Protein AF-0000000070787408 (afdb_homodimer)

Nearest PDB structures (foldseek):
  7ccc-assembly1_C  TM=8.863E-01  e=5.462E-28  Mus musculus
  3aae-assembly1_A  TM=8.904E-01  e=1.301E-27  Gallus gallus
  8f8q-assembly1_G  TM=8.728E-01  e=9.296E-27  Homo sapiens
  8p94-assembly1_U  TM=8.714E-01  e=1.756E-26  Mus musculus
  4akr-assembly1_A  TM=8.952E-01  e=3.161E-20  Dictyostelium discoideum AX2

Foldseek 3Di:
DLPQLQPDDPVVNLVVLLVVLLQDDPPCNQVVLVVSCVSNVDPVSSVVSSQVSLLVNQQPQQHWADDPNDIHTRHPQQDPDPQKGAALQVQKIWHARSNVGYTHPIGGHDPDDPDPVSVLQNLLQVLVQVVCVVPAPDKHKGKHWDDDPRWIKIKIWIKHWDDDDFKIKIKIKIWIWTDDPQKIKIKMKIKMWMFGGPPHGDIDIDMDIDMDMDGRDDSNVRSVVVSVVVVVVVVVRVVVVVVVVVVCVVPPPCVPDNDDDDPDPPPPVPPVVVD/DLPQLQPDDPVVNLVVLLVVLLQDPPPCNQVVLVVSCVSNVDPVSSVVSSQVSLLVNQQPQQHWADDPNDIHTRHPQQDPDPQKGAALQVQKIWHARSNVGYTDPIGGHDPDDPDPVSVLQNLLQVLVQVVCVVPAPDKHKHKHWDDDPRWIKIKIWIKHWDDDPFKIKIKIKIWIWTDDPQKIKIKMKIKMWMFGHPPHGDIDIDMDIDMDMDTRDDSNVRSVVVSVVVVVVVVVRVVVVVVVVVVCVVPPPCVPDNDDDDPPPPPPVPPVVVD

InterPro domains:
  IPR002189 F-actin-capping protein subunit alpha [PF01267] (18-275)
  IPR002189 F-actin-capping protein subunit alpha [PR00191] (161-175)
  IPR002189 F-actin-capping protein subunit alpha [PR00191] (193-206)
  IPR002189 F-actin-capping protein subunit alpha [PR00191] (250-269)
  IPR002189 F-actin-capping protein subunit alpha [PTHR10653] (6-275)
  IPR037282 F-actin-capping protein subunit alpha/beta [SSF90096] (10-275)
  IPR042276 F-actin-capping protein subunit alpha/beta, domain 2 [G3DSA:3.90.1150.210] (115-256)
  IPR042489 F-actin capping protein, alpha subunit, domain 1 [G3DSA:3.30.1140.60] (2-108)

Secondary structure (DSSP, 8-state):
----GGGS-HHHHHHHHHHHHHTPPTT-HHHHHHHHHHHH--HHHHHHHHHHHHHHHHHHTTEEEEETTEEEEE-GGGEEETTEEEETTTTEEEEEETTTTEEEEEEE------SHHHHHHHHHHHHHHHHHHHH-SSEEEEEEEEEETTEEEEEEEEEEEEE-SSEEEEEEEEEEEE--TTEEEEEEEEEEEEEE-SSSEEEEEEEEEEEEEEE-S-HHHHHHHHHHHHHHHHHHHHHHHHHHHHHHHHHTHHHH------------SHHHHT-/----GGGS-HHHHHHHHHHHHHTPPTT-HHHHHHHHHHHH--HHHHHHHHHHHHHHHHHHTTEEEEETTEEEEE-GGGEEETTEEEETTTTEEEEEETTTTEEEEEEE------SHHHHHHHHHHHHHHHHHHHH-SSEEEEEEEEEETTEEEEEEEEEEEEE-SSEEEEEEEEEEEE--TTEEEEEEEEEEEEEE-SSSEEEEEEEEEEEEEEE-S-HHHHHHHHHHHHHHHHHHHHHHHHHHHHHHHHHTHHHHS-----------SHHHHT-

pLDDT: mean 86.03, std 16.7, range [23.86, 98.69]

Organism: Anolis carolinensis (NCBI:txid28377)

Structure (mmCIF, N/CA/C/O backbone):
data_AF-0000000070787408-model_v1
#
loop_
_entity.id
_entity.type
_entity.pdbx_description
1 polymer 'F-actin-capping protein subunit alpha'
#
loop_
_atom_site.group_PDB
_atom_site.id
_atom_site.type_symbol
_atom_site.label_atom_id
_atom_site.label_alt_id
_atom_site.label_comp_id
_atom_site.label_asym_id
_atom_site.label_entity_id
_atom_site.label_seq_id
_atom_site.pdbx_PDB_ins_code
_atom_site.Cartn_x
_atom_site.Cartn_y
_atom_site.Cartn_z
_atom_site.occupancy
_atom_site.B_iso_or_equiv
_atom_site.auth_seq_id
_atom_site.auth_comp_id
_atom_site.auth_asym_id
_atom_site.auth_atom_id
_atom_site.pdbx_PDB_model_num
ATOM 1 N N . MET A 1 1 ? 5.023 9.305 15.789 1 27.8 1 MET A N 1
ATOM 2 C CA . MET A 1 1 ? 3.896 9.797 16.578 1 27.8 1 MET A CA 1
ATOM 3 C C . MET A 1 1 ? 2.883 8.688 16.828 1 27.8 1 MET A C 1
ATOM 5 O O . MET A 1 1 ? 2.314 8.133 15.891 1 27.8 1 MET A O 1
ATOM 9 N N . MET A 1 2 ? 3.135 8.07 17.844 1 32.59 2 MET A N 1
ATOM 10 C CA . MET A 1 2 ? 2.457 6.926 18.453 1 32.59 2 MET A CA 1
ATOM 11 C C . MET A 1 2 ? 0.956 7.172 18.547 1 32.59 2 MET A C 1
ATOM 13 O O . MET A 1 2 ? 0.515 8.055 19.281 1 32.59 2 MET A O 1
ATOM 17 N N . LEU A 1 3 ? 0.291 7.371 17.562 1 40.16 3 LEU A N 1
ATOM 18 C CA . LEU A 1 3 ? -1.146 7.23 17.766 1 40.16 3 LEU A CA 1
ATOM 19 C C . LEU A 1 3 ? -1.439 6.238 18.891 1 40.16 3 LEU A C 1
ATOM 21 O O . LEU A 1 3 ? -0.836 5.164 18.953 1 40.16 3 LEU A O 1
ATOM 25 N N . GLU A 1 4 ? -1.483 6.766 20.047 1 46.16 4 GLU A N 1
ATOM 26 C CA . GLU A 1 4 ? -1.96 5.879 21.109 1 46.16 4 GLU A CA 1
ATOM 27 C C . GLU A 1 4 ? -3.131 5.027 20.625 1 46.16 4 GLU A C 1
ATOM 29 O O . GLU A 1 4 ? -4.281 5.465 20.672 1 46.16 4 GLU A O 1
ATOM 34 N N . ALA A 1 5 ? -2.916 4.207 19.75 1 52.78 5 ALA A N 1
ATOM 35 C CA . ALA A 1 5 ? -3.846 3.16 19.328 1 52.78 5 ALA A CA 1
ATOM 36 C C . ALA A 1 5 ? -4.742 2.729 20.484 1 52.78 5 ALA A C 1
ATOM 38 O O . ALA A 1 5 ? -5.855 2.244 20.266 1 52.78 5 ALA A O 1
ATOM 39 N N . ASP A 1 6 ? -4.215 3.053 21.594 1 53.53 6 ASP A N 1
ATOM 40 C CA . ASP A 1 6 ? -4.949 2.59 22.766 1 53.53 6 ASP A CA 1
ATOM 41 C C . ASP A 1 6 ? -6.316 3.266 22.859 1 53.53 6 ASP A C 1
ATOM 43 O O . ASP A 1 6 ? -7.258 2.699 23.422 1 53.53 6 ASP A O 1
ATOM 47 N N . GLU A 1 7 ? -6.379 4.457 22.188 1 60.22 7 GLU A N 1
ATOM 48 C CA . GLU A 1 7 ? -7.637 5.16 22.406 1 60.22 7 GLU A CA 1
ATOM 49 C C . GLU A 1 7 ? -8.625 4.914 21.281 1 60.22 7 GLU A C 1
ATOM 51 O O . GLU A 1 7 ? -9.781 5.336 21.344 1 60.22 7 GLU A O 1
ATOM 56 N N . LEU A 1 8 ? -8.203 4.102 20.391 1 62.06 8 LEU A N 1
ATOM 57 C CA . LEU A 1 8 ? -9.102 3.859 19.266 1 62.06 8 LEU A CA 1
ATOM 58 C C . LEU A 1 8 ? -10.109 2.762 19.609 1 62.06 8 LEU A C 1
ATOM 60 O O . LEU A 1 8 ? -9.773 1.812 20.328 1 62.06 8 LEU A O 1
ATOM 64 N N . PRO A 1 9 ? -11.352 3.062 19.234 1 69.5 9 PRO A N 1
ATOM 65 C CA . PRO A 1 9 ? -12.305 1.953 19.359 1 69.5 9 PRO A CA 1
ATOM 66 C C . PRO A 1 9 ? -11.781 0.661 18.734 1 69.5 9 PRO A C 1
ATOM 68 O O . PRO A 1 9 ? -10.953 0.703 17.828 1 69.5 9 PRO A O 1
ATOM 71 N N . GLU A 1 10 ? -12.148 -0.447 19.344 1 72.38 10 GLU A N 1
ATOM 72 C CA . GLU A 1 10 ? -11.68 -1.772 18.953 1 72.38 10 GLU A CA 1
ATOM 73 C C . GLU A 1 10 ? -11.82 -1.991 17.453 1 72.38 10 GLU A C 1
ATOM 75 O O . GLU A 1 10 ? -10.914 -2.514 16.812 1 72.38 10 GLU A O 1
ATOM 80 N N . GLU A 1 11 ? -12.938 -1.54 16.938 1 67.31 11 GLU A N 1
ATOM 81 C CA . GLU A 1 11 ? -13.188 -1.738 15.523 1 67.31 11 GLU A CA 1
ATOM 82 C C . GLU A 1 11 ? -12.188 -0.966 14.672 1 67.31 11 GLU A C 1
ATOM 84 O O . GLU A 1 11 ? -11.727 -1.463 13.641 1 67.31 11 GLU A O 1
ATOM 89 N N . GLU A 1 12 ? -11.828 0.131 15.195 1 69.19 12 GLU A N 1
ATOM 90 C CA . GLU A 1 12 ? -10.852 0.942 14.477 1 69.19 12 GLU A CA 1
ATOM 91 C C . GLU A 1 12 ? -9.453 0.353 14.594 1 69.19 12 GLU A C 1
ATOM 93 O O . GLU A 1 12 ? -8.68 0.381 13.641 1 69.19 12 GLU A O 1
ATOM 98 N N . LYS A 1 13 ? -9.234 -0.219 15.75 1 71.81 13 LYS A N 1
ATOM 99 C CA . LYS A 1 13 ? -7.953 -0.88 15.953 1 71.81 13 LYS A CA 1
ATOM 100 C C . LYS A 1 13 ? -7.781 -2.059 15 1 71.81 13 LYS A C 1
ATOM 102 O O . LYS A 1 13 ? -6.719 -2.229 14.398 1 71.81 13 LYS A O 1
ATOM 107 N N . ILE A 1 14 ? -8.883 -2.74 14.883 1 71.94 14 ILE A N 1
ATOM 108 C CA . ILE A 1 14 ? -8.859 -3.924 14.031 1 71.94 14 ILE A CA 1
ATOM 109 C C . ILE A 1 14 ? -8.625 -3.51 12.586 1 71.94 14 ILE A C 1
ATOM 111 O O . ILE A 1 14 ? -7.785 -4.098 11.891 1 71.94 14 ILE A O 1
ATOM 115 N N . SER A 1 15 ? -9.336 -2.523 12.219 1 67.25 15 SER A N 1
ATOM 116 C CA . SER A 1 15 ? -9.188 -2.035 10.852 1 67.25 15 SER A CA 1
ATOM 117 C C . SER A 1 15 ? -7.77 -1.536 10.594 1 67.25 15 SER A C 1
ATOM 119 O O . SER A 1 15 ? -7.199 -1.788 9.531 1 67.25 15 SER A O 1
ATOM 121 N N . PHE A 1 16 ? -7.301 -0.958 11.57 1 68.81 16 PHE A N 1
ATOM 122 C CA . PHE A 1 16 ? -5.949 -0.425 11.484 1 68.81 16 PHE A CA 1
ATOM 123 C C . PHE A 1 16 ? -4.93 -1.553 11.367 1 68.81 16 PHE A C 1
ATOM 125 O O . PHE A 1 16 ? -4.078 -1.54 10.477 1 68.81 16 PHE A O 1
ATOM 132 N N . ILE A 1 17 ? -5.062 -2.537 12.25 1 73.88 17 ILE A N 1
ATOM 133 C CA . ILE A 1 17 ? -4.141 -3.666 12.281 1 73.88 17 ILE A CA 1
ATOM 134 C C . ILE A 1 17 ? -4.211 -4.43 10.961 1 73.88 17 ILE A C 1
ATOM 136 O O . ILE A 1 17 ? -3.184 -4.695 10.328 1 73.88 17 ILE A O 1
ATOM 140 N N . CYS A 1 18 ? -5.379 -4.676 10.492 1 70.81 18 CYS A N 1
ATOM 141 C CA . CYS A 1 18 ? -5.578 -5.449 9.273 1 70.81 18 CYS A CA 1
ATOM 142 C C . CYS A 1 18 ? -5.066 -4.688 8.055 1 70.81 18 CYS A C 1
ATOM 144 O O . CYS A 1 18 ? -4.414 -5.266 7.184 1 70.81 18 CYS A O 1
ATOM 146 N N . GLY A 1 19 ? -5.332 -3.514 8.102 1 69.94 19 GLY A N 1
ATOM 147 C CA . GLY A 1 19 ? -4.875 -2.691 6.996 1 69.94 19 GLY A CA 1
ATOM 148 C C . GLY A 1 19 ? -3.367 -2.676 6.844 1 69.94 19 GLY A C 1
ATOM 149 O O . GLY A 1 19 ? -2.85 -2.771 5.73 1 69.94 19 GLY A O 1
ATOM 150 N N . LEU A 1 20 ? -2.688 -2.674 8.016 1 72.88 20 LEU A N 1
ATOM 151 C CA . LEU A 1 20 ? -1.23 -2.627 7.984 1 72.88 20 LEU A CA 1
ATOM 152 C C . LEU A 1 20 ? -0.647 -3.998 7.66 1 72.88 20 LEU A C 1
ATOM 154 O O . LEU A 1 20 ? 0.256 -4.113 6.832 1 72.88 20 LEU A O 1
ATOM 158 N N . LEU A 1 21 ? -1.247 -5 8.242 1 74.69 21 LEU A N 1
ATOM 159 C CA . LEU A 1 21 ? -0.681 -6.336 8.109 1 74.69 21 LEU A CA 1
ATOM 160 C C . LEU A 1 21 ? -0.945 -6.91 6.723 1 74.69 21 LEU A C 1
ATOM 162 O O . LEU A 1 21 ? -0.113 -7.641 6.18 1 74.69 21 LEU A O 1
ATOM 166 N N . LEU A 1 22 ? -2.053 -6.562 6.133 1 71.5 22 LEU A N 1
ATOM 167 C CA . LEU A 1 22 ? -2.438 -7.105 4.836 1 71.5 22 LEU A CA 1
ATOM 168 C C . LEU A 1 22 ? -1.503 -6.609 3.738 1 71.5 22 LEU A C 1
ATOM 170 O O . LEU A 1 22 ? -1.317 -7.281 2.721 1 71.5 22 LEU A O 1
ATOM 174 N N . GLN A 1 23 ? -0.894 -5.551 4.023 1 71.31 23 GLN A N 1
ATOM 175 C CA . GLN A 1 23 ? -0.104 -4.926 2.969 1 71.31 23 GLN A CA 1
ATOM 176 C C . GLN A 1 23 ? 1.383 -5.215 3.148 1 71.31 23 GLN A C 1
ATOM 178 O O . GLN A 1 23 ? 2.213 -4.738 2.371 1 71.31 23 GLN A O 1
ATOM 183 N N . VAL A 1 24 ? 1.624 -5.992 4.207 1 77.56 24 VAL A N 1
ATOM 184 C CA . VAL A 1 24 ? 3.027 -6.262 4.496 1 77.56 24 VAL A CA 1
ATOM 185 C C . VAL A 1 24 ? 3.615 -7.164 3.416 1 77.56 24 VAL A C 1
ATOM 187 O O . VAL A 1 24 ? 3.021 -8.188 3.059 1 77.56 24 VAL A O 1
ATOM 190 N N . PRO A 1 25 ? 4.711 -6.711 2.84 1 75.44 25 PRO A N 1
ATOM 191 C CA . PRO A 1 25 ? 5.363 -7.613 1.889 1 75.44 25 PRO A CA 1
ATOM 192 C C . PRO A 1 25 ? 5.738 -8.961 2.512 1 75.44 25 PRO A C 1
ATOM 194 O O . PRO A 1 25 ? 5.992 -9.031 3.717 1 75.44 25 PRO A O 1
ATOM 197 N N . PRO A 1 26 ? 5.688 -9.93 1.651 1 76.62 26 PRO A N 1
ATOM 198 C CA . PRO A 1 26 ? 6.121 -11.234 2.164 1 76.62 26 PRO A CA 1
ATOM 199 C C . PRO A 1 26 ? 7.531 -11.195 2.752 1 76.62 26 PRO A C 1
ATOM 201 O O . PRO A 1 26 ? 8.398 -10.492 2.234 1 76.62 26 PRO A O 1
ATOM 204 N N . GLY A 1 27 ? 7.75 -11.852 3.805 1 75.62 27 GLY A N 1
ATOM 205 C CA . GLY A 1 27 ? 9.031 -11.914 4.488 1 75.62 27 GLY A CA 1
ATOM 206 C C . GLY A 1 27 ? 9.109 -10.992 5.691 1 75.62 27 GLY A C 1
ATOM 207 O O . GLY A 1 27 ? 10.008 -11.133 6.527 1 75.62 27 GLY A O 1
ATOM 208 N N . GLU A 1 28 ? 8.18 -10.055 5.699 1 81.19 28 GLU A N 1
ATOM 209 C CA . GLU A 1 28 ? 8.281 -9.047 6.754 1 81.19 28 GLU A CA 1
ATOM 210 C C . GLU A 1 28 ? 7.125 -9.164 7.742 1 81.19 28 GLU A C 1
ATOM 212 O O . GLU A 1 28 ? 7.043 -8.398 8.703 1 81.19 28 GLU A O 1
ATOM 217 N N . PHE A 1 29 ? 6.266 -10.047 7.5 1 81.44 29 PHE A N 1
ATOM 218 C CA . PHE A 1 29 ? 5.039 -10.148 8.281 1 81.44 29 PHE A CA 1
ATOM 219 C C . PHE A 1 29 ? 5.352 -10.258 9.766 1 81.44 29 PHE A C 1
ATOM 221 O O . PHE A 1 29 ? 4.77 -9.539 10.586 1 81.44 29 PHE A O 1
ATOM 228 N N . ARG A 1 30 ? 6.324 -11.062 10.07 1 77.88 30 ARG A N 1
ATOM 229 C CA . ARG A 1 30 ? 6.645 -11.289 11.477 1 77.88 30 ARG A CA 1
ATOM 230 C C . ARG A 1 30 ? 7.152 -10.008 12.133 1 77.88 30 ARG A C 1
ATOM 232 O O . ARG A 1 30 ? 6.75 -9.68 13.25 1 77.88 30 ARG A O 1
ATOM 239 N N . ASN A 1 31 ? 8.008 -9.312 11.5 1 81.25 31 ASN A N 1
ATOM 240 C CA . ASN A 1 31 ? 8.562 -8.07 12.031 1 81.25 31 ASN A CA 1
ATOM 241 C C . ASN A 1 31 ? 7.48 -7.027 12.258 1 81.25 31 ASN A C 1
ATOM 243 O O . ASN A 1 31 ? 7.434 -6.391 13.32 1 81.25 31 ASN A O 1
ATOM 247 N N . VAL A 1 32 ? 6.645 -6.949 11.297 1 82.12 32 VAL A N 1
ATOM 248 C CA . VAL A 1 32 ? 5.582 -5.957 11.391 1 82.12 32 VAL A CA 1
ATOM 249 C C . VAL A 1 32 ? 4.613 -6.348 12.508 1 82.12 32 VAL A C 1
ATOM 251 O O . VAL A 1 32 ? 4.133 -5.492 13.25 1 82.12 32 VAL A O 1
ATOM 254 N N . PHE A 1 33 ? 4.41 -7.559 12.602 1 82.94 33 PHE A N 1
ATOM 255 C CA . PHE A 1 33 ? 3.529 -8.047 13.656 1 82.94 33 PHE A CA 1
ATOM 256 C C . PHE A 1 33 ? 4.086 -7.699 15.031 1 82.94 33 PHE A C 1
ATOM 258 O O . PHE A 1 33 ? 3.357 -7.207 15.891 1 82.94 33 PHE A O 1
ATOM 265 N N . GLU A 1 34 ? 5.32 -7.93 15.188 1 81.81 34 GLU A N 1
ATOM 266 C CA . GLU A 1 34 ? 5.949 -7.656 16.469 1 81.81 34 GLU A CA 1
ATOM 267 C C . GLU A 1 34 ? 5.895 -6.168 16.812 1 81.81 34 GLU A C 1
ATOM 269 O O . GLU A 1 34 ? 5.637 -5.793 17.953 1 81.81 34 GLU A O 1
ATOM 274 N N . ASP A 1 35 ? 6.094 -5.406 15.891 1 81.31 35 ASP A N 1
ATOM 275 C CA . ASP A 1 35 ? 6.02 -3.963 16.078 1 81.31 35 ASP A CA 1
ATOM 276 C C . ASP A 1 35 ? 4.605 -3.533 16.484 1 81.31 35 ASP A C 1
ATOM 278 O O . ASP A 1 35 ? 4.43 -2.719 17.391 1 81.31 35 ASP A O 1
ATOM 282 N N . LEU A 1 36 ? 3.645 -4.094 15.758 1 80.56 36 LEU A N 1
ATOM 283 C CA . LEU A 1 36 ? 2.256 -3.74 16.031 1 80.56 36 LEU A CA 1
ATOM 284 C C . LEU A 1 36 ? 1.825 -4.242 17.406 1 80.56 36 LEU A C 1
ATOM 286 O O . LEU A 1 36 ? 1.021 -3.596 18.078 1 80.56 36 LEU A O 1
ATOM 290 N N . ARG A 1 37 ? 2.322 -5.352 17.703 1 82.75 37 ARG A N 1
ATOM 291 C CA . ARG A 1 37 ? 2.025 -5.914 19.016 1 82.75 37 ARG A CA 1
ATOM 292 C C . ARG A 1 37 ? 2.443 -4.957 20.125 1 82.75 37 ARG A C 1
ATOM 294 O O . ARG A 1 37 ? 1.697 -4.75 21.094 1 82.75 37 ARG A O 1
ATOM 301 N N . ILE A 1 38 ? 3.566 -4.355 19.953 1 79.19 38 ILE A N 1
ATOM 302 C CA . ILE A 1 38 ? 4.078 -3.395 20.938 1 79.19 38 ILE A CA 1
ATOM 303 C C . ILE A 1 38 ? 3.205 -2.141 20.922 1 79.19 38 ILE A C 1
ATOM 305 O O . ILE A 1 38 ? 2.846 -1.62 21.984 1 79.19 38 ILE A O 1
ATOM 309 N N . LEU A 1 39 ? 2.824 -1.737 19.844 1 75.75 39 LEU A N 1
ATOM 310 C CA . LEU A 1 39 ? 2.084 -0.49 19.672 1 75.75 39 LEU A CA 1
ATOM 311 C C . LEU A 1 39 ? 0.664 -0.624 20.203 1 75.75 39 LEU A C 1
ATOM 313 O O . LEU A 1 39 ? 0.163 0.281 20.875 1 75.75 39 LEU A O 1
ATOM 317 N N . ILE A 1 40 ? -0.014 -1.647 19.906 1 78.56 40 ILE A N 1
ATOM 318 C CA . ILE A 1 40 ? -1.415 -1.834 20.266 1 78.56 40 ILE A CA 1
ATOM 319 C C . ILE A 1 40 ? -1.52 -2.281 21.719 1 78.56 40 ILE A C 1
ATOM 321 O O . ILE A 1 40 ? -2.451 -1.896 22.422 1 78.56 40 ILE A O 1
ATOM 325 N N . GLY A 1 41 ? -0.617 -3.041 22.219 1 79.62 41 GLY A N 1
ATOM 326 C CA . GLY A 1 41 ? -0.556 -3.459 23.609 1 79.62 41 GLY A CA 1
ATOM 327 C C . GLY A 1 41 ? -1.661 -4.426 23.984 1 79.62 41 GLY A C 1
ATOM 328 O O . GLY A 1 41 ? -2.031 -4.523 25.156 1 79.62 41 GLY A O 1
ATOM 329 N N . ASP A 1 42 ? -2.406 -4.98 23.141 1 82.06 42 ASP A N 1
ATOM 330 C CA . ASP A 1 42 ? -3.426 -6.004 23.344 1 82.06 42 ASP A CA 1
ATOM 331 C C . ASP A 1 42 ? -3.031 -7.316 22.656 1 82.06 42 ASP A C 1
ATOM 333 O O . ASP A 1 42 ? -3.395 -7.555 21.5 1 82.06 42 ASP A O 1
ATOM 337 N N . ASP A 1 43 ? -2.482 -8.141 23.438 1 82.5 43 ASP A N 1
ATOM 338 C CA . ASP A 1 43 ? -1.896 -9.367 22.906 1 82.5 43 ASP A CA 1
ATOM 339 C C . ASP A 1 43 ? -2.975 -10.305 22.375 1 82.5 43 ASP A C 1
ATOM 341 O O . ASP A 1 43 ? -2.773 -10.969 21.359 1 82.5 43 ASP A O 1
ATOM 345 N N . HIS A 1 44 ? -3.994 -10.305 23.078 1 82.81 44 HIS A N 1
ATOM 346 C CA . HIS A 1 44 ? -5.062 -11.203 22.641 1 82.81 44 HIS A CA 1
ATOM 347 C C . HIS A 1 44 ? -5.641 -10.766 21.297 1 82.81 44 HIS A C 1
ATOM 349 O O . HIS A 1 44 ? -5.781 -11.586 20.391 1 82.81 44 HIS A O 1
ATOM 355 N N . LEU A 1 45 ? -5.938 -9.531 21.266 1 80.69 45 LEU A N 1
ATOM 356 C CA . LEU A 1 45 ? -6.469 -8.984 20.016 1 80.69 45 LEU A CA 1
ATOM 357 C C . LEU A 1 45 ? -5.469 -9.156 18.875 1 80.69 45 LEU A C 1
ATOM 359 O O . LEU A 1 45 ? -5.848 -9.531 17.766 1 80.69 45 LEU A O 1
ATOM 363 N N . MET A 1 46 ? -4.25 -8.953 19.203 1 81.31 46 MET A N 1
ATOM 364 C CA . MET A 1 46 ? -3.199 -9.047 18.188 1 81.31 46 MET A CA 1
ATOM 365 C C . MET A 1 46 ? -3.059 -10.477 17.672 1 81.31 46 MET A C 1
ATOM 367 O O . MET A 1 46 ? -2.982 -10.703 16.469 1 81.31 46 MET A O 1
ATOM 371 N N . ARG A 1 47 ? -3.113 -11.375 18.5 1 80.19 47 ARG A N 1
ATOM 372 C CA . ARG A 1 47 ? -2.93 -12.766 18.109 1 80.19 47 ARG A CA 1
ATOM 373 C C . ARG A 1 47 ? -4.09 -13.258 17.25 1 80.19 47 ARG A C 1
ATOM 375 O O . ARG A 1 47 ? -3.883 -13.938 16.25 1 80.19 47 ARG A O 1
ATOM 382 N N . GLN A 1 48 ? -5.219 -12.922 17.672 1 79.62 48 GLN A N 1
ATOM 383 C CA . GLN A 1 48 ? -6.402 -13.328 16.922 1 79.62 48 GLN A CA 1
ATOM 384 C C . GLN A 1 48 ? -6.395 -12.734 15.516 1 79.62 48 GLN A C 1
ATOM 386 O O . GLN A 1 48 ? -6.586 -13.453 14.531 1 79.62 48 GLN A O 1
ATOM 391 N N . GLU A 1 49 ? -6.109 -11.523 15.492 1 78.44 49 GLU A N 1
ATOM 392 C CA . GLU A 1 49 ? -6.109 -10.844 14.203 1 78.44 49 GLU A CA 1
ATOM 393 C C . GLU A 1 49 ? -4.926 -11.281 13.352 1 78.44 49 GLU A C 1
ATOM 395 O O . GLU A 1 49 ? -5.062 -11.461 12.133 1 78.44 49 GLU A O 1
ATOM 400 N N . ALA A 1 50 ? -3.896 -11.492 14.07 1 80.94 50 ALA A N 1
ATOM 401 C CA . ALA A 1 50 ? -2.697 -11.906 13.344 1 80.94 50 ALA A CA 1
ATOM 402 C C . ALA A 1 50 ? -2.887 -13.273 12.703 1 80.94 50 ALA A C 1
ATOM 404 O O . ALA A 1 50 ? -2.426 -13.516 11.586 1 80.94 50 ALA A O 1
ATOM 405 N N . ALA A 1 51 ? -3.504 -14.133 13.367 1 80.69 51 ALA A N 1
ATOM 406 C CA . ALA A 1 51 ? -3.744 -15.469 12.836 1 80.69 51 ALA A CA 1
ATOM 407 C C . ALA A 1 51 ? -4.598 -15.414 11.57 1 80.69 51 ALA A C 1
ATOM 409 O O . ALA A 1 51 ? -4.285 -16.062 10.57 1 80.69 51 ALA A O 1
AT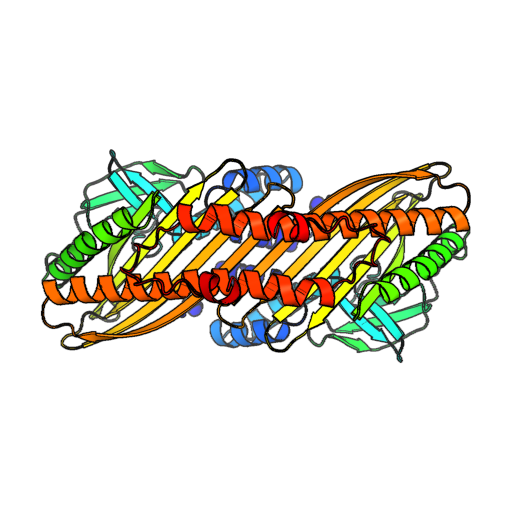OM 410 N N . GLN A 1 52 ? -5.582 -14.664 11.656 1 79.62 52 GLN A N 1
ATOM 411 C CA . GLN A 1 52 ? -6.492 -14.555 10.516 1 79.62 52 GLN A CA 1
ATOM 412 C C . GLN A 1 52 ? -5.812 -13.852 9.336 1 79.62 52 GLN A C 1
ATOM 414 O O . GLN A 1 52 ? -5.883 -14.336 8.203 1 79.62 52 GLN A O 1
ATOM 419 N N . VAL A 1 53 ? -5.129 -12.836 9.711 1 81.56 53 VAL A N 1
ATOM 420 C CA . VAL A 1 53 ? -4.52 -12.023 8.656 1 81.56 53 VAL A CA 1
ATOM 421 C C . VAL A 1 53 ? -3.344 -12.781 8.047 1 81.56 53 VAL A C 1
ATOM 423 O O . VAL A 1 53 ? -3.123 -12.719 6.832 1 81.56 53 VAL A O 1
ATOM 426 N N . SER A 1 54 ? -2.674 -13.461 8.875 1 86.69 54 SER A N 1
ATOM 427 C CA . SER A 1 54 ? -1.534 -14.219 8.367 1 86.69 54 SER A CA 1
ATOM 428 C C . SER A 1 54 ? -1.982 -15.32 7.414 1 86.69 54 SER A C 1
ATOM 430 O O . SER A 1 54 ? -1.337 -15.562 6.391 1 86.69 54 SER A O 1
ATOM 432 N N . ALA A 1 55 ? -3.018 -15.969 7.777 1 86.94 55 ALA A N 1
ATOM 433 C CA . ALA A 1 55 ? -3.553 -17.016 6.914 1 86.94 55 ALA A CA 1
ATOM 434 C C . ALA A 1 55 ? -3.959 -16.453 5.555 1 86.94 55 ALA A C 1
ATOM 436 O O . ALA A 1 55 ? -3.641 -17.047 4.516 1 86.94 55 ALA A O 1
ATOM 437 N N . TYR A 1 56 ? -4.59 -15.414 5.629 1 83.06 56 TYR A N 1
ATOM 438 C CA . TYR A 1 56 ? -4.984 -14.75 4.387 1 83.06 56 TYR A CA 1
ATOM 439 C C . TYR A 1 56 ? -3.76 -14.336 3.582 1 83.06 56 TYR A C 1
ATOM 441 O O . TYR A 1 56 ? -3.701 -14.555 2.371 1 83.06 56 TYR A O 1
ATOM 449 N N . HIS A 1 57 ? -2.84 -13.797 4.305 1 84.62 57 HIS A N 1
ATOM 450 C CA . HIS A 1 57 ? -1.618 -13.297 3.689 1 84.62 57 HIS A CA 1
ATOM 451 C C . HIS A 1 57 ? -0.836 -14.414 3.016 1 84.62 57 HIS A C 1
ATOM 453 O O . HIS A 1 57 ? -0.44 -14.297 1.854 1 84.62 57 HIS A O 1
ATOM 459 N N . THR A 1 58 ? -0.691 -15.492 3.65 1 88.75 58 THR A N 1
ATOM 460 C CA . THR A 1 58 ? 0.113 -16.594 3.127 1 88.75 58 THR A CA 1
ATOM 461 C C . THR A 1 58 ? -0.585 -17.266 1.944 1 88.75 58 THR A C 1
ATOM 463 O O . THR A 1 58 ? 0.059 -17.609 0.953 1 88.75 58 THR A O 1
ATOM 466 N N . ARG A 1 59 ? -1.856 -17.359 2.006 1 87.31 59 ARG A N 1
ATOM 467 C CA . ARG A 1 59 ? -2.607 -18.016 0.939 1 87.31 59 ARG A CA 1
ATOM 468 C C . ARG A 1 59 ? -2.621 -17.156 -0.325 1 87.31 59 ARG A C 1
ATOM 470 O O . ARG A 1 59 ? -2.531 -17.688 -1.437 1 87.31 59 ARG A O 1
ATOM 477 N N . ASN A 1 60 ? -2.6 -15.922 -0.086 1 85.38 60 ASN A N 1
ATOM 478 C CA . ASN A 1 60 ? -2.754 -15.031 -1.229 1 85.38 60 ASN A CA 1
ATOM 479 C C . ASN A 1 60 ? -1.405 -14.688 -1.861 1 85.38 60 ASN A C 1
ATOM 481 O O . ASN A 1 60 ? -1.349 -14.219 -2.998 1 85.38 60 ASN A O 1
ATOM 485 N N . ASN A 1 61 ? -0.363 -14.961 -1.145 1 89 61 ASN A N 1
ATOM 486 C CA . ASN A 1 61 ? 0.938 -14.539 -1.648 1 89 61 ASN A CA 1
ATOM 487 C C . ASN A 1 61 ? 1.801 -15.734 -2.051 1 89 61 ASN A C 1
ATOM 489 O O . ASN A 1 61 ? 3.016 -15.602 -2.211 1 89 61 ASN A O 1
ATOM 493 N N . PHE A 1 62 ? 1.209 -16.844 -2.277 1 95.62 62 PHE A N 1
ATOM 494 C CA . PHE A 1 62 ? 1.935 -18.031 -2.725 1 95.62 62 PHE A CA 1
ATOM 495 C C . PHE A 1 62 ? 3.172 -18.266 -1.866 1 95.62 62 PHE A C 1
ATOM 497 O O . PHE A 1 62 ? 4.285 -18.359 -2.385 1 95.62 62 PHE A O 1
ATOM 504 N N . THR A 1 63 ? 2.998 -18.531 -0.64 1 94.38 63 THR A N 1
ATOM 505 C CA . THR A 1 63 ? 4.102 -18.609 0.309 1 94.38 63 THR A CA 1
ATOM 506 C C . THR A 1 63 ? 4.879 -19.906 0.125 1 94.38 63 THR A C 1
ATOM 508 O O . THR A 1 63 ? 4.305 -21 0.191 1 94.38 63 THR A O 1
ATOM 511 N N . PRO A 1 64 ? 6.215 -19.797 -0.122 1 95.31 64 PRO A N 1
ATOM 512 C CA . PRO A 1 64 ? 7.039 -21.016 -0.24 1 95.31 64 PRO A CA 1
ATOM 513 C C . PRO A 1 64 ? 7.176 -21.766 1.08 1 95.31 64 PRO A C 1
ATOM 515 O O . PRO A 1 64 ? 7.23 -21.141 2.146 1 95.31 64 PRO A O 1
ATOM 518 N N . VAL A 1 65 ? 7.219 -23.031 0.977 1 95.81 65 VAL A N 1
ATOM 519 C CA . VAL A 1 65 ? 7.426 -23.875 2.143 1 95.81 65 VAL A CA 1
ATOM 520 C C . VAL A 1 65 ? 8.281 -25.078 1.759 1 95.81 65 VAL A C 1
ATOM 522 O O . VAL A 1 65 ? 8.172 -25.609 0.646 1 95.81 65 VAL A O 1
ATOM 525 N N . SER A 1 66 ? 9.109 -25.422 2.646 1 94.88 66 SER A N 1
ATOM 526 C CA . SER A 1 66 ? 9.945 -26.609 2.439 1 94.88 66 SER A CA 1
ATOM 527 C C . SER A 1 66 ? 9.344 -27.828 3.119 1 94.88 66 SER A C 1
ATOM 529 O O . SER A 1 66 ? 9.039 -27.797 4.316 1 94.88 66 SER A O 1
ATOM 531 N N . ILE A 1 67 ? 9.148 -28.828 2.279 1 95.44 67 ILE A N 1
ATOM 532 C CA . ILE A 1 67 ? 8.602 -30.094 2.764 1 95.44 67 ILE A CA 1
ATOM 533 C C . ILE A 1 67 ? 9.594 -31.219 2.5 1 95.44 67 ILE A C 1
ATOM 535 O O . ILE A 1 67 ? 9.695 -31.719 1.376 1 95.44 67 ILE A O 1
ATOM 539 N N . ARG A 1 68 ? 10.234 -31.719 3.525 1 92.31 68 ARG A N 1
ATOM 540 C CA . ARG A 1 68 ? 11.211 -32.781 3.404 1 92.31 68 ARG A CA 1
ATOM 541 C C . ARG A 1 68 ? 12.219 -32.5 2.297 1 92.31 68 ARG A C 1
ATOM 543 O O . ARG A 1 68 ? 12.484 -33.344 1.451 1 92.31 68 ARG A O 1
ATOM 550 N N . GLY A 1 69 ? 12.672 -31.234 2.221 1 91.44 69 GLY A N 1
ATOM 551 C CA . GLY A 1 69 ? 13.711 -30.844 1.28 1 91.44 69 GLY A CA 1
ATOM 552 C C . GLY A 1 69 ? 13.156 -30.406 -0.065 1 91.44 69 GLY A C 1
ATOM 553 O O . GLY A 1 69 ? 13.906 -29.891 -0.908 1 91.44 69 GLY A O 1
ATOM 554 N N . GLU A 1 70 ? 11.859 -30.641 -0.226 1 93.69 70 GLU A N 1
ATOM 555 C CA . GLU A 1 70 ? 11.227 -30.203 -1.47 1 93.69 70 GLU A CA 1
ATOM 556 C C . GLU A 1 70 ? 10.492 -28.875 -1.287 1 93.69 70 GLU A C 1
ATOM 558 O O . GLU A 1 70 ? 10.047 -28.562 -0.185 1 93.69 70 GLU A O 1
ATOM 563 N N . GLU A 1 71 ? 10.422 -28.219 -2.416 1 95.31 71 GLU A N 1
ATOM 564 C CA . GLU A 1 71 ? 9.758 -26.922 -2.359 1 95.31 71 GLU A CA 1
ATOM 565 C C . GLU A 1 71 ? 8.289 -27.031 -2.768 1 95.31 71 GLU A C 1
ATOM 567 O O . GLU A 1 71 ? 7.949 -27.781 -3.686 1 95.31 71 GLU A O 1
ATOM 572 N N . ALA A 1 72 ? 7.445 -26.328 -1.994 1 97.25 72 ALA A N 1
ATOM 573 C CA . ALA A 1 72 ? 6.02 -26.25 -2.289 1 97.25 72 ALA A CA 1
ATOM 574 C C . ALA A 1 72 ? 5.473 -24.859 -1.995 1 97.25 72 ALA A C 1
ATOM 576 O O . ALA A 1 72 ? 6.199 -24 -1.497 1 97.25 72 ALA A O 1
ATOM 577 N N . LEU A 1 73 ? 4.23 -24.656 -2.416 1 97.81 73 LEU A N 1
ATOM 578 C CA . LEU A 1 73 ? 3.588 -23.375 -2.178 1 97.81 73 LEU A CA 1
ATOM 579 C C . LEU A 1 73 ? 2.348 -23.547 -1.306 1 97.81 73 LEU A C 1
ATOM 581 O O . LEU A 1 73 ? 1.659 -24.562 -1.385 1 97.81 73 LEU A O 1
ATOM 585 N N . VAL A 1 74 ? 2.152 -22.594 -0.465 1 96.88 74 VAL A N 1
ATOM 586 C CA . VAL A 1 74 ? 0.878 -22.438 0.227 1 96.88 74 VAL A CA 1
ATOM 587 C C . VAL A 1 74 ? 0.011 -21.422 -0.519 1 96.88 74 VAL A C 1
ATOM 589 O O . VAL A 1 74 ? 0.368 -20.25 -0.624 1 96.88 74 VAL A O 1
ATOM 592 N N . THR A 1 75 ? -1.104 -21.859 -1.093 1 96.31 75 THR A N 1
ATOM 593 C CA . THR A 1 75 ? -1.999 -21 -1.867 1 96.31 75 THR A CA 1
ATOM 594 C C . THR A 1 75 ? -3.457 -21.312 -1.534 1 96.31 75 THR A C 1
ATOM 596 O O . THR A 1 75 ? -3.75 -22.281 -0.829 1 96.31 75 THR A O 1
ATOM 599 N N . ARG A 1 76 ? -4.328 -20.469 -2.02 1 93.38 76 ARG A N 1
ATOM 600 C CA . ARG A 1 76 ? -5.754 -20.734 -1.869 1 93.38 76 ARG A CA 1
ATOM 601 C C . ARG A 1 76 ? -6.191 -21.906 -2.736 1 93.38 76 ARG A C 1
ATOM 603 O O . ARG A 1 76 ? -7.27 -22.469 -2.533 1 93.38 76 ARG A O 1
ATOM 610 N N . HIS A 1 77 ? -5.363 -22.359 -3.639 1 95.88 77 HIS A N 1
ATOM 611 C CA . HIS A 1 77 ? -5.766 -23.359 -4.629 1 95.88 77 HIS A CA 1
ATOM 612 C C . HIS A 1 77 ? -5.43 -24.766 -4.16 1 95.88 77 HIS A C 1
ATOM 614 O O . HIS A 1 77 ? -5.891 -25.75 -4.75 1 95.88 77 HIS A O 1
ATOM 620 N N . ASN A 1 78 ? -4.711 -24.859 -3.168 1 96.62 78 ASN A N 1
ATOM 621 C CA . ASN A 1 78 ? -4.363 -26.188 -2.648 1 96.62 78 ASN A CA 1
ATOM 622 C C . ASN A 1 78 ? -4.754 -26.328 -1.181 1 96.62 78 ASN A C 1
ATOM 624 O O . ASN A 1 78 ? -4.203 -27.172 -0.466 1 96.62 78 ASN A O 1
ATOM 628 N N . ASP A 1 79 ? -5.625 -25.5 -0.787 1 95.44 79 ASP A N 1
ATOM 629 C CA . ASP A 1 79 ? -6.137 -25.5 0.58 1 95.44 79 ASP A CA 1
ATOM 630 C C . ASP A 1 79 ? -7.16 -26.625 0.774 1 95.44 79 ASP A C 1
ATOM 632 O O . ASP A 1 79 ? -8.18 -26.656 0.08 1 95.44 79 ASP A O 1
ATOM 636 N N . LEU A 1 80 ? -6.895 -27.531 1.709 1 94.88 80 LEU A N 1
ATOM 637 C CA . LEU A 1 80 ? -7.793 -28.641 1.997 1 94.88 80 LEU A CA 1
ATOM 638 C C . LEU A 1 80 ? -8.656 -28.344 3.221 1 94.88 80 LEU A C 1
ATOM 640 O O . LEU A 1 80 ? -9.469 -29.172 3.625 1 94.88 80 LEU A O 1
ATOM 644 N N . GLY A 1 81 ? -8.438 -27.172 3.811 1 93.31 81 GLY A N 1
ATOM 645 C CA . GLY A 1 81 ? -9.102 -26.828 5.059 1 93.31 81 GLY A CA 1
ATOM 646 C C . GLY A 1 81 ? -8.312 -27.25 6.285 1 93.31 81 GLY A C 1
ATOM 647 O O . GLY A 1 81 ? -7.461 -28.125 6.211 1 93.31 81 GLY A O 1
ATOM 648 N N . GLY A 1 82 ? -8.578 -26.484 7.414 1 92.75 82 GLY A N 1
ATOM 649 C CA . GLY A 1 82 ? -7.895 -26.797 8.656 1 92.75 82 GLY A CA 1
ATOM 650 C C . GLY A 1 82 ? -6.402 -26.547 8.594 1 92.75 82 GLY A C 1
ATOM 651 O O . GLY A 1 82 ? -5.613 -27.297 9.172 1 92.75 82 GLY A O 1
ATOM 652 N N . ASN A 1 83 ? -5.941 -25.703 7.82 1 94.81 83 ASN A N 1
ATOM 653 C CA . ASN A 1 83 ? -4.551 -25.312 7.613 1 94.81 83 ASN A CA 1
ATOM 654 C C . ASN A 1 83 ? -3.748 -26.422 6.949 1 94.81 83 ASN A C 1
ATOM 656 O O . ASN A 1 83 ? -2.539 -26.531 7.156 1 94.81 83 ASN A O 1
ATOM 660 N N . ARG A 1 84 ? -4.461 -27.266 6.285 1 97 84 ARG A N 1
ATOM 661 C CA . ARG A 1 84 ? -3.793 -28.328 5.539 1 97 84 ARG A CA 1
ATOM 662 C C . ARG A 1 84 ? -3.781 -28.016 4.043 1 97 84 ARG A C 1
ATOM 664 O O . ARG A 1 84 ? -4.777 -27.547 3.496 1 97 84 ARG A O 1
ATOM 671 N N . PHE A 1 85 ? -2.666 -28.375 3.477 1 97.81 85 PHE A N 1
ATOM 672 C CA . PHE A 1 85 ? -2.449 -28.078 2.066 1 97.81 85 PHE A CA 1
ATOM 673 C C . PHE A 1 85 ? -1.846 -29.281 1.345 1 97.81 85 PHE A C 1
ATOM 675 O O . PHE A 1 85 ? -1.303 -30.188 1.981 1 97.81 85 PHE A O 1
ATOM 682 N N . PHE A 1 86 ? -2 -29.312 0.007 1 97.06 86 PHE A N 1
ATOM 683 C CA . PHE A 1 86 ? -1.423 -30.406 -0.752 1 97.06 86 PHE A CA 1
ATOM 684 C C . PHE A 1 86 ? -0.546 -29.891 -1.885 1 97.06 86 PHE A C 1
ATOM 686 O O . PHE A 1 86 ? -0.661 -28.734 -2.279 1 97.06 86 PHE A O 1
ATOM 693 N N . ASP A 1 87 ? 0.369 -30.672 -2.318 1 97.06 87 ASP A N 1
ATOM 694 C CA . ASP A 1 87 ? 1.179 -30.406 -3.506 1 97.06 87 ASP A CA 1
ATOM 695 C C . ASP A 1 87 ? 1.008 -31.516 -4.543 1 97.06 87 ASP A C 1
ATOM 697 O O . ASP A 1 87 ? 1.398 -32.656 -4.305 1 97.06 87 ASP A O 1
ATOM 701 N N . PRO A 1 88 ? 0.488 -31.203 -5.652 1 95.62 88 PRO A N 1
ATOM 702 C CA . PRO A 1 88 ? 0.189 -32.219 -6.645 1 95.62 88 PRO A CA 1
ATOM 703 C C . PRO A 1 88 ? 1.445 -32.781 -7.305 1 95.62 88 PRO A C 1
ATOM 705 O O . PRO A 1 88 ? 1.398 -33.875 -7.914 1 95.62 88 PRO A O 1
ATOM 708 N N . GLN A 1 89 ? 2.502 -32.062 -7.227 1 94 89 GLN A N 1
ATOM 709 C CA . GLN A 1 89 ? 3.723 -32.5 -7.895 1 94 89 GLN A CA 1
ATOM 710 C C . GLN A 1 89 ? 4.5 -33.5 -7.039 1 94 89 GLN A C 1
ATOM 712 O O . GLN A 1 89 ? 4.988 -34.5 -7.543 1 94 89 GLN A O 1
ATOM 717 N N . ILE A 1 90 ? 4.574 -33.188 -5.754 1 93.88 90 ILE A N 1
ATOM 718 C CA . ILE A 1 90 ? 5.328 -34.062 -4.875 1 93.88 90 ILE A CA 1
ATOM 719 C C . ILE A 1 90 ? 4.379 -35.062 -4.215 1 93.88 90 ILE A C 1
ATOM 721 O O . ILE A 1 90 ? 4.82 -36 -3.52 1 93.88 90 ILE A O 1
ATOM 725 N N . LYS A 1 91 ? 3.129 -34.906 -4.406 1 93.88 91 LYS A N 1
ATOM 726 C CA . LYS A 1 91 ? 2.07 -35.812 -3.967 1 93.88 91 LYS A CA 1
ATOM 727 C C . LYS A 1 91 ? 2.072 -35.969 -2.447 1 93.88 91 LYS A C 1
ATOM 729 O O . LYS A 1 91 ? 1.969 -37.094 -1.928 1 93.88 91 LYS A O 1
ATOM 734 N N . LEU A 1 92 ? 2.234 -34.844 -1.787 1 96.12 92 LEU A N 1
ATOM 735 C CA . LEU A 1 92 ? 2.197 -34.781 -0.33 1 96.12 92 LEU A CA 1
ATOM 736 C C . LEU A 1 92 ? 1.2 -33.719 0.145 1 96.12 92 LEU A C 1
ATOM 738 O O . LEU A 1 92 ? 0.891 -32.781 -0.587 1 96.12 92 LEU A O 1
ATOM 742 N N . SER A 1 93 ? 0.65 -33.969 1.274 1 97.06 93 SER A N 1
ATOM 743 C CA . SER A 1 93 ? -0.1 -32.969 2.014 1 97.06 93 SER A CA 1
ATOM 744 C C . SER A 1 93 ? 0.589 -32.625 3.33 1 97.06 93 SER A C 1
ATOM 746 O O . SER A 1 93 ? 1.417 -33.375 3.824 1 97.06 93 SER A O 1
ATOM 748 N N . PHE A 1 94 ? 0.307 -31.438 3.852 1 98.06 94 PHE A N 1
ATOM 749 C CA . PHE A 1 94 ? 0.986 -30.969 5.055 1 98.06 94 PHE A CA 1
ATOM 750 C C . PHE A 1 94 ? 0.143 -29.938 5.785 1 98.06 94 PHE A C 1
ATOM 752 O O . PHE A 1 94 ? -0.676 -29.25 5.172 1 98.06 94 PHE A O 1
ATOM 759 N N . ARG A 1 95 ? 0.301 -29.891 7.035 1 97.75 95 ARG A N 1
ATOM 760 C CA . ARG A 1 95 ? -0.239 -28.797 7.824 1 97.75 95 ARG A CA 1
ATOM 761 C C . ARG A 1 95 ? 0.723 -27.609 7.844 1 97.75 95 ARG A C 1
ATOM 763 O O . ARG A 1 95 ? 1.94 -27.797 7.906 1 97.75 95 ARG A O 1
ATOM 770 N N . PHE A 1 96 ? 0.184 -26.391 7.789 1 96.44 96 PHE A N 1
ATOM 771 C CA . PHE A 1 96 ? 1.011 -25.188 7.727 1 96.44 96 PHE A CA 1
ATOM 772 C C . PHE A 1 96 ? 0.625 -24.203 8.828 1 96.44 96 PHE A C 1
ATOM 774 O O . PHE A 1 96 ? -0.555 -23.891 9 1 96.44 96 PHE A O 1
ATOM 781 N N . ASP A 1 97 ? 1.643 -23.812 9.531 1 92.94 97 ASP A N 1
ATOM 782 C CA . ASP A 1 97 ? 1.464 -22.75 10.516 1 92.94 97 ASP A CA 1
ATOM 783 C C . ASP A 1 97 ? 1.734 -21.375 9.891 1 92.94 97 ASP A C 1
ATOM 785 O O . ASP A 1 97 ? 2.887 -21.016 9.641 1 92.94 97 ASP A O 1
ATOM 789 N N . HIS A 1 98 ? 0.729 -20.594 9.797 1 89.75 98 HIS A N 1
ATOM 790 C CA . HIS A 1 98 ? 0.803 -19.344 9.055 1 89.75 98 HIS A CA 1
ATOM 791 C C . HIS A 1 98 ? 1.656 -18.312 9.789 1 89.75 98 HIS A C 1
ATOM 793 O O . HIS A 1 98 ? 2.242 -17.438 9.164 1 89.75 98 HIS A O 1
ATOM 799 N N . LEU A 1 99 ? 1.732 -18.375 11 1 82.44 99 LEU A N 1
ATOM 800 C CA . LEU A 1 99 ? 2.498 -17.391 11.766 1 82.44 99 LEU A CA 1
ATOM 801 C C . LEU A 1 99 ? 3.984 -17.734 11.75 1 82.44 99 LEU A C 1
ATOM 803 O O . LEU A 1 99 ? 4.824 -16.859 11.523 1 82.44 99 LEU A O 1
ATOM 807 N N . SER A 1 100 ? 4.266 -19 11.906 1 84.31 100 SER A N 1
ATOM 808 C CA . SER A 1 100 ? 5.672 -19.391 11.961 1 84.31 100 SER A CA 1
ATOM 809 C C . SER A 1 100 ? 6.223 -19.672 10.562 1 84.31 100 SER A C 1
ATOM 811 O O . SER A 1 100 ? 7.438 -19.656 10.359 1 84.31 100 SER A O 1
ATOM 813 N N . GLY A 1 101 ? 5.348 -20.078 9.688 1 88.94 101 GLY A N 1
ATOM 814 C CA . GLY A 1 101 ? 5.77 -20.406 8.336 1 88.94 101 GLY A CA 1
ATOM 815 C C . GLY A 1 101 ? 6.34 -21.797 8.203 1 88.94 101 GLY A C 1
ATOM 816 O O . GLY A 1 101 ? 7.098 -22.078 7.273 1 88.94 101 GLY A O 1
ATOM 817 N N . ARG A 1 102 ? 5.977 -22.656 9.141 1 91.56 102 ARG A N 1
ATOM 818 C CA . ARG A 1 102 ? 6.547 -24 9.133 1 91.56 102 ARG A CA 1
ATOM 819 C C . ARG A 1 102 ? 5.484 -25.047 8.805 1 91.56 102 ARG A C 1
ATOM 821 O O . ARG A 1 102 ? 4.312 -24.875 9.141 1 91.56 102 ARG A O 1
ATOM 828 N N . ALA A 1 103 ? 5.926 -26.062 8.148 1 96.12 103 ALA A N 1
ATOM 829 C CA . ALA A 1 103 ? 5.055 -27.188 7.82 1 96.12 103 ALA A CA 1
ATOM 830 C C . ALA A 1 103 ? 5.281 -28.359 8.781 1 96.12 103 ALA A C 1
ATOM 832 O O . ALA A 1 103 ? 6.41 -28.594 9.219 1 96.12 103 ALA A O 1
ATOM 833 N N . ASP A 1 104 ? 4.172 -28.984 9.078 1 95.94 104 ASP A N 1
ATOM 834 C CA . ASP A 1 104 ? 4.254 -30.219 9.867 1 95.94 104 ASP A CA 1
ATOM 835 C C . ASP A 1 104 ? 3.172 -31.219 9.445 1 95.94 104 ASP A C 1
ATOM 837 O O . ASP A 1 104 ? 2.494 -31.016 8.438 1 95.94 104 ASP A O 1
ATOM 841 N N . LYS A 1 105 ? 3.184 -32.469 10.008 1 96.88 105 LYS A N 1
ATOM 842 C CA . LYS A 1 105 ? 2.223 -33.531 9.734 1 96.88 105 LYS A CA 1
ATOM 843 C C . LYS A 1 105 ? 2.131 -33.812 8.242 1 96.88 105 LYS A C 1
ATOM 845 O O . LYS A 1 105 ? 1.038 -33.812 7.672 1 96.88 105 LYS A O 1
ATOM 850 N N . ILE A 1 106 ? 3.236 -34.094 7.742 1 97 106 ILE A N 1
ATOM 851 C CA . ILE A 1 106 ? 3.352 -34.375 6.316 1 97 106 ILE A CA 1
ATOM 852 C C . ILE A 1 106 ? 2.822 -35.781 6.027 1 97 106 ILE A C 1
ATOM 854 O O . ILE A 1 106 ? 3.244 -36.75 6.656 1 97 106 ILE A O 1
ATOM 858 N N . LEU A 1 107 ? 1.864 -35.906 5.094 1 96 107 LEU A N 1
ATOM 859 C CA . LEU A 1 107 ? 1.243 -37.188 4.723 1 96 107 LEU A CA 1
ATOM 860 C C . LEU A 1 107 ? 1.203 -37.344 3.205 1 96 107 LEU A C 1
ATOM 862 O O . LEU A 1 107 ? 1.283 -36.344 2.469 1 96 107 LEU A O 1
ATOM 866 N N . ILE A 1 108 ? 1.114 -38.531 2.789 1 94.56 108 ILE A N 1
ATOM 867 C CA . ILE A 1 108 ? 0.912 -38.812 1.37 1 94.56 108 ILE A CA 1
ATOM 868 C C . ILE A 1 108 ? -0.47 -38.312 0.945 1 94.56 108 ILE A C 1
ATOM 870 O O . ILE A 1 108 ? -1.456 -38.531 1.656 1 94.56 108 ILE A O 1
ATOM 874 N N . TYR A 1 109 ? -0.478 -37.562 -0.072 1 92.75 109 TYR A N 1
ATOM 875 C CA . TYR A 1 109 ? -1.749 -37.094 -0.609 1 92.75 109 TYR A CA 1
ATOM 876 C C . TYR A 1 109 ? -2.314 -38.062 -1.622 1 92.75 109 TYR A C 1
ATOM 878 O O . TYR A 1 109 ? -1.729 -38.281 -2.686 1 92.75 109 TYR A O 1
ATOM 886 N N . HIS A 1 110 ? -3.496 -38.625 -1.397 1 86.69 110 HIS A N 1
ATOM 887 C CA . HIS A 1 110 ? -4.02 -39.75 -2.188 1 86.69 110 HIS A CA 1
ATOM 888 C C . HIS A 1 110 ? -5.129 -39.281 -3.123 1 86.69 110 HIS A C 1
ATOM 890 O O . HIS A 1 110 ? -5.539 -40 -4.023 1 86.69 110 HIS A O 1
ATOM 896 N N . ASP A 1 111 ? -5.582 -38.125 -2.924 1 81.5 111 ASP A N 1
ATOM 897 C CA . ASP A 1 111 ? -6.77 -37.688 -3.652 1 81.5 111 ASP A CA 1
ATOM 898 C C . ASP A 1 111 ? -6.395 -37.062 -4.992 1 81.5 111 ASP A C 1
ATOM 900 O O . ASP A 1 111 ? -7.027 -36.094 -5.426 1 81.5 111 ASP A O 1
ATOM 904 N N . PHE A 1 112 ? -5.41 -37.625 -5.652 1 78.69 112 PHE A N 1
ATOM 905 C CA . PHE A 1 112 ? -5.078 -37.125 -6.973 1 78.69 112 PHE A CA 1
ATOM 906 C C . PHE A 1 112 ? -5.844 -37.875 -8.055 1 78.69 112 PHE A C 1
ATOM 908 O O . PHE A 1 112 ? -6.066 -39.062 -7.949 1 78.69 112 PHE A O 1
ATOM 915 N N . LYS A 1 113 ? -6.375 -37.062 -8.93 1 74.75 113 LYS A N 1
ATOM 916 C CA . LYS A 1 113 ? -7.039 -37.656 -10.086 1 74.75 113 LYS A CA 1
ATOM 917 C C . LYS A 1 113 ? -6.023 -38.188 -11.094 1 74.75 113 LYS A C 1
ATOM 919 O O . LYS A 1 113 ? -4.984 -37.562 -11.32 1 74.75 113 LYS A O 1
ATOM 924 N N . ARG A 1 114 ? -6.176 -39.375 -11.547 1 81.44 114 ARG A N 1
ATOM 925 C CA . ARG A 1 114 ? -5.316 -39.938 -12.586 1 81.44 114 ARG A CA 1
ATOM 926 C C . ARG A 1 114 ? -6.016 -39.906 -13.945 1 81.44 114 ARG A C 1
ATOM 928 O O . ARG A 1 114 ? -6.277 -40.969 -14.523 1 81.44 114 ARG A O 1
ATOM 935 N N . ASP A 1 115 ? -6.312 -38.688 -14.297 1 87.81 115 ASP A N 1
ATOM 936 C CA . ASP A 1 115 ? -6.992 -38.5 -15.57 1 87.81 115 ASP A CA 1
ATOM 937 C C . ASP A 1 115 ? -6.086 -37.812 -16.578 1 87.81 115 ASP A C 1
ATOM 939 O O . ASP A 1 115 ? -4.902 -37.594 -16.312 1 87.81 115 ASP A O 1
ATOM 943 N N . THR A 1 116 ? -6.613 -37.656 -17.75 1 88.75 116 THR A N 1
ATOM 944 C CA . THR A 1 116 ? -5.852 -37.062 -18.828 1 88.75 116 THR A CA 1
ATOM 945 C C . THR A 1 116 ? -5.414 -35.656 -18.469 1 88.75 116 THR A C 1
ATOM 947 O O . THR A 1 116 ? -4.324 -35.219 -18.844 1 88.75 116 THR A O 1
ATOM 950 N N . ALA A 1 117 ? -6.219 -34.969 -17.734 1 91.75 117 ALA A N 1
ATOM 951 C CA . ALA A 1 117 ? -5.902 -33.594 -17.328 1 91.75 117 ALA A CA 1
ATOM 952 C C . ALA A 1 117 ? -4.645 -33.562 -16.469 1 91.75 117 ALA A C 1
ATOM 954 O O . ALA A 1 117 ? -3.869 -32.594 -16.531 1 91.75 117 ALA A O 1
ATOM 955 N N . GLU A 1 118 ? -4.445 -34.594 -15.711 1 93.56 118 GLU A N 1
ATOM 956 C CA . GLU A 1 118 ? -3.271 -34.656 -14.844 1 93.56 118 GLU A CA 1
ATOM 957 C C . GLU A 1 118 ? -1.986 -34.75 -15.664 1 93.56 118 GLU A C 1
ATOM 959 O O . GLU A 1 118 ? -0.954 -34.188 -15.273 1 93.56 118 GLU A O 1
ATOM 964 N N . LEU A 1 119 ? -2.049 -35.406 -16.766 1 93.88 119 LEU A N 1
ATOM 965 C CA . LEU A 1 119 ? -0.888 -35.5 -17.641 1 93.88 119 LEU A CA 1
ATOM 966 C C . LEU A 1 119 ? -0.542 -34.125 -18.203 1 93.88 119 LEU A C 1
ATOM 968 O O . LEU A 1 119 ? 0.634 -33.75 -18.281 1 93.88 119 LEU A O 1
ATOM 972 N N . TRP A 1 120 ? -1.588 -33.375 -18.531 1 95.5 120 TRP A N 1
ATOM 973 C CA . TRP A 1 120 ? -1.39 -32.031 -19 1 95.5 120 TRP A CA 1
ATOM 974 C C . TRP A 1 120 ? -0.803 -31.141 -17.891 1 95.5 120 TRP A C 1
ATOM 976 O O . TRP A 1 120 ? 0.134 -30.375 -18.125 1 95.5 120 TRP A O 1
ATOM 986 N N . ARG A 1 121 ? -1.306 -31.266 -16.75 1 96.44 121 ARG A N 1
ATOM 987 C CA . ARG A 1 121 ? -0.853 -30.484 -15.602 1 96.44 121 ARG A CA 1
ATOM 988 C C . ARG A 1 121 ? 0.626 -30.734 -15.32 1 96.44 121 ARG A C 1
ATOM 990 O O . ARG A 1 121 ? 1.395 -29.781 -15.141 1 96.44 121 ARG A O 1
ATOM 997 N N . GLU A 1 122 ? 0.985 -32 -15.25 1 95.81 122 GLU A N 1
ATOM 998 C CA . GLU A 1 122 ? 2.361 -32.406 -14.945 1 95.81 122 GLU A CA 1
ATOM 999 C C . GLU A 1 122 ? 3.33 -31.844 -15.992 1 95.81 122 GLU A C 1
ATOM 1001 O O . GLU A 1 122 ? 4.402 -31.344 -15.648 1 95.81 122 GLU A O 1
ATOM 1006 N N . THR A 1 123 ? 2.955 -31.969 -17.25 1 97.38 123 THR A N 1
ATOM 1007 C CA . THR A 1 123 ? 3.801 -31.469 -18.328 1 97.38 123 THR A CA 1
ATOM 1008 C C . THR A 1 123 ? 3.982 -29.969 -18.203 1 97.38 123 THR A C 1
ATOM 1010 O O . THR A 1 123 ? 5.098 -29.453 -18.344 1 97.38 123 THR A O 1
ATOM 1013 N N . LEU A 1 124 ? 2.91 -29.328 -17.922 1 97.94 124 LEU A N 1
ATOM 1014 C CA . LEU A 1 124 ? 2.951 -27.891 -17.75 1 97.94 124 LEU A CA 1
ATOM 1015 C C . LEU A 1 124 ? 3.811 -27.5 -16.547 1 97.94 124 LEU A C 1
ATOM 1017 O O . LEU A 1 124 ? 4.637 -26.594 -16.641 1 97.94 124 LEU A O 1
ATOM 1021 N N . ASN A 1 125 ? 3.654 -28.219 -15.508 1 98.06 125 ASN A N 1
ATOM 1022 C CA . ASN A 1 125 ? 4.406 -27.953 -14.289 1 98.06 125 ASN A CA 1
ATOM 1023 C C . ASN A 1 125 ? 5.91 -28.078 -14.523 1 98.06 125 ASN A C 1
ATOM 1025 O O . ASN A 1 125 ? 6.676 -27.172 -14.156 1 98.06 125 ASN A O 1
ATOM 1029 N N . VAL A 1 126 ? 6.316 -29.125 -15.148 1 97.81 126 VAL A N 1
ATOM 1030 C CA . VAL A 1 126 ? 7.734 -29.391 -15.367 1 97.81 126 VAL A CA 1
ATOM 1031 C C . VAL A 1 126 ? 8.32 -28.312 -16.281 1 97.81 126 VAL A C 1
ATOM 1033 O O . VAL A 1 126 ? 9.406 -27.781 -16.016 1 97.81 126 VAL A O 1
ATOM 1036 N N . THR A 1 127 ? 7.602 -27.984 -17.266 1 98.25 127 THR A N 1
ATOM 1037 C CA . THR A 1 127 ? 8.055 -26.969 -18.219 1 98.25 127 THR A CA 1
ATOM 1038 C C . THR A 1 127 ? 8.219 -25.609 -17.516 1 98.25 127 THR A C 1
ATOM 1040 O O . THR A 1 127 ? 9.234 -24.938 -17.703 1 98.25 127 THR A O 1
ATOM 1043 N N . LEU A 1 128 ? 7.309 -25.281 -16.688 1 98.25 128 LEU A N 1
ATOM 1044 C CA . LEU A 1 128 ? 7.324 -23.969 -16.047 1 98.25 128 LEU A CA 1
ATOM 1045 C C . LEU A 1 128 ? 8.328 -23.938 -14.906 1 98.25 128 LEU A C 1
ATOM 1047 O O . LEU A 1 128 ? 8.859 -22.875 -14.57 1 98.25 128 LEU A O 1
ATOM 1051 N N . GLU A 1 129 ? 8.539 -25.047 -14.312 1 97.5 129 GLU A N 1
ATOM 1052 C CA . GLU A 1 129 ? 9.609 -25.109 -13.312 1 97.5 129 GLU A CA 1
ATOM 1053 C C . GLU A 1 129 ? 10.961 -24.75 -13.93 1 97.5 129 GLU A C 1
ATOM 1055 O O . GLU A 1 129 ? 11.766 -24.062 -13.305 1 97.5 129 GLU A O 1
ATOM 1060 N N . SER A 1 130 ? 11.156 -25.25 -15.062 1 96.75 130 SER A N 1
ATOM 1061 C CA . SER A 1 130 ? 12.391 -24.906 -15.773 1 96.75 130 SER A CA 1
ATOM 1062 C C . SER A 1 130 ? 12.461 -23.406 -16.062 1 96.75 130 SER A C 1
ATOM 1064 O O . SER A 1 130 ? 13.516 -22.797 -15.914 1 96.75 130 SER A O 1
ATOM 1066 N N . TYR A 1 131 ? 11.359 -22.875 -16.438 1 97.5 131 TYR A N 1
ATOM 1067 C CA . TYR A 1 131 ? 11.281 -21.438 -16.672 1 97.5 131 TYR A CA 1
ATOM 1068 C C . TYR A 1 131 ? 11.664 -20.656 -15.414 1 97.5 131 TYR A C 1
ATOM 1070 O O . TYR A 1 131 ? 12.461 -19.719 -15.477 1 97.5 131 TYR A O 1
ATOM 1078 N N . VAL A 1 132 ? 11.094 -21.016 -14.305 1 97.88 132 VAL A N 1
ATOM 1079 C CA . VAL A 1 132 ? 11.312 -20.312 -13.047 1 97.88 132 VAL A CA 1
ATOM 1080 C C . VAL A 1 132 ? 12.781 -20.422 -12.641 1 97.88 132 VAL A C 1
ATOM 1082 O O . VAL A 1 132 ? 13.391 -19.422 -12.234 1 97.88 132 VAL A O 1
ATOM 1085 N N . LYS A 1 133 ? 13.344 -21.562 -12.812 1 95.69 133 LYS A N 1
ATOM 1086 C CA . LYS A 1 133 ? 14.742 -21.766 -12.453 1 95.69 133 LYS A CA 1
ATOM 1087 C C . LYS A 1 133 ? 15.664 -20.906 -13.312 1 95.69 133 LYS A C 1
ATOM 1089 O O . LYS A 1 133 ? 16.703 -20.438 -12.836 1 95.69 133 LYS A O 1
ATOM 1094 N N . LYS A 1 134 ? 15.273 -20.625 -14.469 1 95.5 134 LYS A N 1
ATOM 1095 C CA . LYS A 1 134 ? 16.094 -19.875 -15.414 1 95.5 134 LYS A CA 1
ATOM 1096 C C . LYS A 1 134 ? 15.992 -18.375 -15.133 1 95.5 134 LYS A C 1
ATOM 1098 O O . LYS A 1 134 ? 16.969 -17.641 -15.32 1 95.5 134 LYS A O 1
ATOM 1103 N N . HIS A 1 135 ? 14.859 -17.922 -14.625 1 96.81 135 HIS A N 1
ATOM 1104 C CA . HIS A 1 135 ? 14.617 -16.484 -14.633 1 96.81 135 HIS A CA 1
ATOM 1105 C C . HIS A 1 135 ? 14.617 -15.914 -13.219 1 96.81 135 HIS A C 1
ATOM 1107 O O . HIS A 1 135 ? 14.82 -14.711 -13.023 1 96.81 135 HIS A O 1
ATOM 1113 N N . PHE A 1 136 ? 14.367 -16.766 -12.281 1 96.81 136 PHE A N 1
ATOM 1114 C CA . PHE A 1 136 ? 14.32 -16.297 -10.906 1 96.81 136 PHE A CA 1
ATOM 1115 C C . PHE A 1 136 ? 15.43 -16.938 -10.07 1 96.81 136 PHE A C 1
ATOM 1117 O O . PHE A 1 136 ? 15.664 -18.141 -10.164 1 96.81 136 PHE A O 1
ATOM 1124 N N . LEU A 1 137 ? 16.172 -16.109 -9.32 1 93.5 137 LEU A N 1
ATOM 1125 C CA . LEU A 1 137 ? 17.172 -16.656 -8.406 1 93.5 137 LEU A CA 1
ATOM 1126 C C . LEU A 1 137 ? 16.531 -17.516 -7.332 1 93.5 137 LEU A C 1
ATOM 1128 O O . LEU A 1 137 ? 17.062 -18.578 -6.988 1 93.5 137 LEU A O 1
ATOM 1132 N N . SER A 1 138 ? 15.461 -17.062 -6.734 1 94.38 138 SER A N 1
ATOM 1133 C CA . SER A 1 138 ? 14.617 -17.812 -5.805 1 94.38 138 SER A CA 1
ATOM 1134 C C . SER A 1 138 ? 13.156 -17.75 -6.227 1 94.38 138 SER A C 1
ATOM 1136 O O . SER A 1 138 ? 12.531 -16.688 -6.203 1 94.38 138 SER A O 1
ATOM 1138 N N . GLY A 1 139 ? 12.641 -18.891 -6.648 1 96.38 139 GLY A N 1
ATOM 1139 C CA . GLY A 1 139 ? 11.258 -18.938 -7.102 1 96.38 139 GLY A CA 1
ATOM 1140 C C . GLY A 1 139 ? 10.703 -20.344 -7.176 1 96.38 139 GLY A C 1
ATOM 1141 O O . GLY A 1 139 ? 11.453 -21.312 -7.16 1 96.38 139 GLY A O 1
ATOM 1142 N N . ILE A 1 140 ? 9.438 -20.422 -7.129 1 97.44 140 ILE A N 1
ATOM 1143 C CA . ILE A 1 140 ? 8.727 -21.688 -7.195 1 97.44 140 ILE A CA 1
ATOM 1144 C C . ILE A 1 140 ? 7.516 -21.562 -8.117 1 97.44 140 ILE A C 1
ATOM 1146 O O . ILE A 1 140 ? 6.871 -20.516 -8.156 1 97.44 140 ILE A O 1
ATOM 1150 N N . CYS A 1 141 ? 7.242 -22.562 -8.836 1 97.88 141 CYS A N 1
ATOM 1151 C CA . CYS A 1 141 ? 6.016 -22.656 -9.625 1 97.88 141 CYS A CA 1
ATOM 1152 C C . CYS A 1 141 ? 5.25 -23.938 -9.289 1 97.88 141 CYS A C 1
ATOM 1154 O O . CYS A 1 141 ? 5.855 -24.953 -8.961 1 97.88 141 CYS A O 1
ATOM 1156 N N . ARG A 1 142 ? 3.971 -23.812 -9.336 1 98.44 142 ARG A N 1
ATOM 1157 C CA . ARG A 1 142 ? 3.123 -24.984 -9.18 1 98.44 142 ARG A CA 1
ATOM 1158 C C . ARG A 1 142 ? 1.832 -24.844 -9.977 1 98.44 142 ARG A C 1
ATOM 1160 O O . ARG A 1 142 ? 1.236 -23.766 -10.016 1 98.44 142 ARG A O 1
ATOM 1167 N N . VAL A 1 143 ? 1.476 -25.953 -10.602 1 98.25 143 VAL A N 1
ATOM 1168 C CA . VAL A 1 143 ? 0.228 -25.984 -11.359 1 98.25 143 VAL A CA 1
ATOM 1169 C C . VAL A 1 143 ? -0.802 -26.828 -10.609 1 98.25 143 VAL A C 1
ATOM 1171 O O . VAL A 1 143 ? -0.519 -27.969 -10.211 1 98.25 143 VAL A O 1
ATOM 1174 N N . TYR A 1 144 ? -1.958 -26.25 -10.43 1 97.19 144 TYR A N 1
ATOM 1175 C CA . TYR A 1 144 ? -3.045 -26.953 -9.75 1 97.19 144 TYR A CA 1
ATOM 1176 C C . TYR A 1 144 ? -4.203 -27.219 -10.703 1 97.19 144 TYR A C 1
ATOM 1178 O O . TYR A 1 144 ? -4.508 -26.391 -11.562 1 97.19 144 TYR A O 1
ATOM 1186 N N . GLN A 1 145 ? -4.754 -28.359 -10.562 1 95.81 145 GLN A N 1
ATOM 1187 C CA . GLN A 1 145 ? -5.988 -28.688 -11.273 1 95.81 145 GLN A CA 1
ATOM 1188 C C . GLN A 1 145 ? -7.203 -28.484 -10.367 1 95.81 145 GLN A C 1
ATOM 1190 O O . GLN A 1 145 ? -7.25 -29 -9.25 1 95.81 145 GLN A O 1
ATOM 1195 N N . LYS A 1 146 ? -8.133 -27.688 -10.828 1 93.75 146 LYS A N 1
ATOM 1196 C CA . LYS A 1 146 ? -9.383 -27.438 -10.125 1 93.75 146 LYS A CA 1
ATOM 1197 C C . LYS A 1 146 ? -10.586 -27.703 -11.023 1 93.75 146 LYS A C 1
ATOM 1199 O O . LYS A 1 146 ? -10.438 -27.906 -12.227 1 93.75 146 LYS A O 1
ATOM 1204 N N . THR A 1 147 ? -11.742 -27.875 -10.414 1 91.12 147 THR A N 1
ATOM 1205 C CA . THR A 1 147 ? -12.953 -28.156 -11.18 1 91.12 147 THR A CA 1
ATOM 1206 C C . THR A 1 147 ? -14.039 -27.125 -10.867 1 91.12 147 THR A C 1
ATOM 1208 O O . THR A 1 147 ? -14.258 -26.781 -9.703 1 91.12 147 THR A O 1
ATOM 1211 N N . LEU A 1 148 ? -14.586 -26.5 -11.859 1 87.62 148 LEU A N 1
ATOM 1212 C CA . LEU A 1 148 ? -15.734 -25.625 -11.742 1 87.62 148 LEU A CA 1
ATOM 1213 C C . LEU A 1 148 ? -16.922 -26.156 -12.547 1 87.62 148 LEU A C 1
ATOM 1215 O O . LEU A 1 148 ? -16.828 -26.297 -13.766 1 87.62 148 LEU A O 1
ATOM 1219 N N . ARG A 1 149 ? -17.969 -26.422 -11.93 1 88.62 149 ARG A N 1
ATOM 1220 C CA . ARG A 1 149 ? -19.156 -26.969 -12.555 1 88.62 149 ARG A CA 1
ATOM 1221 C C . ARG A 1 149 ? -18.812 -28.188 -13.414 1 88.62 149 ARG A C 1
ATOM 1223 O O . ARG A 1 149 ? -19.219 -28.266 -14.578 1 88.62 149 ARG A O 1
ATOM 1230 N N . GLY A 1 150 ? -17.969 -29.031 -12.992 1 86.81 150 GLY A N 1
ATOM 1231 C CA . GLY A 1 150 ? -17.625 -30.281 -13.641 1 86.81 150 GLY A CA 1
ATOM 1232 C C . GLY A 1 150 ? -16.531 -30.141 -14.688 1 86.81 150 GLY A C 1
ATOM 1233 O O . GLY A 1 150 ? -16.047 -31.125 -15.234 1 86.81 150 GLY A O 1
ATOM 1234 N N . SER A 1 151 ? -16.188 -28.938 -14.945 1 89.94 151 SER A N 1
ATOM 1235 C CA . SER A 1 151 ? -15.148 -28.703 -15.953 1 89.94 151 SER A CA 1
ATOM 1236 C C . SER A 1 151 ? -13.805 -28.391 -15.297 1 89.94 151 SER A C 1
ATOM 1238 O O . SER A 1 151 ? -13.719 -27.531 -14.422 1 89.94 151 SER A O 1
ATOM 1240 N N . PRO A 1 152 ? -12.797 -29.094 -15.789 1 92.81 152 PRO A N 1
ATOM 1241 C CA . PRO A 1 152 ? -11.484 -28.844 -15.188 1 92.81 152 PRO A CA 1
ATOM 1242 C C . PRO A 1 152 ? -10.844 -27.547 -15.688 1 92.81 152 PRO A C 1
ATOM 1244 O O . PRO A 1 152 ? -11.062 -27.141 -16.828 1 92.81 152 PRO A O 1
ATOM 1247 N N . PHE A 1 153 ? -10.102 -26.891 -14.812 1 96.31 153 PHE A N 1
ATOM 1248 C CA . PHE A 1 153 ? -9.25 -25.781 -15.203 1 96.31 153 PHE A CA 1
ATOM 1249 C C . PHE A 1 153 ? -7.945 -25.797 -14.414 1 96.31 153 PHE A C 1
ATOM 1251 O O . PHE A 1 153 ? -7.863 -26.406 -13.352 1 96.31 153 PHE A O 1
ATOM 1258 N N . PHE A 1 154 ? -6.918 -25.219 -14.992 1 97.81 154 PHE A N 1
ATOM 1259 C CA . PHE A 1 154 ? -5.621 -25.141 -14.336 1 97.81 154 PHE A CA 1
ATOM 1260 C C . PHE A 1 154 ? -5.422 -23.75 -13.719 1 97.81 154 PHE A C 1
ATOM 1262 O O . PHE A 1 154 ? -5.918 -22.75 -14.242 1 97.81 154 PHE A O 1
ATOM 1269 N N . VAL A 1 155 ? -4.75 -23.75 -12.594 1 98.25 155 VAL A N 1
ATOM 1270 C CA . VAL A 1 155 ? -4.215 -22.531 -12 1 98.25 155 VAL A CA 1
ATOM 1271 C C . VAL A 1 155 ? -2.695 -22.641 -11.875 1 98.25 155 VAL A C 1
ATOM 1273 O O . VAL A 1 155 ? -2.186 -23.531 -11.188 1 98.25 155 VAL A O 1
ATOM 1276 N N . VAL A 1 156 ? -2.064 -21.766 -12.555 1 98.69 156 VAL A N 1
ATOM 1277 C CA . VAL A 1 156 ? -0.609 -21.719 -12.484 1 98.69 156 VAL A CA 1
ATOM 1278 C C . VAL A 1 156 ? -0.175 -20.625 -11.516 1 98.69 156 VAL A C 1
ATOM 1280 O O . VAL A 1 156 ? -0.562 -19.469 -11.672 1 98.69 156 VAL A O 1
ATOM 1283 N N . CYS A 1 157 ? 0.578 -21 -10.516 1 98.56 157 CYS A N 1
ATOM 1284 C CA . CYS A 1 157 ? 1.119 -20.062 -9.547 1 98.56 157 CYS A CA 1
ATOM 1285 C C . CYS A 1 157 ? 2.635 -19.969 -9.664 1 98.56 157 CYS A C 1
ATOM 1287 O O . CYS A 1 157 ? 3.334 -20.969 -9.547 1 98.56 157 CYS A O 1
ATOM 1289 N N . ILE A 1 158 ? 3.115 -18.797 -9.953 1 98.44 158 ILE A N 1
ATOM 1290 C CA . ILE A 1 158 ? 4.551 -18.547 -9.984 1 98.44 158 ILE A CA 1
ATOM 1291 C C . ILE A 1 158 ? 4.922 -17.516 -8.93 1 98.44 158 ILE A C 1
ATOM 1293 O O . ILE A 1 158 ? 4.312 -16.438 -8.867 1 98.44 158 ILE A O 1
ATOM 1297 N N . GLU A 1 159 ? 5.875 -17.828 -8.125 1 97 159 GLU A N 1
ATOM 1298 C CA . GLU A 1 159 ? 6.34 -16.938 -7.066 1 97 159 GLU A CA 1
ATOM 1299 C C . GLU A 1 159 ? 7.855 -16.766 -7.113 1 97 159 GLU A C 1
ATOM 1301 O O . GLU A 1 159 ? 8.586 -17.75 -7.301 1 97 159 GLU A O 1
ATOM 1306 N N . GLY A 1 160 ? 8.336 -15.578 -7.086 1 96.06 160 GLY A N 1
ATOM 1307 C CA . GLY A 1 160 ? 9.734 -15.234 -6.918 1 96.06 160 GLY A CA 1
ATOM 1308 C C . GLY A 1 160 ? 9.984 -14.234 -5.809 1 96.06 160 GLY A C 1
ATOM 1309 O O . GLY A 1 160 ? 9.148 -13.359 -5.555 1 96.06 160 GLY A O 1
ATOM 1310 N N . HIS A 1 161 ? 11.133 -14.438 -5.09 1 94.62 161 HIS A N 1
ATOM 1311 C CA . HIS A 1 161 ? 11.406 -13.492 -4.004 1 94.62 161 HIS A CA 1
ATOM 1312 C C . HIS A 1 161 ? 12.906 -13.305 -3.801 1 94.62 161 HIS A C 1
ATOM 1314 O O . HIS A 1 161 ? 13.695 -14.18 -4.152 1 94.62 161 HIS A O 1
ATOM 1320 N N . GLN A 1 162 ? 13.242 -12.172 -3.346 1 93.5 162 GLN A N 1
ATOM 1321 C CA . GLN A 1 162 ? 14.578 -11.859 -2.863 1 93.5 162 GLN A CA 1
ATOM 1322 C C . GLN A 1 162 ? 14.531 -11.062 -1.563 1 93.5 162 GLN A C 1
ATOM 1324 O O . GLN A 1 162 ? 13.852 -10.039 -1.485 1 93.5 162 GLN A O 1
ATOM 1329 N N . TYR A 1 163 ? 15.188 -11.57 -0.509 1 90.31 163 TYR A N 1
ATOM 1330 C CA . TYR A 1 163 ? 15.328 -10.875 0.763 1 90.31 163 TYR A CA 1
ATOM 1331 C C . TYR A 1 163 ? 16.766 -10.438 0.989 1 90.31 163 TYR A C 1
ATOM 1333 O O . TYR A 1 163 ? 17.656 -11.266 1.157 1 90.31 163 TYR A O 1
ATOM 1341 N N . LYS A 1 164 ? 16.984 -9.141 0.896 1 90.38 164 LYS A N 1
ATOM 1342 C CA . LYS A 1 164 ? 18.328 -8.57 1.05 1 90.38 164 LYS A CA 1
ATOM 1343 C C . LYS A 1 164 ? 18.391 -7.656 2.266 1 90.38 164 LYS A C 1
ATOM 1345 O O . LYS A 1 164 ? 17.406 -7.48 2.979 1 90.38 164 LYS A O 1
ATOM 1350 N N . LYS A 1 165 ? 19.562 -7.125 2.609 1 89.38 165 LYS A N 1
ATOM 1351 C CA . LYS A 1 165 ? 19.812 -6.34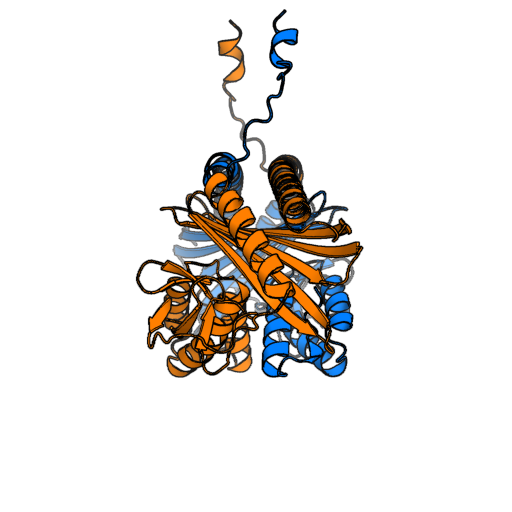8 3.816 1 89.38 165 LYS A CA 1
ATOM 1352 C C . LYS A 1 165 ? 18.953 -5.086 3.85 1 89.38 165 LYS A C 1
ATOM 1354 O O . LYS A 1 165 ? 18.469 -4.695 4.906 1 89.38 165 LYS A O 1
ATOM 1359 N N . PHE A 1 166 ? 18.734 -4.445 2.684 1 91.19 166 PHE A N 1
ATOM 1360 C CA . PHE A 1 166 ? 18.062 -3.148 2.719 1 91.19 166 PHE A CA 1
ATOM 1361 C C . PHE A 1 166 ? 16.828 -3.154 1.84 1 91.19 166 PHE A C 1
ATOM 1363 O O . PHE A 1 166 ? 16.203 -2.111 1.63 1 91.19 166 PHE A O 1
ATOM 1370 N N . TRP A 1 167 ? 16.578 -4.344 1.293 1 90.94 167 TRP A N 1
ATOM 1371 C CA . TRP A 1 167 ? 15.352 -4.363 0.504 1 90.94 167 TRP A CA 1
ATOM 1372 C C . TRP A 1 167 ? 14.82 -5.785 0.356 1 90.94 167 TRP A C 1
ATOM 1374 O O . TRP A 1 167 ? 15.586 -6.75 0.434 1 90.94 167 TRP A O 1
ATOM 1384 N N . ASN A 1 168 ? 13.5 -5.902 0.238 1 92.12 168 ASN A N 1
ATOM 1385 C CA . ASN A 1 168 ? 12.766 -7.125 -0.072 1 92.12 168 ASN A CA 1
ATOM 1386 C C . ASN A 1 168 ? 11.906 -6.961 -1.322 1 92.12 168 ASN A C 1
ATOM 1388 O O . ASN A 1 168 ? 11.297 -5.906 -1.528 1 92.12 168 ASN A O 1
ATOM 1392 N N . ALA A 1 169 ? 11.953 -7.945 -2.148 1 93.88 169 ALA A N 1
ATOM 1393 C CA . ALA A 1 169 ? 11.148 -7.91 -3.365 1 93.88 169 ALA A CA 1
ATOM 1394 C C . ALA A 1 169 ? 10.406 -9.227 -3.566 1 93.88 169 ALA A C 1
ATOM 1396 O O . ALA A 1 169 ? 10.93 -10.297 -3.266 1 93.88 169 ALA A O 1
ATOM 1397 N N . PHE A 1 170 ? 9.234 -9.078 -4.035 1 94.31 170 PHE A N 1
ATOM 1398 C CA . PHE A 1 170 ? 8.336 -10.203 -4.234 1 94.31 170 PHE A CA 1
ATOM 1399 C C . PHE A 1 170 ? 7.629 -10.109 -5.582 1 94.31 170 PHE A C 1
ATOM 1401 O O . PHE A 1 170 ? 7.16 -9.039 -5.965 1 94.31 170 PHE A O 1
ATOM 1408 N N . TRP A 1 171 ? 7.68 -11.242 -6.328 1 96 171 TRP A N 1
ATOM 1409 C CA . TRP A 1 171 ? 7.008 -11.391 -7.613 1 96 171 TRP A CA 1
ATOM 1410 C C . TRP A 1 171 ? 5.996 -12.531 -7.57 1 96 171 TRP A C 1
ATOM 1412 O O . TRP A 1 171 ? 6.312 -13.633 -7.113 1 96 171 TRP A O 1
ATOM 1422 N N . LYS A 1 172 ? 4.809 -12.227 -7.996 1 96.31 172 LYS A N 1
ATOM 1423 C CA . LYS A 1 172 ? 3.814 -13.297 -8.094 1 96.31 172 LYS A CA 1
ATOM 1424 C C . LYS A 1 172 ? 3.018 -13.18 -9.391 1 96.31 172 LYS A C 1
ATOM 1426 O O . LYS A 1 172 ? 2.693 -12.078 -9.836 1 96.31 172 LYS A O 1
ATOM 1431 N N . SER A 1 173 ? 2.809 -14.25 -10 1 97.94 173 SER A N 1
ATOM 1432 C CA . SER A 1 173 ? 1.915 -14.281 -11.156 1 97.94 173 SER A CA 1
ATOM 1433 C C . SER A 1 173 ? 0.988 -15.492 -11.102 1 97.94 173 SER A C 1
ATOM 1435 O O . SER A 1 173 ? 1.393 -16.578 -10.656 1 97.94 173 SER A O 1
ATOM 1437 N N . GLU A 1 174 ? -0.214 -15.258 -11.438 1 98.06 174 GLU A N 1
ATOM 1438 C CA . GLU A 1 174 ? -1.267 -16.266 -11.445 1 98.06 174 GLU A CA 1
ATOM 1439 C C . GLU A 1 174 ? -1.932 -16.359 -12.82 1 98.06 174 GLU A C 1
ATOM 1441 O O . GLU A 1 174 ? -2.248 -15.336 -13.43 1 98.06 174 GLU A O 1
ATOM 1446 N N . TRP A 1 175 ? -2.074 -17.609 -13.281 1 98.38 175 TRP A N 1
ATOM 1447 C CA . TRP A 1 175 ? -2.68 -17.859 -14.586 1 98.38 175 TRP A CA 1
ATOM 1448 C C . TRP A 1 175 ? -3.787 -18.891 -14.492 1 98.38 175 TRP A C 1
ATOM 1450 O O . TRP A 1 175 ? -3.592 -19.969 -13.898 1 98.38 175 TRP A O 1
ATOM 1460 N N . ILE A 1 176 ? -4.914 -18.547 -15.039 1 97.88 176 ILE A N 1
ATOM 1461 C CA . ILE A 1 176 ? -6.066 -19.438 -15.008 1 97.88 176 ILE A CA 1
ATOM 1462 C C . ILE A 1 176 ? -6.488 -19.797 -16.422 1 97.88 176 ILE A C 1
ATOM 1464 O O . ILE A 1 176 ? -6.645 -18.906 -17.281 1 97.88 176 ILE A O 1
ATOM 1468 N N . LEU A 1 177 ? -6.66 -21.078 -16.641 1 97.06 177 LEU A N 1
ATOM 1469 C CA . LEU A 1 177 ? -7.051 -21.484 -17.984 1 97.06 177 LEU A CA 1
ATOM 1470 C C . LEU A 1 177 ? -7.918 -22.734 -17.938 1 97.06 177 LEU A C 1
ATOM 1472 O O . LEU A 1 177 ? -7.535 -23.734 -17.328 1 97.06 177 LEU A O 1
ATOM 1476 N N . PRO A 1 178 ? -9.102 -22.719 -18.562 1 95.75 178 PRO A N 1
ATOM 1477 C CA . PRO A 1 178 ? -9.906 -23.938 -18.734 1 95.75 178 PRO A CA 1
ATOM 1478 C C . PRO A 1 178 ? -9.211 -25 -19.578 1 95.75 178 PRO A C 1
ATOM 1480 O O . PRO A 1 178 ? -8.438 -24.656 -20.484 1 95.75 178 PRO A O 1
ATOM 1483 N N . VAL A 1 179 ? -9.5 -26.219 -19.203 1 93.69 179 VAL A N 1
ATOM 1484 C CA . VAL A 1 179 ? -8.961 -27.328 -19.969 1 93.69 179 VAL A CA 1
ATOM 1485 C C . VAL A 1 179 ? -10.047 -27.906 -20.891 1 93.69 179 VAL A C 1
ATOM 1487 O O . VAL A 1 179 ? -10.578 -28.984 -20.625 1 93.69 179 VAL A O 1
ATOM 1490 N N . THR A 1 180 ? -10.391 -27.188 -21.906 1 90 180 THR A N 1
ATOM 1491 C CA . THR A 1 180 ? -11.414 -27.578 -22.875 1 90 180 THR A CA 1
ATOM 1492 C C . THR A 1 180 ? -10.891 -27.438 -24.312 1 90 180 THR A C 1
ATOM 1494 O O . THR A 1 180 ? -11.055 -26.391 -24.922 1 90 180 THR A O 1
ATOM 1497 N N . PRO A 1 181 ? -10.445 -28.562 -24.781 1 88.88 181 PRO A N 1
ATOM 1498 C CA . PRO A 1 181 ? -9.953 -28.516 -26.156 1 88.88 181 PRO A CA 1
ATOM 1499 C C . PRO A 1 181 ? -11.039 -28.125 -27.172 1 88.88 181 PRO A C 1
ATOM 1501 O O . PRO A 1 181 ? -12.227 -28.344 -26.906 1 88.88 181 PRO A O 1
ATOM 1504 N N . PRO A 1 182 ? -10.594 -27.438 -28.312 1 93.38 182 PRO A N 1
ATOM 1505 C CA . PRO A 1 182 ? -9.219 -27.328 -28.812 1 93.38 182 PRO A CA 1
ATOM 1506 C C . PRO A 1 182 ? -8.57 -25.984 -28.469 1 93.38 182 PRO A C 1
ATOM 1508 O O . PRO A 1 182 ? -7.418 -25.75 -28.844 1 93.38 182 PRO A O 1
ATOM 1511 N N . SER A 1 183 ? -9.359 -25.094 -27.891 1 94.75 183 SER A N 1
ATOM 1512 C CA . SER A 1 183 ? -8.812 -23.797 -27.547 1 94.75 183 SER A CA 1
ATOM 1513 C C . SER A 1 183 ? -9.133 -23.438 -26.094 1 94.75 183 SER A C 1
ATOM 1515 O O . SER A 1 183 ? -9.984 -24.062 -25.469 1 94.75 183 SER A O 1
ATOM 1517 N N . THR A 1 184 ? -8.359 -22.484 -25.562 1 96.19 184 THR A N 1
ATOM 1518 C CA . THR A 1 184 ? -8.57 -22.031 -24.188 1 96.19 184 THR A CA 1
ATOM 1519 C C . THR A 1 184 ? -8.281 -20.547 -24.062 1 96.19 184 THR A C 1
ATOM 1521 O O . THR A 1 184 ? -7.5 -19.984 -24.828 1 96.19 184 THR A O 1
ATOM 1524 N N . GLN A 1 185 ? -8.977 -19.953 -23.172 1 96.88 185 GLN A N 1
ATOM 1525 C CA . GLN A 1 185 ? -8.711 -18.562 -22.797 1 96.88 185 GLN A CA 1
ATOM 1526 C C . GLN A 1 185 ? -7.898 -18.484 -21.5 1 96.88 185 GLN A C 1
ATOM 1528 O O . GLN A 1 185 ? -8.32 -19 -20.469 1 96.88 185 GLN A O 1
ATOM 1533 N N . VAL A 1 186 ? -6.789 -17.812 -21.641 1 97.81 186 VAL A N 1
ATOM 1534 C CA . VAL A 1 186 ? -5.883 -17.719 -20.516 1 97.81 186 VAL A CA 1
ATOM 1535 C C . VAL A 1 186 ? -6.004 -16.344 -19.875 1 97.81 186 VAL A C 1
ATOM 1537 O O . VAL A 1 186 ? -5.879 -15.32 -20.547 1 97.81 186 VAL A O 1
ATOM 1540 N N . ALA A 1 187 ? -6.324 -16.297 -18.609 1 97.56 187 ALA A N 1
ATOM 1541 C CA . ALA A 1 187 ? -6.297 -15.062 -17.828 1 97.56 187 ALA A CA 1
ATOM 1542 C C . ALA A 1 187 ? -5.086 -15.031 -16.891 1 97.56 187 ALA A C 1
ATOM 1544 O O . ALA A 1 187 ? -4.855 -15.969 -16.125 1 97.56 187 ALA A O 1
ATOM 1545 N N . GLY A 1 188 ? -4.32 -13.953 -17 1 97.62 188 GLY A N 1
ATOM 1546 C CA . GLY A 1 188 ? -3.117 -13.844 -16.188 1 97.62 188 GLY A CA 1
ATOM 1547 C C . GLY A 1 188 ? -3.068 -12.562 -15.375 1 97.62 188 GLY A C 1
ATOM 1548 O O . GLY A 1 188 ? -3.59 -11.531 -15.797 1 97.62 188 GLY A O 1
ATOM 1549 N N . SER A 1 189 ? -2.49 -12.633 -14.195 1 96.69 189 SER A N 1
ATOM 1550 C CA . SER A 1 189 ? -2.236 -11.484 -13.336 1 96.69 189 SER A CA 1
ATOM 1551 C C . SER A 1 189 ? -0.812 -11.508 -12.789 1 96.69 189 SER A C 1
ATOM 1553 O O . SER A 1 189 ? -0.298 -12.562 -12.422 1 96.69 189 SER A O 1
ATOM 1555 N N . ILE A 1 190 ? -0.169 -10.344 -12.82 1 97 190 ILE A N 1
ATOM 1556 C CA . ILE A 1 190 ? 1.196 -10.211 -12.328 1 97 190 ILE A CA 1
ATOM 1557 C C . ILE A 1 190 ? 1.249 -9.133 -11.25 1 97 190 ILE A C 1
ATOM 1559 O O . ILE A 1 190 ? 0.663 -8.055 -11.406 1 97 190 ILE A O 1
ATOM 1563 N N . VAL A 1 191 ? 1.891 -9.422 -10.133 1 94.62 191 VAL A N 1
ATOM 1564 C CA . VAL A 1 191 ? 2.057 -8.484 -9.023 1 94.62 191 VAL A CA 1
ATOM 1565 C C . VAL A 1 191 ? 3.52 -8.461 -8.586 1 94.62 191 VAL A C 1
ATOM 1567 O O . VAL A 1 191 ? 4.148 -9.508 -8.445 1 94.62 191 VAL A O 1
ATOM 1570 N N . VAL A 1 192 ? 4.055 -7.293 -8.453 1 95.12 192 VAL A N 1
ATOM 1571 C CA . VAL A 1 192 ? 5.375 -7.113 -7.855 1 95.12 192 VAL A CA 1
ATOM 1572 C C . VAL A 1 192 ? 5.27 -6.199 -6.633 1 95.12 192 VAL A C 1
ATOM 1574 O O . VAL A 1 192 ? 4.531 -5.211 -6.652 1 95.12 192 VAL A O 1
ATOM 1577 N N . GLN A 1 193 ? 5.883 -6.59 -5.566 1 92.88 193 GLN A N 1
ATOM 1578 C CA . GLN A 1 193 ? 5.969 -5.777 -4.359 1 92.88 193 GLN A CA 1
ATOM 1579 C C . GLN A 1 193 ? 7.418 -5.613 -3.908 1 92.88 193 GLN A C 1
ATOM 1581 O O . GLN A 1 193 ? 8.164 -6.594 -3.832 1 92.88 193 GLN A O 1
ATOM 1586 N N . ILE A 1 194 ? 7.801 -4.375 -3.621 1 92.69 194 ILE A N 1
ATOM 1587 C CA . ILE A 1 194 ? 9.164 -4.098 -3.174 1 92.69 194 ILE A CA 1
ATOM 1588 C C . ILE A 1 194 ? 9.125 -3.213 -1.929 1 92.69 194 ILE A C 1
ATOM 1590 O O . ILE A 1 194 ? 8.352 -2.256 -1.864 1 92.69 194 ILE A O 1
ATOM 1594 N N . HIS A 1 195 ? 9.789 -3.578 -0.908 1 91.12 195 HIS A N 1
ATOM 1595 C CA . HIS A 1 195 ? 10.117 -2.748 0.245 1 91.12 195 HIS A CA 1
ATOM 1596 C C . HIS A 1 195 ? 11.602 -2.371 0.249 1 91.12 195 HIS A C 1
ATOM 1598 O O . HIS A 1 195 ? 12.461 -3.238 0.385 1 91.12 195 HIS A O 1
ATOM 1604 N N . TYR A 1 196 ? 11.938 -1.122 0.011 1 91.69 196 TYR A N 1
ATOM 1605 C CA . TYR A 1 196 ? 13.297 -0.591 -0.044 1 91.69 196 TYR A CA 1
ATOM 1606 C C . TYR A 1 196 ? 13.539 0.395 1.091 1 91.69 196 TYR A C 1
ATOM 1608 O O . TYR A 1 196 ? 12.82 1.383 1.231 1 91.69 196 TYR A O 1
ATOM 1616 N N . PHE A 1 197 ? 14.555 0.207 1.97 1 88.56 197 PHE A N 1
ATOM 1617 C CA . PHE A 1 197 ? 14.648 0.99 3.197 1 88.56 197 PHE A CA 1
ATOM 1618 C C . PHE A 1 197 ? 16.094 1.359 3.502 1 88.56 197 PHE A C 1
ATOM 1620 O O . PHE A 1 197 ? 16.5 1.386 4.664 1 88.56 197 PHE A O 1
ATOM 1627 N N . LYS A 1 198 ? 16.844 1.628 2.447 1 87 198 LYS A N 1
ATOM 1628 C CA . LYS A 1 198 ? 18.219 2.074 2.615 1 87 198 LYS A CA 1
ATOM 1629 C C . LYS A 1 198 ? 18.266 3.527 3.076 1 87 198 LYS A C 1
ATOM 1631 O O . LYS A 1 198 ? 18.969 3.854 4.035 1 87 198 LYS A O 1
ATOM 1636 N N . LYS A 1 199 ? 17.562 4.449 2.449 1 83.75 199 LYS A N 1
ATOM 1637 C CA . LYS A 1 199 ? 17.547 5.871 2.775 1 83.75 199 LYS A CA 1
ATOM 1638 C C . LYS A 1 199 ? 16.172 6.32 3.268 1 83.75 199 LYS A C 1
ATOM 1640 O O . LYS A 1 199 ? 16.078 7.172 4.152 1 83.75 199 LYS A O 1
ATOM 1645 N N . ALA A 1 200 ? 15.18 5.852 2.691 1 83.12 200 ALA A N 1
ATOM 1646 C CA . ALA A 1 200 ? 13.789 6.078 3.064 1 83.12 200 ALA A CA 1
ATOM 1647 C C . ALA A 1 200 ? 13 4.773 3.045 1 83.12 200 ALA A C 1
ATOM 1649 O O . ALA A 1 200 ? 13.414 3.795 2.428 1 83.12 200 ALA A O 1
ATOM 1650 N N . ASN A 1 201 ? 11.953 4.773 3.855 1 87.19 201 ASN A N 1
ATOM 1651 C CA . ASN A 1 201 ? 11.078 3.604 3.834 1 87.19 201 ASN A CA 1
ATOM 1652 C C . ASN A 1 201 ? 10.125 3.639 2.643 1 87.19 201 ASN A C 1
ATOM 1654 O O . ASN A 1 201 ? 9.102 4.328 2.68 1 87.19 201 ASN A O 1
ATOM 1658 N N . LEU A 1 202 ? 10.508 2.906 1.672 1 90.94 202 LEU A N 1
ATOM 1659 C CA . LEU A 1 202 ? 9.789 2.963 0.403 1 90.94 202 LEU A CA 1
ATOM 1660 C C . LEU A 1 202 ? 9.062 1.648 0.128 1 90.94 202 LEU A C 1
ATOM 1662 O O . LEU A 1 202 ? 9.672 0.578 0.179 1 90.94 202 LEU A O 1
ATOM 1666 N N . HIS A 1 203 ? 7.742 1.737 -0.107 1 88.06 203 HIS A N 1
ATOM 1667 C CA . HIS A 1 203 ? 6.938 0.598 -0.535 1 88.06 203 HIS A CA 1
ATOM 1668 C C . HIS A 1 203 ? 6.418 0.795 -1.954 1 88.06 203 HIS A C 1
ATOM 1670 O O . HIS A 1 203 ? 5.867 1.851 -2.277 1 88.06 203 HIS A O 1
ATOM 1676 N N . PHE A 1 204 ? 6.629 -0.231 -2.684 1 89.81 204 PHE A N 1
ATOM 1677 C CA . PHE A 1 204 ? 6.281 -0.204 -4.098 1 89.81 204 PHE A CA 1
ATOM 1678 C C . PHE A 1 204 ? 5.461 -1.43 -4.48 1 89.81 204 PHE A C 1
ATOM 1680 O O . PHE A 1 204 ? 5.832 -2.559 -4.148 1 89.81 204 PHE A O 1
ATOM 1687 N N . THR A 1 205 ? 4.289 -1.188 -5.102 1 90.44 205 THR A N 1
ATOM 1688 C CA . THR A 1 205 ? 3.484 -2.279 -5.637 1 90.44 205 THR A CA 1
ATOM 1689 C C . THR A 1 205 ? 3.066 -1.988 -7.074 1 90.44 205 THR A C 1
ATOM 1691 O O . THR A 1 205 ? 2.629 -0.878 -7.387 1 90.44 205 THR A O 1
ATOM 1694 N N . ALA A 1 206 ? 3.193 -2.949 -7.91 1 92.56 206 ALA A N 1
ATOM 1695 C CA . ALA A 1 206 ? 2.771 -2.832 -9.305 1 92.56 206 ALA A CA 1
ATOM 1696 C C . ALA A 1 206 ? 1.99 -4.066 -9.75 1 92.56 206 ALA A C 1
ATOM 1698 O O . ALA A 1 206 ? 2.328 -5.191 -9.375 1 92.56 206 ALA A O 1
ATOM 1699 N N . THR A 1 207 ? 0.948 -3.828 -10.523 1 93.25 207 THR A N 1
ATOM 1700 C CA . THR A 1 207 ? 0.117 -4.93 -10.992 1 93.25 207 THR A CA 1
ATOM 1701 C C . THR A 1 207 ? -0.203 -4.773 -12.477 1 93.25 207 THR A C 1
ATOM 1703 O O . THR A 1 207 ? -0.168 -3.66 -13.008 1 93.25 207 THR A O 1
ATOM 1706 N N . ASP A 1 208 ? -0.431 -5.895 -13.117 1 92.88 208 ASP A N 1
ATOM 1707 C CA . ASP A 1 208 ? -0.927 -5.949 -14.484 1 92.88 208 ASP A CA 1
ATOM 1708 C C . ASP A 1 208 ? -1.792 -7.188 -14.711 1 92.88 208 ASP A C 1
ATOM 1710 O O . ASP A 1 208 ? -1.651 -8.188 -14 1 92.88 208 ASP A O 1
ATOM 1714 N N . SER A 1 209 ? -2.775 -7.074 -15.609 1 93.5 209 SER A N 1
ATOM 1715 C CA . SER A 1 209 ? -3.641 -8.18 -16.016 1 93.5 209 SER A CA 1
ATOM 1716 C C . SER A 1 209 ? -3.645 -8.359 -17.531 1 93.5 209 SER A C 1
ATOM 1718 O O . SER A 1 209 ? -3.654 -7.379 -18.266 1 93.5 209 SER A O 1
ATOM 1720 N N . VAL A 1 210 ? -3.621 -9.672 -17.906 1 95.5 210 VAL A N 1
ATOM 1721 C CA . VAL A 1 210 ? -3.545 -9.945 -19.344 1 95.5 210 VAL A CA 1
ATOM 1722 C C . VAL A 1 210 ? -4.496 -11.086 -19.688 1 95.5 210 VAL A C 1
ATOM 1724 O O . VAL A 1 210 ? -4.918 -11.844 -18.828 1 95.5 210 VAL A O 1
ATOM 1727 N N . GLY A 1 211 ? -4.867 -11.102 -20.938 1 96.94 211 GLY A N 1
ATOM 1728 C CA . GLY A 1 211 ? -5.703 -12.156 -21.484 1 96.94 211 GLY A CA 1
ATOM 1729 C C . GLY A 1 211 ? -5.266 -12.594 -22.875 1 96.94 211 GLY A C 1
ATOM 1730 O O . GLY A 1 211 ? -4.898 -11.766 -23.703 1 96.94 211 GLY A O 1
ATOM 1731 N N . HIS A 1 212 ? -5.266 -13.945 -23.047 1 97.5 212 HIS A N 1
ATOM 1732 C CA . HIS A 1 212 ? -4.832 -14.484 -24.328 1 97.5 212 HIS A CA 1
ATOM 1733 C C . HIS A 1 212 ? -5.637 -15.734 -24.703 1 97.5 212 HIS A C 1
ATOM 1735 O O . HIS A 1 212 ? -6.133 -16.438 -23.812 1 97.5 212 HIS A O 1
ATOM 1741 N N . SER A 1 213 ? -5.703 -15.922 -25.953 1 97.31 213 SER A N 1
ATOM 1742 C CA . SER A 1 213 ? -6.242 -17.172 -26.453 1 97.31 213 SER A CA 1
ATOM 1743 C C . SER A 1 213 ? -5.129 -18.109 -26.922 1 97.31 213 SER A C 1
ATOM 1745 O O . SER A 1 213 ? -4.16 -17.672 -27.547 1 97.31 213 SER A O 1
ATOM 1747 N N . MET A 1 214 ? -5.289 -19.438 -26.609 1 97.44 214 MET A N 1
ATOM 1748 C CA . MET A 1 214 ? -4.277 -20.406 -27 1 97.44 214 MET A CA 1
ATOM 1749 C C . MET A 1 214 ? -4.93 -21.703 -27.5 1 97.44 214 MET A C 1
ATOM 1751 O O . MET A 1 214 ? -6.094 -21.969 -27.188 1 97.44 214 MET A O 1
ATOM 1755 N N . TYR A 1 215 ? -4.109 -22.484 -28.188 1 95.81 215 TYR A N 1
ATOM 1756 C CA . TYR A 1 215 ? -4.57 -23.781 -28.672 1 95.81 215 TYR A CA 1
ATOM 1757 C C . TYR A 1 215 ? -4.207 -24.891 -27.688 1 95.81 215 TYR A C 1
ATOM 1759 O O . TYR A 1 215 ? -3.082 -24.922 -27.188 1 95.81 215 TYR A O 1
ATOM 1767 N N . LEU A 1 216 ? -5.199 -25.672 -27.438 1 94.44 216 LEU A N 1
ATOM 1768 C CA . LEU A 1 216 ? -5.039 -26.828 -26.547 1 94.44 216 LEU A CA 1
ATOM 1769 C C . LEU A 1 216 ? -5.207 -28.125 -27.328 1 94.44 216 LEU A C 1
ATOM 1771 O O . LEU A 1 216 ? -6.195 -28.844 -27.141 1 94.44 216 LEU A O 1
ATOM 1775 N N . ILE A 1 217 ? -4.227 -28.516 -28.078 1 92.19 217 ILE A N 1
ATOM 1776 C CA . ILE A 1 217 ? -4.312 -29.656 -28.984 1 92.19 217 ILE A CA 1
ATOM 1777 C C . ILE A 1 217 ? -3.252 -30.688 -28.609 1 92.19 217 ILE A C 1
ATOM 1779 O O . ILE A 1 217 ? -3.572 -31.844 -28.359 1 92.19 217 ILE A O 1
ATOM 1783 N N . ASN A 1 218 ? -1.992 -30.25 -28.578 1 94.5 218 ASN A N 1
ATOM 1784 C CA . ASN A 1 218 ? -0.857 -31.078 -28.188 1 94.5 218 ASN A CA 1
ATOM 1785 C C . ASN A 1 218 ? -0.271 -30.656 -26.859 1 94.5 218 ASN A C 1
ATOM 1787 O O . ASN A 1 218 ? 0.121 -29.5 -26.688 1 94.5 218 ASN A O 1
ATOM 1791 N N . ARG A 1 219 ? -0.149 -31.625 -26.031 1 94.44 219 ARG A N 1
ATOM 1792 C CA . ARG A 1 219 ? 0.24 -31.359 -24.641 1 94.44 219 ARG A CA 1
ATOM 1793 C C . ARG A 1 219 ? 1.63 -30.719 -24.578 1 94.44 219 ARG A C 1
ATOM 1795 O O . ARG A 1 219 ? 1.82 -29.688 -23.938 1 94.44 219 ARG A O 1
ATOM 1802 N N . ALA A 1 220 ? 2.57 -31.375 -25.203 1 96.44 220 ALA A N 1
ATOM 1803 C CA . ALA A 1 220 ? 3.951 -30.906 -25.172 1 96.44 220 ALA A CA 1
ATOM 1804 C C . ALA A 1 220 ? 4.07 -29.531 -25.828 1 96.44 220 ALA A C 1
ATOM 1806 O O . ALA A 1 220 ? 4.723 -28.625 -25.281 1 96.44 220 ALA A O 1
ATOM 1807 N N . GLN A 1 221 ? 3.404 -29.344 -26.922 1 97 221 GLN A N 1
ATOM 1808 C CA . GLN A 1 221 ? 3.463 -28.078 -27.641 1 97 221 GLN A CA 1
ATOM 1809 C C . GLN A 1 221 ? 2.77 -26.969 -26.844 1 97 221 GLN A C 1
ATOM 1811 O O . GLN A 1 221 ? 3.234 -25.828 -26.828 1 97 221 GLN A O 1
ATOM 1816 N N . PHE A 1 222 ? 1.689 -27.328 -26.266 1 97.25 222 PHE A N 1
ATOM 1817 C CA . PHE A 1 222 ? 0.978 -26.344 -25.453 1 97.25 222 PHE A CA 1
ATOM 1818 C C . PHE A 1 222 ? 1.864 -25.844 -24.312 1 97.25 222 PHE A C 1
ATOM 1820 O O . PHE A 1 222 ? 1.916 -24.641 -24.062 1 97.25 222 PHE A O 1
ATOM 1827 N N . ALA A 1 223 ? 2.529 -26.734 -23.594 1 98.25 223 ALA A N 1
ATOM 1828 C CA . ALA A 1 223 ? 3.391 -26.359 -22.484 1 98.25 223 ALA A CA 1
ATOM 1829 C C . ALA A 1 223 ? 4.48 -25.391 -22.922 1 98.25 223 ALA A C 1
ATOM 1831 O O . ALA A 1 223 ? 4.758 -24.391 -22.25 1 98.25 223 ALA A O 1
ATOM 1832 N N . LEU A 1 224 ? 5.012 -25.656 -24.062 1 98.06 224 LEU A N 1
ATOM 1833 C CA . LEU A 1 224 ? 6.07 -24.812 -24.594 1 98.06 224 LEU A CA 1
ATOM 1834 C C . LEU A 1 224 ? 5.52 -23.438 -24.984 1 98.06 224 LEU A C 1
ATOM 1836 O O . LEU A 1 224 ? 6.137 -22.406 -24.688 1 98.06 224 LEU A O 1
ATOM 1840 N N . ASP A 1 225 ? 4.398 -23.422 -25.656 1 98.12 225 ASP A N 1
ATOM 1841 C CA . ASP A 1 225 ? 3.771 -22.172 -26.062 1 98.12 225 ASP A CA 1
ATOM 1842 C C . ASP A 1 225 ? 3.381 -21.344 -24.828 1 98.12 225 ASP A C 1
ATOM 1844 O O . ASP A 1 225 ? 3.496 -20.109 -24.844 1 98.12 225 ASP A O 1
ATOM 1848 N N . PHE A 1 226 ? 2.871 -21.984 -23.828 1 98.44 226 PHE A N 1
ATOM 1849 C CA . PHE A 1 226 ? 2.475 -21.312 -22.594 1 98.44 226 PHE A CA 1
ATOM 1850 C C . PHE A 1 226 ? 3.686 -20.719 -21.891 1 98.44 226 PHE A C 1
ATOM 1852 O O . PHE A 1 226 ? 3.621 -19.594 -21.375 1 98.44 226 PHE A O 1
ATOM 1859 N N . GLU A 1 227 ? 4.75 -21.438 -21.812 1 98.19 227 GLU A N 1
ATOM 1860 C CA . GLU A 1 227 ? 5.992 -20.906 -21.266 1 98.19 227 GLU A CA 1
ATOM 1861 C C . GLU A 1 227 ? 6.422 -19.625 -21.984 1 98.19 227 GLU A C 1
ATOM 1863 O O . GLU A 1 227 ? 6.809 -18.656 -21.344 1 98.19 227 GLU A O 1
ATOM 1868 N N . LYS A 1 228 ? 6.355 -19.641 -23.312 1 97.75 228 LYS A N 1
ATOM 1869 C CA . LYS A 1 228 ? 6.719 -18.469 -24.109 1 97.75 228 LYS A CA 1
ATOM 1870 C C . LYS A 1 228 ? 5.797 -17.281 -23.797 1 97.75 228 LYS A C 1
ATOM 1872 O O . LYS A 1 228 ? 6.246 -16.141 -23.75 1 97.75 228 LYS A O 1
ATOM 1877 N N . LEU A 1 229 ? 4.551 -17.609 -23.672 1 98.25 229 LEU A N 1
ATOM 1878 C CA . LEU A 1 229 ? 3.59 -16.562 -23.328 1 98.25 229 LEU A CA 1
ATOM 1879 C C . LEU A 1 229 ? 3.943 -15.914 -22 1 98.25 229 LEU A C 1
ATOM 1881 O O . LEU A 1 229 ? 3.979 -14.688 -21.891 1 98.25 229 LEU A O 1
ATOM 1885 N N . ILE A 1 230 ? 4.223 -16.703 -20.938 1 98.19 230 ILE A N 1
ATOM 1886 C CA . ILE A 1 230 ? 4.559 -16.219 -19.609 1 98.19 230 ILE A CA 1
ATOM 1887 C C . ILE A 1 230 ? 5.828 -15.367 -19.672 1 98.19 230 ILE A C 1
ATOM 1889 O O . ILE A 1 230 ? 5.879 -14.273 -19.109 1 98.19 230 ILE A O 1
ATOM 1893 N N . GLU A 1 231 ? 6.805 -15.883 -20.359 1 97.56 231 GLU A N 1
ATOM 1894 C CA . GLU A 1 231 ? 8.062 -15.156 -20.484 1 97.56 231 GLU A CA 1
ATOM 1895 C C . GLU A 1 231 ? 7.852 -13.789 -21.141 1 97.56 231 GLU A C 1
ATOM 1897 O O . GLU A 1 231 ? 8.398 -12.789 -20.672 1 97.56 231 GLU A O 1
ATOM 1902 N N . ARG A 1 232 ? 7.113 -13.781 -22.172 1 97.5 232 ARG A N 1
ATOM 1903 C CA . ARG A 1 232 ? 6.844 -12.539 -22.891 1 97.5 232 ARG A CA 1
ATOM 1904 C C . ARG A 1 232 ? 6.113 -11.539 -22 1 97.5 232 ARG A C 1
ATOM 1906 O O . ARG A 1 232 ? 6.512 -10.375 -21.922 1 97.5 232 ARG A O 1
ATOM 1913 N N . GLU A 1 233 ? 5.047 -11.984 -21.344 1 97.56 233 GLU A N 1
ATOM 1914 C CA . GLU A 1 233 ? 4.254 -11.086 -20.5 1 97.56 233 GLU A CA 1
ATOM 1915 C C . GLU A 1 233 ? 5.043 -10.625 -19.281 1 97.56 233 GLU A C 1
ATOM 1917 O O . GLU A 1 233 ? 4.926 -9.469 -18.859 1 97.56 233 GLU A O 1
ATOM 1922 N N . HIS A 1 234 ? 5.828 -11.555 -18.656 1 97.31 234 HIS A N 1
ATOM 1923 C CA . HIS A 1 234 ? 6.703 -11.164 -17.562 1 97.31 234 HIS A CA 1
ATOM 1924 C C . HIS A 1 234 ? 7.703 -10.102 -18 1 97.31 234 HIS A C 1
ATOM 1926 O O . HIS A 1 234 ? 7.926 -9.117 -17.281 1 97.31 234 HIS A O 1
ATOM 1932 N N . SER A 1 235 ? 8.266 -10.281 -19.156 1 95.94 235 SER A N 1
ATOM 1933 C CA . SER A 1 235 ? 9.266 -9.344 -19.672 1 95.94 235 SER A CA 1
ATOM 1934 C C . SER A 1 235 ? 8.641 -7.996 -20 1 95.94 235 SER A C 1
ATOM 1936 O O . SER A 1 235 ? 9.219 -6.945 -19.703 1 95.94 235 SER A O 1
ATOM 1938 N N . LYS A 1 236 ? 7.531 -8.039 -20.656 1 95.69 236 LYS A N 1
ATOM 1939 C CA . LYS A 1 236 ? 6.812 -6.805 -20.969 1 95.69 236 LYS A CA 1
ATOM 1940 C C . LYS A 1 236 ? 6.477 -6.027 -19.703 1 95.69 236 LYS A C 1
ATOM 1942 O O . LYS A 1 236 ? 6.668 -4.809 -19.656 1 95.69 236 LYS A O 1
ATOM 1947 N N . PHE A 1 237 ? 5.996 -6.699 -18.719 1 95.88 237 PHE A N 1
ATOM 1948 C CA . PHE A 1 237 ? 5.641 -6.078 -17.453 1 95.88 237 PHE A CA 1
ATOM 1949 C C . PHE A 1 237 ? 6.867 -5.469 -16.781 1 95.88 237 PHE A C 1
ATOM 1951 O O . PHE A 1 237 ? 6.828 -4.316 -16.344 1 95.88 237 PHE A O 1
ATOM 1958 N N . GLN A 1 238 ? 7.898 -6.211 -16.703 1 93.38 238 GLN A N 1
ATOM 1959 C CA . GLN A 1 238 ? 9.133 -5.754 -16.078 1 93.38 238 GLN A CA 1
ATOM 1960 C C . GLN A 1 238 ? 9.688 -4.52 -16.781 1 93.38 238 GLN A C 1
ATOM 1962 O O . GLN A 1 238 ? 10.055 -3.537 -16.141 1 93.38 238 GLN A O 1
ATOM 1967 N N . THR A 1 239 ? 9.773 -4.578 -18.094 1 91.94 239 THR A N 1
ATOM 1968 C CA . THR A 1 239 ? 10.25 -3.447 -18.875 1 91.94 239 THR A CA 1
ATOM 1969 C C . THR A 1 239 ? 9.367 -2.223 -18.656 1 91.94 239 THR A C 1
ATOM 1971 O O . THR A 1 239 ? 9.867 -1.113 -18.469 1 91.94 239 THR A O 1
ATOM 1974 N N . GLY A 1 240 ? 8.062 -2.461 -18.703 1 91.06 240 GLY A N 1
ATOM 1975 C CA . GLY A 1 240 ? 7.129 -1.375 -18.453 1 91.06 240 GLY A CA 1
ATOM 1976 C C . GLY A 1 240 ? 7.316 -0.737 -17.094 1 91.06 240 GLY A C 1
ATOM 1977 O O . GLY A 1 240 ? 7.176 0.479 -16.938 1 91.06 240 GLY A O 1
ATOM 1978 N N . LEU A 1 241 ? 7.613 -1.503 -16.125 1 90.38 241 LEU A N 1
ATOM 1979 C CA . LEU A 1 241 ? 7.824 -1.021 -14.773 1 90.38 241 LEU A CA 1
ATOM 1980 C C . LEU A 1 241 ? 9.062 -0.138 -14.695 1 90.38 241 LEU A C 1
ATOM 1982 O O . LEU A 1 241 ? 9.023 0.947 -14.109 1 90.38 241 LEU A O 1
ATOM 1986 N N . VAL A 1 242 ? 10.141 -0.622 -15.258 1 88.19 242 VAL A N 1
ATOM 1987 C CA . VAL A 1 242 ? 11.391 0.13 -15.25 1 88.19 242 VAL A CA 1
ATOM 1988 C C . VAL A 1 242 ? 11.195 1.473 -15.945 1 88.19 242 VAL A C 1
ATOM 1990 O O . VAL A 1 242 ? 11.625 2.512 -15.445 1 88.19 242 VAL A O 1
ATOM 1993 N N . GLU A 1 243 ? 10.523 1.475 -17.031 1 89.75 243 GLU A N 1
ATOM 1994 C CA . GLU A 1 243 ? 10.242 2.707 -17.766 1 89.75 243 GLU A CA 1
ATOM 1995 C C . GLU A 1 243 ? 9.352 3.641 -16.953 1 89.75 243 GLU A C 1
ATOM 1997 O O . GLU A 1 243 ? 9.555 4.855 -16.953 1 89.75 243 GLU A O 1
ATOM 2002 N N . SER A 1 244 ? 8.383 3.09 -16.297 1 89.25 244 SER A N 1
ATOM 2003 C CA . SER A 1 244 ? 7.477 3.885 -15.484 1 89.25 244 SER A CA 1
ATOM 2004 C C . SER A 1 244 ? 8.219 4.566 -14.336 1 89.25 244 SER A C 1
ATOM 2006 O O . SER A 1 244 ? 7.918 5.711 -13.992 1 89.25 244 SER A O 1
ATOM 2008 N N . LEU A 1 245 ? 9.102 3.859 -13.758 1 87.19 245 LEU A N 1
ATOM 2009 C CA . LEU A 1 245 ? 9.891 4.426 -12.664 1 87.19 245 LEU A CA 1
ATOM 2010 C C . LEU A 1 245 ? 10.719 5.605 -13.148 1 87.19 245 LEU A C 1
ATOM 2012 O O . LEU A 1 245 ? 10.844 6.613 -12.453 1 87.19 245 LEU A O 1
ATOM 2016 N N . GLN A 1 246 ? 11.273 5.441 -14.289 1 86.19 246 GLN A N 1
ATOM 2017 C CA . GLN A 1 246 ? 12.039 6.535 -14.875 1 86.19 246 GLN A CA 1
ATOM 2018 C C . GLN A 1 246 ? 11.133 7.727 -15.188 1 86.19 246 GLN A C 1
ATOM 2020 O O . GLN A 1 246 ? 11.469 8.867 -14.852 1 86.19 246 GLN A O 1
ATOM 2025 N N . ASP A 1 247 ? 10.016 7.469 -15.797 1 88.5 247 ASP A N 1
ATOM 2026 C CA . ASP A 1 247 ? 9.062 8.523 -16.141 1 88.5 247 ASP A CA 1
ATOM 2027 C C . ASP A 1 247 ? 8.578 9.25 -14.883 1 88.5 247 ASP A C 1
ATOM 2029 O O . ASP A 1 247 ? 8.461 10.477 -14.883 1 88.5 247 ASP A O 1
ATOM 2033 N N . LEU A 1 248 ? 8.258 8.5 -13.922 1 87.75 248 LEU A N 1
ATOM 2034 C CA . LEU A 1 248 ? 7.789 9.062 -12.664 1 87.75 248 LEU A CA 1
ATOM 2035 C C . LEU A 1 248 ? 8.828 10.008 -12.062 1 87.75 248 LEU A C 1
ATOM 2037 O O . LEU A 1 248 ? 8.492 11.102 -11.609 1 87.75 248 LEU A O 1
ATOM 2041 N N . SER A 1 249 ? 10.008 9.562 -12.047 1 83.44 249 SER A N 1
ATOM 2042 C CA . SER A 1 249 ? 11.078 10.391 -11.5 1 83.44 249 SER A CA 1
ATOM 2043 C C . SER A 1 249 ? 11.219 11.695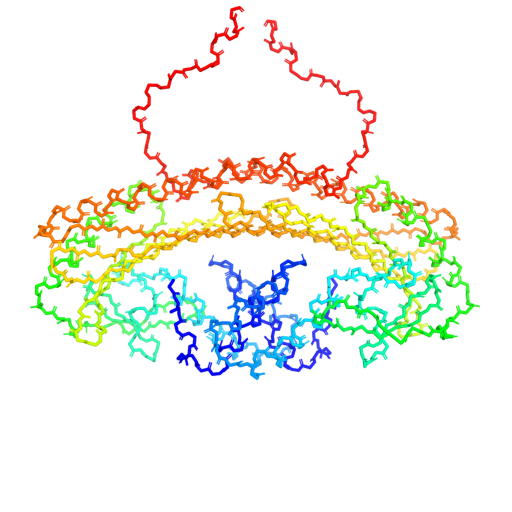 -12.266 1 83.44 249 SER A C 1
ATOM 2045 O O . SER A 1 249 ? 11.469 12.75 -11.672 1 83.44 249 SER A O 1
ATOM 2047 N N . ASP A 1 250 ? 10.969 11.727 -13.5 1 83.75 250 ASP A N 1
ATOM 2048 C CA . ASP A 1 250 ? 11.133 12.898 -14.359 1 83.75 250 ASP A CA 1
ATOM 2049 C C . ASP A 1 250 ? 9.922 13.82 -14.25 1 83.75 250 ASP A C 1
ATOM 2051 O O . ASP A 1 250 ? 10.055 15.039 -14.383 1 83.75 250 ASP A O 1
ATOM 2055 N N . GLU A 1 251 ? 8.812 13.25 -13.953 1 88.31 251 GLU A N 1
ATOM 2056 C CA . GLU A 1 251 ? 7.582 14.008 -14.141 1 88.31 251 GLU A CA 1
ATOM 2057 C C . GLU A 1 251 ? 6.992 14.445 -12.797 1 88.31 251 GLU A C 1
ATOM 2059 O O . GLU A 1 251 ? 6.363 15.5 -12.703 1 88.31 251 GLU A O 1
ATOM 2064 N N . VAL A 1 252 ? 7.168 13.703 -11.805 1 89.19 252 VAL A N 1
ATOM 2065 C CA . VAL A 1 252 ? 6.312 13.852 -10.625 1 89.19 252 VAL A CA 1
ATOM 2066 C C . VAL A 1 252 ? 6.98 14.789 -9.617 1 89.19 252 VAL A C 1
ATOM 2068 O O . VAL A 1 252 ? 6.355 15.734 -9.133 1 89.19 252 VAL A O 1
ATOM 2071 N N . TRP A 1 253 ? 8.266 14.656 -9.359 1 86.94 253 TRP A N 1
ATOM 2072 C CA . TRP A 1 253 ? 8.891 15.289 -8.203 1 86.94 253 TRP A CA 1
ATOM 2073 C C . TRP A 1 253 ? 8.945 16.797 -8.367 1 86.94 253 TRP A C 1
ATOM 2075 O O . TRP A 1 253 ? 8.609 17.547 -7.441 1 86.94 253 TRP A O 1
ATOM 2085 N N . GLN A 1 254 ? 9.312 17.25 -9.562 1 84.5 254 GLN A N 1
ATOM 2086 C CA . GLN A 1 254 ? 9.383 18.688 -9.773 1 84.5 254 GLN A CA 1
ATOM 2087 C C . GLN A 1 254 ? 7.996 19.328 -9.773 1 84.5 254 GLN A C 1
ATOM 2089 O O . GLN A 1 254 ? 7.844 20.5 -9.438 1 84.5 254 GLN A O 1
ATOM 2094 N N . THR A 1 255 ? 7.066 18.531 -10.117 1 89 255 THR A N 1
ATOM 2095 C CA . THR A 1 255 ? 5.695 19.031 -10.172 1 89 255 THR A CA 1
ATOM 2096 C C . THR A 1 255 ? 5.059 19 -8.781 1 89 255 THR A C 1
ATOM 2098 O O . THR A 1 255 ? 4.293 19.906 -8.43 1 89 255 THR A O 1
ATOM 2101 N N . LEU A 1 256 ? 5.438 18.016 -7.984 1 92.12 256 LEU A N 1
ATOM 2102 C CA . LEU A 1 256 ? 4.855 17.859 -6.656 1 92.12 256 LEU A CA 1
ATOM 2103 C C . LEU A 1 256 ? 5.449 18.875 -5.684 1 92.12 256 LEU A C 1
ATOM 2105 O O . LEU A 1 256 ? 4.715 19.594 -4.996 1 92.12 256 LEU A O 1
ATOM 2109 N N . ARG A 1 257 ? 6.727 19.016 -5.688 1 93.62 257 ARG A N 1
ATOM 2110 C CA . ARG A 1 257 ? 7.414 19.984 -4.828 1 93.62 257 ARG A CA 1
ATOM 2111 C C . ARG A 1 257 ? 8.664 20.531 -5.508 1 93.62 257 ARG A C 1
ATOM 2113 O O . ARG A 1 257 ? 9.609 19.781 -5.773 1 93.62 257 ARG A O 1
ATOM 2120 N N . ARG A 1 258 ? 8.703 21.797 -5.656 1 91.19 258 ARG A N 1
ATOM 2121 C CA . ARG A 1 258 ? 9.836 22.469 -6.277 1 91.19 258 ARG A CA 1
ATOM 2122 C C . ARG A 1 258 ? 10.938 22.766 -5.258 1 91.19 258 ARG A C 1
ATOM 2124 O O . ARG A 1 258 ? 10.656 23.281 -4.172 1 91.19 258 ARG A O 1
ATOM 2131 N N . GLN A 1 259 ? 12.148 22.234 -5.656 1 85.06 259 GLN A N 1
ATOM 2132 C CA . GLN A 1 259 ? 13.297 22.594 -4.832 1 85.06 259 GLN A CA 1
ATOM 2133 C C . GLN A 1 259 ? 13.945 23.875 -5.332 1 85.06 259 GLN A C 1
ATOM 2135 O O . GLN A 1 259 ? 14.125 24.062 -6.539 1 85.06 259 GLN A O 1
ATOM 2140 N N . LEU A 1 260 ? 13.898 24.906 -4.605 1 72.88 260 LEU A N 1
ATOM 2141 C CA . LEU A 1 260 ? 14.508 26.156 -5.027 1 72.88 260 LEU A CA 1
ATOM 2142 C C . LEU A 1 260 ? 16.016 25.984 -5.227 1 72.88 260 LEU A C 1
ATOM 2144 O O . LEU A 1 260 ? 16.656 25.234 -4.492 1 72.88 260 LEU A O 1
ATOM 2148 N N . PRO A 1 261 ? 16.547 26.359 -6.602 1 61.56 261 PRO A N 1
ATOM 2149 C CA . PRO A 1 261 ? 17.969 26.203 -6.93 1 61.56 261 PRO A CA 1
ATOM 2150 C C . PRO A 1 261 ? 18.891 26.688 -5.809 1 61.56 261 PRO A C 1
ATOM 2152 O O . PRO A 1 261 ? 18.609 27.703 -5.168 1 61.56 261 PRO A O 1
ATOM 2155 N N . VAL A 1 262 ? 19.453 25.812 -5.121 1 51.31 262 VAL A N 1
ATOM 2156 C CA . VAL A 1 262 ? 20.594 26.312 -4.348 1 51.31 262 VAL A CA 1
ATOM 2157 C C . VAL A 1 262 ? 21.594 26.969 -5.281 1 51.31 262 VAL A C 1
ATOM 2159 O O . VAL A 1 262 ? 21.781 26.547 -6.422 1 51.31 262 VAL A O 1
ATOM 2162 N N . THR A 1 263 ? 21.938 28.297 -5.145 1 39.72 263 THR A N 1
ATOM 2163 C CA . THR A 1 263 ? 23.094 28.781 -5.879 1 39.72 263 THR A CA 1
ATOM 2164 C C . THR A 1 263 ? 24.203 27.734 -5.914 1 39.72 263 THR A C 1
ATOM 2166 O O . THR A 1 263 ? 24.969 27.594 -4.965 1 39.72 263 THR A O 1
ATOM 2169 N N . ARG A 1 264 ? 23.969 26.609 -6.238 1 34.69 264 ARG A N 1
ATOM 2170 C CA . ARG A 1 264 ? 25.094 25.719 -6.473 1 34.69 264 ARG A CA 1
ATOM 2171 C C . ARG A 1 264 ? 26 26.234 -7.586 1 34.69 264 ARG A C 1
ATOM 2173 O O . ARG A 1 264 ? 25.5 26.766 -8.586 1 34.69 264 ARG A O 1
ATOM 2180 N N . THR A 1 265 ? 27.172 26.703 -7.246 1 30.7 265 THR A N 1
ATOM 2181 C CA . THR A 1 265 ? 28.25 26.547 -8.203 1 30.7 265 THR A CA 1
ATOM 2182 C C . THR A 1 265 ? 28.312 25.125 -8.734 1 30.7 265 THR A C 1
ATOM 2184 O O . THR A 1 265 ? 28.625 24.188 -7.996 1 30.7 265 THR A O 1
ATOM 2187 N N . ALA A 1 266 ? 27.469 24.672 -9.352 1 33.41 266 ALA A N 1
ATOM 2188 C CA . ALA A 1 266 ? 27.609 23.422 -10.102 1 33.41 266 ALA A CA 1
ATOM 2189 C C . ALA A 1 266 ? 28.984 23.312 -10.742 1 33.41 266 ALA A C 1
ATOM 2191 O O . ALA A 1 266 ? 29.359 24.141 -11.57 1 33.41 266 ALA A O 1
ATOM 2192 N N . ILE A 1 267 ? 30 22.719 -10.016 1 26.19 267 ILE A N 1
ATOM 2193 C CA . ILE A 1 267 ? 31.125 22.188 -10.758 1 26.19 267 ILE A CA 1
ATOM 2194 C C . ILE A 1 267 ? 30.656 21.109 -11.727 1 26.19 267 ILE A C 1
ATOM 2196 O O . ILE A 1 267 ? 29.969 20.156 -11.336 1 26.19 267 ILE A O 1
ATOM 2200 N N . ARG A 1 268 ? 30.406 21.438 -12.906 1 33.25 268 ARG A N 1
ATOM 2201 C CA . ARG A 1 268 ? 30.203 20.578 -14.062 1 33.25 268 ARG A CA 1
ATOM 2202 C C . ARG A 1 268 ? 31.188 19.406 -14.062 1 33.25 268 ARG A C 1
ATOM 2204 O O . ARG A 1 268 ? 32.406 19.625 -14.18 1 33.25 268 ARG A O 1
ATOM 2211 N N . TRP A 1 269 ? 30.922 18.297 -13.383 1 25.02 269 TRP A N 1
ATOM 2212 C CA . TRP A 1 269 ? 31.797 17.141 -13.609 1 25.02 269 TRP A CA 1
ATOM 2213 C C . TRP A 1 269 ? 31.766 16.719 -15.07 1 25.02 269 TRP A C 1
ATOM 2215 O O . TRP A 1 269 ? 32.562 15.883 -15.492 1 25.02 269 TRP A O 1
ATOM 2225 N N . ASN A 1 270 ? 30.781 17.031 -15.805 1 28.77 270 ASN A N 1
ATOM 2226 C CA . ASN A 1 270 ? 30.922 16.391 -17.109 1 28.77 270 ASN A CA 1
ATOM 2227 C C . ASN A 1 270 ? 32.219 16.828 -17.797 1 28.77 270 ASN A C 1
ATOM 2229 O O . ASN A 1 270 ? 32.688 16.172 -18.734 1 28.77 270 ASN A O 1
ATOM 2233 N N . LYS A 1 271 ? 32.625 18.078 -17.703 1 30.27 271 LYS A N 1
ATOM 2234 C CA . LYS A 1 271 ? 33.531 18.469 -18.797 1 30.27 271 LYS A CA 1
ATOM 2235 C C . LYS A 1 271 ? 34.875 17.781 -18.672 1 30.27 271 LYS A C 1
ATOM 2237 O O . LYS A 1 271 ? 35.781 18.016 -19.469 1 30.27 271 LYS A O 1
ATOM 2242 N N . LEU A 1 272 ? 35.188 17.188 -17.469 1 29.11 272 LEU A N 1
ATOM 2243 C CA . LEU A 1 272 ? 36.594 16.812 -17.578 1 29.11 272 LEU A CA 1
ATOM 2244 C C . LEU A 1 272 ? 36.781 15.656 -18.547 1 29.11 272 LEU A C 1
ATOM 2246 O O . LEU A 1 272 ? 37.875 15.398 -19.016 1 29.11 272 LEU A O 1
ATOM 2250 N N . LEU A 1 273 ? 35.75 14.789 -18.734 1 24.73 273 LEU A N 1
ATOM 2251 C CA . LEU A 1 273 ? 36.344 13.734 -19.547 1 24.73 273 LEU A CA 1
ATOM 2252 C C . LEU A 1 273 ? 36.406 14.164 -21 1 24.73 273 LEU A C 1
ATOM 2254 O O . LEU A 1 273 ? 36.938 13.422 -21.844 1 24.73 273 LEU A O 1
ATOM 2258 N N . THR A 1 274 ? 35.719 15.234 -21.422 1 24.8 274 THR A N 1
ATOM 2259 C CA . THR A 1 274 ? 35.938 15.367 -22.844 1 24.8 274 THR A CA 1
ATOM 2260 C C . THR A 1 274 ? 37.312 15.969 -23.125 1 24.8 274 THR A C 1
ATOM 2262 O O . THR A 1 274 ? 37.75 16.109 -24.281 1 24.8 274 THR A O 1
ATOM 2265 N N . TYR A 1 275 ? 38.219 16.125 -22.078 1 23.86 275 TYR A N 1
ATOM 2266 C CA . TYR A 1 275 ? 39.438 16.344 -22.859 1 23.86 275 TYR A CA 1
ATOM 2267 C C . TYR A 1 275 ? 40 15.023 -23.375 1 23.86 275 TYR A C 1
ATOM 2269 O O . TYR A 1 275 ? 39.906 13.992 -22.703 1 23.86 275 TYR A O 1
ATOM 2277 N N . MET B 1 1 ? -9.164 -11.43 -12 1 28.31 1 MET B N 1
ATOM 2278 C CA . MET B 1 1 ? -9.773 -12.617 -11.406 1 28.31 1 MET B CA 1
ATOM 2279 C C . MET B 1 1 ? -10.648 -12.242 -10.219 1 28.31 1 MET B C 1
ATOM 2281 O O . MET B 1 1 ? -10.172 -11.664 -9.242 1 28.31 1 MET B O 1
ATOM 2285 N N . MET B 1 2 ? -11.797 -12 -10.562 1 33.06 2 MET B N 1
ATOM 2286 C CA . MET B 1 2 ? -12.938 -11.586 -9.75 1 33.06 2 MET B CA 1
ATOM 2287 C C . MET B 1 2 ? -13.078 -12.477 -8.523 1 33.06 2 MET B C 1
ATOM 2289 O O . MET B 1 2 ? -13.359 -13.664 -8.641 1 33.06 2 MET B O 1
ATOM 2293 N N . LEU B 1 3 ? -12.188 -12.547 -7.719 1 40.16 3 LEU B N 1
ATOM 2294 C CA . LEU B 1 3 ? -12.586 -13.133 -6.441 1 40.16 3 LEU B CA 1
ATOM 2295 C C . LEU B 1 3 ? -14.055 -12.867 -6.152 1 40.16 3 LEU B C 1
ATOM 2297 O O . LEU B 1 3 ? -14.531 -11.734 -6.32 1 40.16 3 LEU B O 1
ATOM 2301 N N . GLU B 1 4 ? -14.859 -13.727 -6.656 1 46.25 4 GLU B N 1
ATOM 2302 C CA . GLU B 1 4 ? -16.25 -13.594 -6.215 1 46.25 4 GLU B CA 1
ATOM 2303 C C . GLU B 1 4 ? -16.312 -13.242 -4.73 1 46.25 4 GLU B C 1
ATOM 2305 O O . GLU B 1 4 ? -16.266 -14.125 -3.875 1 46.25 4 GLU B O 1
ATOM 2310 N N . ALA B 1 5 ? -15.891 -12.164 -4.391 1 53.12 5 ALA B N 1
ATOM 2311 C CA . ALA B 1 5 ? -16.078 -11.562 -3.07 1 53.12 5 ALA B CA 1
ATOM 2312 C C . ALA B 1 5 ? -17.391 -12.031 -2.439 1 53.12 5 ALA B C 1
ATOM 2314 O O . ALA B 1 5 ? -17.516 -12.062 -1.213 1 53.12 5 ALA B O 1
ATOM 2315 N N . ASP B 1 6 ? -18.188 -12.453 -3.33 1 54.25 6 ASP B N 1
ATOM 2316 C CA . ASP B 1 6 ? -19.5 -12.828 -2.834 1 54.25 6 ASP B CA 1
ATOM 2317 C C . ASP B 1 6 ? -19.422 -14.023 -1.891 1 54.25 6 ASP B C 1
ATOM 2319 O O . ASP B 1 6 ? -20.266 -14.188 -1.013 1 54.25 6 ASP B O 1
ATOM 2323 N N . GLU B 1 7 ? -18.281 -14.773 -2.076 1 60.25 7 GLU B N 1
ATOM 2324 C CA . GLU B 1 7 ? -18.297 -16 -1.281 1 60.25 7 GLU B CA 1
ATOM 2325 C C . GLU B 1 7 ? -17.5 -15.828 0.004 1 60.25 7 GLU B C 1
ATOM 2327 O O . GLU B 1 7 ? -17.484 -16.719 0.857 1 60.25 7 GLU B O 1
ATOM 2332 N N . LEU B 1 8 ? -17.016 -14.656 0.175 1 62.09 8 LEU B N 1
ATOM 2333 C CA . LEU B 1 8 ? -16.219 -14.453 1.379 1 62.09 8 LEU B CA 1
ATOM 2334 C C . LEU B 1 8 ? -17.109 -14.125 2.572 1 62.09 8 LEU B C 1
ATOM 2336 O O . LEU B 1 8 ? -18.141 -13.453 2.424 1 62.09 8 LEU B O 1
ATOM 2340 N N . PRO B 1 9 ? -16.766 -14.797 3.674 1 69.75 9 PRO B N 1
ATOM 2341 C CA . PRO B 1 9 ? -17.469 -14.352 4.883 1 69.75 9 PRO B CA 1
ATOM 2342 C C . PRO B 1 9 ? -17.422 -12.828 5.059 1 69.75 9 PRO B C 1
ATOM 2344 O O . PRO B 1 9 ? -16.5 -12.172 4.562 1 69.75 9 PRO B O 1
ATOM 2347 N N . GLU B 1 10 ? -18.484 -12.305 5.617 1 72.5 10 GLU B N 1
ATOM 2348 C CA . GLU B 1 10 ? -18.672 -10.859 5.781 1 72.5 10 GLU B CA 1
ATOM 2349 C C . GLU B 1 10 ? -17.453 -10.203 6.406 1 72.5 10 GLU B C 1
ATOM 2351 O O . GLU B 1 10 ? -17.016 -9.141 5.961 1 72.5 10 GLU B O 1
ATOM 2356 N N . GLU B 1 11 ? -16.906 -10.891 7.375 1 67.56 11 GLU B N 1
ATOM 2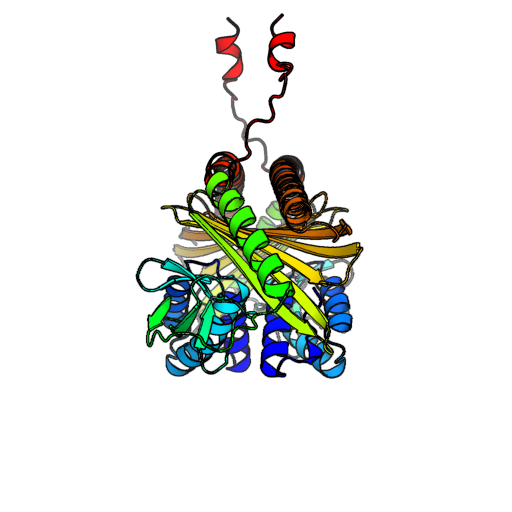357 C CA . GLU B 1 11 ? -15.75 -10.328 8.07 1 67.56 11 GLU B CA 1
ATOM 2358 C C . GLU B 1 11 ? -14.547 -10.203 7.133 1 67.56 11 GLU B C 1
ATOM 2360 O O . GLU B 1 11 ? -13.805 -9.219 7.191 1 67.56 11 GLU B O 1
ATOM 2365 N N . GLU B 1 12 ? -14.5 -11.133 6.273 1 69.25 12 GLU B N 1
ATOM 2366 C CA . GLU B 1 12 ? -13.398 -11.102 5.312 1 69.25 12 GLU B CA 1
ATOM 2367 C C . GLU B 1 12 ? -13.633 -10.039 4.246 1 69.25 12 GLU B C 1
ATOM 2369 O O . GLU B 1 12 ? -12.688 -9.367 3.811 1 69.25 12 GLU B O 1
ATOM 2374 N N . LYS B 1 13 ? -14.883 -9.891 3.934 1 71.94 13 LYS B N 1
ATOM 2375 C CA . LYS B 1 13 ? -15.234 -8.852 2.973 1 71.94 13 LYS B CA 1
ATOM 2376 C C . LYS B 1 13 ? -14.891 -7.465 3.516 1 71.94 13 LYS B C 1
ATOM 2378 O O . LYS B 1 13 ? -14.328 -6.633 2.799 1 71.94 13 LYS B O 1
ATOM 2383 N N . ILE B 1 14 ? -15.195 -7.352 4.77 1 72.25 14 ILE B N 1
ATOM 2384 C CA . ILE B 1 14 ? -14.961 -6.062 5.414 1 72.25 14 ILE B CA 1
ATOM 2385 C C . ILE B 1 14 ? -13.461 -5.777 5.465 1 72.25 14 ILE B C 1
ATOM 2387 O O . ILE B 1 14 ? -13.023 -4.676 5.121 1 72.25 14 ILE B O 1
ATOM 2391 N N . SER B 1 15 ? -12.789 -6.781 5.84 1 67.31 15 SER B N 1
ATOM 2392 C CA . SER B 1 15 ? -11.336 -6.621 5.91 1 67.31 15 SER B CA 1
ATOM 2393 C C . SER B 1 15 ? -10.742 -6.309 4.539 1 67.31 15 SER B C 1
ATOM 2395 O O . SER B 1 15 ? -9.852 -5.465 4.422 1 67.31 15 SER B O 1
ATOM 2397 N N . PHE B 1 16 ? -11.312 -6.926 3.629 1 68.75 16 PHE B N 1
ATOM 2398 C CA . PHE B 1 16 ? -10.852 -6.727 2.258 1 68.75 16 PHE B CA 1
ATOM 2399 C C . PHE B 1 16 ? -11.156 -5.305 1.791 1 68.75 16 PHE B C 1
ATOM 2401 O O . PHE B 1 16 ? -10.266 -4.617 1.279 1 68.75 16 PHE B O 1
ATOM 2408 N N . ILE B 1 17 ? -12.375 -4.871 2.031 1 74.19 17 ILE B N 1
ATOM 2409 C CA . ILE B 1 17 ? -12.82 -3.547 1.61 1 74.19 17 ILE B CA 1
ATOM 2410 C C . ILE B 1 17 ? -11.984 -2.479 2.318 1 74.19 17 ILE B C 1
ATOM 2412 O O . ILE B 1 17 ? -11.438 -1.58 1.675 1 74.19 17 ILE B O 1
ATOM 2416 N N . CYS B 1 18 ? -11.789 -2.639 3.578 1 71.06 18 CYS B N 1
ATOM 2417 C CA . CYS B 1 18 ? -11.062 -1.652 4.371 1 71.06 18 CYS B CA 1
ATOM 2418 C C . CYS B 1 18 ? -9.594 -1.616 3.984 1 71.06 18 CYS B C 1
ATOM 2420 O O . CYS B 1 18 ? -9.008 -0.54 3.855 1 71.06 18 CYS B O 1
ATOM 2422 N N . GLY B 1 19 ? -9.156 -2.719 3.783 1 69.94 19 GLY B N 1
ATOM 2423 C CA . GLY B 1 19 ? -7.758 -2.797 3.391 1 69.94 19 GLY B CA 1
ATOM 2424 C C . GLY B 1 19 ? -7.461 -2.082 2.086 1 69.94 19 GLY B C 1
ATOM 2425 O O . GLY B 1 19 ? -6.457 -1.375 1.973 1 69.94 19 GLY B O 1
ATOM 2426 N N . LEU B 1 20 ? -8.422 -2.188 1.152 1 73.06 20 LEU B N 1
ATOM 2427 C CA . LEU B 1 20 ? -8.234 -1.565 -0.154 1 73.06 20 LEU B CA 1
ATOM 2428 C C . LEU B 1 20 ? -8.492 -0.065 -0.086 1 73.06 20 LEU B C 1
ATOM 2430 O O . LEU B 1 20 ? -7.711 0.73 -0.611 1 73.06 20 LEU B O 1
ATOM 2434 N N . LEU B 1 21 ? -9.523 0.279 0.634 1 74.81 21 LEU B N 1
ATOM 2435 C CA . LEU B 1 21 ? -9.945 1.675 0.65 1 74.81 21 LEU B CA 1
ATOM 2436 C C . LEU B 1 21 ? -8.984 2.525 1.475 1 74.81 21 LEU B C 1
ATOM 2438 O O . LEU B 1 21 ? -8.734 3.688 1.146 1 74.81 21 LEU B O 1
ATOM 2442 N N . LEU B 1 22 ? -8.406 1.955 2.498 1 71.5 22 LEU B N 1
ATOM 2443 C CA . LEU B 1 22 ? -7.523 2.695 3.396 1 71.5 22 LEU B CA 1
ATOM 2444 C C . LEU B 1 22 ? -6.234 3.096 2.689 1 71.5 22 LEU B C 1
ATOM 2446 O O . LEU B 1 22 ? -5.598 4.086 3.059 1 71.5 22 LEU B O 1
ATOM 2450 N N . GLN B 1 23 ? -5.969 2.4 1.684 1 71.19 23 GLN B N 1
ATOM 2451 C CA . GLN B 1 23 ? -4.676 2.615 1.044 1 71.19 23 GLN B CA 1
ATOM 2452 C C . GLN B 1 23 ? -4.82 3.451 -0.224 1 71.19 23 GLN B C 1
ATOM 2454 O O . GLN B 1 23 ? -3.836 3.705 -0.923 1 71.19 23 GLN B O 1
ATOM 2459 N N . VAL B 1 24 ? -6.078 3.816 -0.451 1 77.62 24 VAL B N 1
ATOM 2460 C CA . VAL B 1 24 ? -6.324 4.559 -1.683 1 77.62 24 VAL B CA 1
ATOM 2461 C C . VAL B 1 24 ? -5.699 5.949 -1.582 1 77.62 24 VAL B C 1
ATOM 2463 O O . VAL B 1 24 ? -5.887 6.648 -0.585 1 77.62 24 VAL B O 1
ATOM 2466 N N . PRO B 1 25 ? -4.875 6.273 -2.568 1 75.44 25 PRO B N 1
ATOM 2467 C CA . PRO B 1 25 ? -4.363 7.645 -2.559 1 75.44 25 PRO B CA 1
ATOM 2468 C C . PRO B 1 25 ? -5.477 8.688 -2.578 1 75.44 25 PRO B C 1
ATOM 2470 O O . PRO B 1 25 ? -6.559 8.438 -3.109 1 75.44 25 PRO B O 1
ATOM 2473 N N . PRO B 1 26 ? -5.141 9.773 -1.943 1 76.38 26 PRO B N 1
ATOM 2474 C CA . PRO B 1 26 ? -6.133 10.852 -2 1 76.38 26 PRO B CA 1
ATOM 2475 C C . PRO B 1 26 ? -6.508 11.234 -3.432 1 76.38 26 PRO B C 1
ATOM 2477 O O . PRO B 1 26 ? -5.648 11.227 -4.32 1 76.38 26 PRO B O 1
ATOM 2480 N N . GLY B 1 27 ? -7.715 11.484 -3.668 1 75.44 27 GLY B N 1
ATOM 2481 C CA . GLY B 1 27 ? -8.234 11.859 -4.973 1 75.44 27 GLY B CA 1
ATOM 2482 C C . GLY B 1 27 ? -8.891 10.711 -5.711 1 75.44 27 GLY B C 1
ATOM 2483 O O . GLY B 1 27 ? -9.617 10.922 -6.688 1 75.44 27 GLY B O 1
ATOM 2484 N N . GLU B 1 28 ? -8.578 9.523 -5.227 1 81.25 28 GLU B N 1
ATOM 2485 C CA . GLU B 1 28 ? -9.055 8.367 -5.973 1 81.25 28 GLU B CA 1
ATOM 2486 C C . GLU B 1 28 ? -10.102 7.594 -5.172 1 81.25 28 GLU B C 1
ATOM 2488 O O . GLU B 1 28 ? -10.625 6.578 -5.637 1 81.25 28 GLU B O 1
ATOM 2493 N N . PHE B 1 29 ? -10.367 8.023 -4.016 1 81.44 29 PHE B N 1
ATOM 2494 C CA . PHE B 1 29 ? -11.227 7.273 -3.105 1 81.44 29 PHE B CA 1
ATOM 2495 C C . PHE B 1 29 ? -12.57 6.965 -3.76 1 81.44 29 PHE B C 1
ATOM 2497 O O . PHE B 1 29 ? -13.031 5.824 -3.729 1 81.44 29 PHE B O 1
ATOM 2504 N N . ARG B 1 30 ? -13.102 7.953 -4.422 1 77.88 30 ARG B N 1
ATOM 2505 C CA . ARG B 1 30 ? -14.422 7.777 -5.02 1 77.88 30 ARG B CA 1
ATOM 2506 C C . ARG B 1 30 ? -14.391 6.715 -6.113 1 77.88 30 ARG B C 1
ATOM 2508 O O . ARG B 1 30 ? -15.273 5.859 -6.18 1 77.88 30 ARG B O 1
ATOM 2515 N N . ASN B 1 31 ? -13.43 6.754 -6.953 1 81.38 31 ASN B N 1
ATOM 2516 C CA . ASN B 1 31 ? -13.305 5.789 -8.039 1 81.38 31 ASN B CA 1
ATOM 2517 C C . ASN B 1 31 ? -13.141 4.367 -7.516 1 81.38 31 ASN B C 1
ATOM 2519 O O . ASN B 1 31 ? -13.805 3.445 -7.996 1 81.38 31 ASN B O 1
ATOM 2523 N N . VAL B 1 32 ? -12.328 4.285 -6.535 1 82.38 32 VAL B N 1
ATOM 2524 C CA . VAL B 1 32 ? -12.086 2.961 -5.973 1 82.38 32 VAL B CA 1
ATOM 2525 C C . VAL B 1 32 ? -13.344 2.451 -5.281 1 82.38 32 VAL B C 1
ATOM 2527 O O . VAL B 1 32 ? -13.672 1.265 -5.371 1 82.38 32 VAL B O 1
ATOM 2530 N N . PHE B 1 33 ? -13.984 3.32 -4.691 1 83 33 PHE B N 1
ATOM 2531 C CA . PHE B 1 33 ? -15.227 2.951 -4.023 1 83 33 PHE B CA 1
ATOM 2532 C C . PHE B 1 33 ? -16.25 2.418 -5.023 1 83 33 PHE B C 1
ATOM 2534 O O . PHE B 1 33 ? -16.859 1.376 -4.797 1 83 33 PHE B O 1
ATOM 2541 N N . GLU B 1 34 ? -16.375 3.104 -6.074 1 81.94 34 GLU B N 1
ATOM 2542 C CA . GLU B 1 34 ? -17.344 2.693 -7.094 1 81.94 34 GLU B CA 1
ATOM 2543 C C . GLU B 1 34 ? -16.984 1.328 -7.672 1 81.94 34 GLU B C 1
ATOM 2545 O O . GLU B 1 34 ? -17.859 0.495 -7.898 1 81.94 34 GLU B O 1
ATOM 2550 N N . ASP B 1 35 ? -15.805 1.122 -7.867 1 81.62 35 ASP B N 1
ATOM 2551 C CA . ASP B 1 35 ? -15.344 -0.166 -8.375 1 81.62 35 ASP B CA 1
ATOM 2552 C C . ASP B 1 35 ? -15.641 -1.287 -7.383 1 81.62 35 ASP B C 1
ATOM 2554 O O . ASP B 1 35 ? -16.109 -2.361 -7.77 1 81.62 35 ASP B O 1
ATOM 2558 N N . LEU B 1 36 ? -15.344 -1 -6.121 1 80.75 36 LEU B N 1
ATOM 2559 C CA . LEU B 1 36 ? -15.562 -2.004 -5.086 1 80.75 36 LEU B CA 1
ATOM 2560 C C . LEU B 1 36 ? -17.047 -2.281 -4.906 1 80.75 36 LEU B C 1
ATOM 2562 O O . LEU B 1 36 ? -17.438 -3.412 -4.605 1 80.75 36 LEU B O 1
ATOM 2566 N N . ARG B 1 37 ? -17.766 -1.25 -5.035 1 82.94 37 ARG B N 1
ATOM 2567 C CA . ARG B 1 37 ? -19.203 -1.397 -4.934 1 82.94 37 ARG B CA 1
ATOM 2568 C C . ARG B 1 37 ? -19.734 -2.4 -5.953 1 82.94 37 ARG B C 1
ATOM 2570 O O . ARG B 1 37 ? -20.562 -3.248 -5.629 1 82.94 37 ARG B O 1
ATOM 2577 N N . ILE B 1 38 ? -19.203 -2.346 -7.121 1 79.69 38 ILE B N 1
ATOM 2578 C CA . ILE B 1 38 ? -19.594 -3.26 -8.188 1 79.69 38 ILE B CA 1
ATOM 2579 C C . ILE B 1 38 ? -19.109 -4.672 -7.859 1 79.69 38 ILE B C 1
ATOM 2581 O O . ILE B 1 38 ? -19.859 -5.641 -8.016 1 79.69 38 ILE B O 1
ATOM 2585 N N . LEU B 1 39 ? -18 -4.781 -7.363 1 75.94 39 LEU B N 1
ATOM 2586 C CA . LEU B 1 39 ? -17.375 -6.07 -7.105 1 75.94 39 LEU B CA 1
ATOM 2587 C C . LEU B 1 39 ? -18.047 -6.781 -5.941 1 75.94 39 LEU B C 1
ATOM 2589 O O . LEU B 1 39 ? -18.297 -7.988 -6.004 1 75.94 39 LEU B O 1
ATOM 2593 N N . ILE B 1 40 ? -18.297 -6.137 -4.891 1 78.81 40 ILE B N 1
ATOM 2594 C CA . ILE B 1 40 ? -18.844 -6.73 -3.674 1 78.81 40 ILE B CA 1
ATOM 2595 C C . ILE B 1 40 ? -20.344 -6.934 -3.818 1 78.81 40 ILE B C 1
ATOM 2597 O O . ILE B 1 40 ? -20.906 -7.918 -3.324 1 78.81 40 ILE B O 1
ATOM 2601 N N . GLY B 1 41 ? -21.047 -6.082 -4.488 1 79.75 41 GLY B N 1
ATOM 2602 C CA . GLY B 1 41 ? -22.469 -6.211 -4.773 1 79.75 41 GLY B CA 1
ATOM 2603 C C . GLY B 1 41 ? -23.328 -6.047 -3.545 1 79.75 41 GLY B C 1
ATOM 2604 O O . GLY B 1 41 ? -24.453 -6.562 -3.5 1 79.75 41 GLY B O 1
ATOM 2605 N N . ASP B 1 42 ? -22.891 -5.609 -2.465 1 82.25 42 ASP B N 1
ATOM 2606 C CA . ASP B 1 42 ? -23.625 -5.293 -1.243 1 82.25 42 ASP B CA 1
ATOM 2607 C C . ASP B 1 42 ? -23.562 -3.799 -0.936 1 82.25 42 ASP B C 1
ATOM 2609 O O . ASP B 1 42 ? -22.688 -3.346 -0.202 1 82.25 42 ASP B O 1
ATOM 2613 N N . ASP B 1 43 ? -24.578 -3.16 -1.346 1 82.75 43 ASP B N 1
ATOM 2614 C CA . ASP B 1 43 ? -24.594 -1.703 -1.279 1 82.75 43 ASP B CA 1
ATOM 2615 C C . ASP B 1 43 ? -24.641 -1.22 0.169 1 82.75 43 ASP B C 1
ATOM 2617 O O . ASP B 1 43 ? -24.016 -0.215 0.512 1 82.75 43 ASP B O 1
ATOM 2621 N N . HIS B 1 44 ? -25.359 -1.925 0.887 1 82.88 44 HIS B N 1
ATOM 2622 C CA . HIS B 1 44 ? -25.484 -1.514 2.281 1 82.88 44 HIS B CA 1
ATOM 2623 C C . HIS B 1 44 ? -24.141 -1.638 3.01 1 82.88 44 HIS B C 1
ATOM 2625 O O . HIS B 1 44 ? -23.719 -0.701 3.686 1 82.88 44 HIS B O 1
ATOM 2631 N N . LEU B 1 45 ? -23.594 -2.771 2.846 1 80.88 45 LEU B N 1
ATOM 2632 C CA . LEU B 1 45 ? -22.281 -3.006 3.461 1 80.88 45 LEU B CA 1
ATOM 2633 C C . LEU B 1 45 ? -21.25 -2.008 2.947 1 80.88 45 LEU B C 1
ATOM 2635 O O . LEU B 1 45 ? -20.469 -1.461 3.727 1 80.88 45 LEU B O 1
ATOM 2639 N N . MET B 1 46 ? -21.328 -1.746 1.698 1 81.5 46 MET B N 1
ATOM 2640 C CA . MET B 1 46 ? -20.375 -0.838 1.074 1 81.5 46 MET B CA 1
ATOM 2641 C C . MET B 1 46 ? -20.547 0.58 1.607 1 81.5 46 MET B C 1
ATOM 2643 O O . MET B 1 46 ? -19.562 1.237 1.956 1 81.5 46 MET B O 1
ATOM 2647 N N . ARG B 1 47 ? -21.688 0.997 1.758 1 80.25 47 ARG B N 1
ATOM 2648 C CA . ARG B 1 47 ? -21.938 2.363 2.207 1 80.25 47 ARG B CA 1
ATOM 2649 C C . ARG B 1 47 ? -21.5 2.555 3.652 1 80.25 47 ARG B C 1
ATOM 2651 O O . ARG B 1 47 ? -20.891 3.572 3.992 1 80.25 47 ARG B O 1
ATOM 2658 N N . GLN B 1 48 ? -21.828 1.632 4.422 1 79.62 48 GLN B N 1
ATOM 2659 C CA . GLN B 1 48 ? -21.453 1.708 5.832 1 79.62 48 GLN B CA 1
ATOM 2660 C C . GLN B 1 48 ? -19.938 1.734 5.996 1 79.62 48 GLN B C 1
ATOM 2662 O O . GLN B 1 48 ? -19.391 2.594 6.699 1 79.62 48 GLN B O 1
ATOM 2667 N N . GLU B 1 49 ? -19.359 0.866 5.305 1 78.62 49 GLU B N 1
ATOM 2668 C CA . GLU B 1 49 ? -17.906 0.773 5.414 1 78.62 49 GLU B CA 1
ATOM 2669 C C . GLU B 1 49 ? -17.219 1.971 4.758 1 78.62 49 GLU B C 1
ATOM 2671 O O . GLU B 1 49 ? -16.234 2.49 5.273 1 78.62 49 GLU B O 1
ATOM 2676 N N . ALA B 1 50 ? -17.859 2.34 3.715 1 81 50 ALA B N 1
ATOM 2677 C CA . ALA B 1 50 ? -17.281 3.473 2.998 1 81 50 ALA B CA 1
ATOM 2678 C C . ALA B 1 50 ? -17.328 4.742 3.842 1 81 50 ALA B C 1
ATOM 2680 O O . ALA B 1 50 ? -16.391 5.543 3.83 1 81 50 ALA B O 1
ATOM 2681 N N . ALA B 1 51 ? -18.359 4.934 4.516 1 80.62 51 ALA B N 1
ATOM 2682 C CA . ALA B 1 51 ? -18.5 6.113 5.363 1 80.62 51 ALA B CA 1
ATOM 2683 C C . ALA B 1 51 ? -17.438 6.141 6.453 1 80.62 51 ALA B C 1
ATOM 2685 O O . ALA B 1 51 ? -16.797 7.176 6.691 1 80.62 51 ALA B O 1
ATOM 2686 N N . GLN B 1 52 ? -17.266 5.062 7.035 1 79.75 52 GLN B N 1
ATOM 2687 C CA . GLN B 1 52 ? -16.297 4.973 8.117 1 79.75 52 GLN B CA 1
ATOM 2688 C C . GLN B 1 52 ? -14.875 5.129 7.594 1 79.75 52 GLN B C 1
ATOM 2690 O O . GLN B 1 52 ? -14.086 5.898 8.141 1 79.75 52 GLN B O 1
ATOM 2695 N N . VAL B 1 53 ? -14.688 4.457 6.508 1 81.62 53 VAL B N 1
ATOM 2696 C CA . VAL B 1 53 ? -13.336 4.445 5.969 1 81.62 53 VAL B CA 1
ATOM 2697 C C . VAL B 1 53 ? -13.008 5.809 5.363 1 81.62 53 VAL B C 1
ATOM 2699 O O . VAL B 1 53 ? -11.883 6.293 5.48 1 81.62 53 VAL B O 1
ATOM 2702 N N . SER B 1 54 ? -13.984 6.375 4.781 1 86.62 54 SER B N 1
ATOM 2703 C CA . SER B 1 54 ? -13.758 7.684 4.18 1 86.62 54 SER B CA 1
ATOM 2704 C C . SER B 1 54 ? -13.438 8.734 5.242 1 86.62 54 SER B C 1
ATOM 2706 O O . SER B 1 54 ? -12.57 9.586 5.039 1 86.62 54 SER B O 1
ATOM 2708 N N . ALA B 1 55 ? -14.156 8.672 6.297 1 87 55 ALA B N 1
ATOM 2709 C CA . ALA B 1 55 ? -13.906 9.602 7.395 1 87 55 ALA B CA 1
ATOM 2710 C C . ALA B 1 55 ? -12.484 9.453 7.93 1 87 55 ALA B C 1
ATOM 2712 O O . ALA B 1 55 ? -11.789 10.445 8.148 1 87 55 ALA B O 1
ATOM 2713 N N . TYR B 1 56 ? -12.148 8.289 8.094 1 83.12 56 TYR B N 1
ATOM 2714 C CA . TYR B 1 56 ? -10.789 8.016 8.547 1 83.12 56 TYR B CA 1
ATOM 2715 C C . TYR B 1 56 ? -9.766 8.508 7.531 1 83.12 56 TYR B C 1
ATOM 2717 O O . TYR B 1 56 ? -8.781 9.156 7.898 1 83.12 56 TYR B O 1
ATOM 2725 N N . HIS B 1 57 ? -10.07 8.219 6.32 1 84.62 57 HIS B N 1
ATOM 2726 C CA . HIS B 1 57 ? -9.18 8.57 5.219 1 84.62 57 HIS B CA 1
ATOM 2727 C C . HIS B 1 57 ? -9 10.086 5.117 1 84.62 57 HIS B C 1
ATOM 2729 O O . HIS B 1 57 ? -7.867 10.57 5.039 1 84.62 57 HIS B O 1
ATOM 2735 N N . THR B 1 58 ? -10.023 10.805 5.203 1 88.75 58 THR B N 1
ATOM 2736 C CA . THR B 1 58 ? -9.961 12.25 5.031 1 88.75 58 THR B CA 1
ATOM 2737 C C . THR B 1 58 ? -9.273 12.906 6.223 1 88.75 58 THR B C 1
ATOM 2739 O O . THR B 1 58 ? -8.484 13.844 6.055 1 88.75 58 THR B O 1
ATOM 2742 N N . ARG B 1 59 ? -9.5 12.398 7.375 1 87.38 59 ARG B N 1
ATOM 2743 C CA . ARG B 1 59 ? -8.914 12.984 8.578 1 87.38 59 ARG B CA 1
ATOM 2744 C C . ARG B 1 59 ? -7.414 12.727 8.633 1 87.38 59 ARG B C 1
ATOM 2746 O O . ARG B 1 59 ? -6.645 13.594 9.047 1 87.38 59 ARG B O 1
ATOM 2753 N N . ASN B 1 60 ? -7.074 11.633 8.109 1 85.38 60 ASN B N 1
ATOM 2754 C CA . ASN B 1 60 ? -5.676 11.242 8.242 1 85.38 60 ASN B CA 1
ATOM 2755 C C . ASN B 1 60 ? -4.828 11.789 7.098 1 85.38 60 ASN B C 1
ATOM 2757 O O . ASN B 1 60 ? -3.6 11.844 7.203 1 85.38 60 ASN B O 1
ATOM 2761 N N . ASN B 1 61 ? -5.477 12.219 6.051 1 89 61 ASN B N 1
ATOM 2762 C CA . ASN B 1 61 ? -4.707 12.633 4.883 1 89 61 ASN B CA 1
ATOM 2763 C C . ASN B 1 61 ? -4.793 14.141 4.66 1 89 61 ASN B C 1
ATOM 2765 O O . ASN B 1 61 ? -4.465 14.633 3.58 1 89 61 ASN B O 1
ATOM 2769 N N . PHE B 1 62 ? -5.152 14.875 5.648 1 95.56 62 PHE B N 1
ATOM 2770 C CA . PHE B 1 62 ? -5.207 16.328 5.555 1 95.56 62 PHE B CA 1
ATOM 2771 C C . PHE B 1 62 ? -5.949 16.766 4.297 1 95.56 62 PHE B C 1
ATOM 2773 O O . PHE B 1 62 ? -5.414 17.531 3.486 1 95.56 62 PHE B O 1
ATOM 2780 N N . THR B 1 63 ? -7.176 16.453 4.207 1 94.31 63 THR B N 1
ATOM 2781 C CA . THR B 1 63 ? -7.941 16.672 2.986 1 94.31 63 THR B CA 1
ATOM 2782 C C . THR B 1 63 ? -8.273 18.156 2.812 1 94.31 63 THR B C 1
ATOM 2784 O O . THR B 1 63 ? -8.875 18.766 3.697 1 94.31 63 THR B O 1
ATOM 2787 N N . PRO B 1 64 ? -7.875 18.75 1.657 1 95.25 64 PRO B N 1
ATOM 2788 C CA . PRO B 1 64 ? -8.219 20.156 1.389 1 95.25 64 PRO B CA 1
ATOM 2789 C C . PRO B 1 64 ? -9.719 20.359 1.17 1 95.25 64 PRO B C 1
ATOM 2791 O O . PRO B 1 64 ? -10.383 19.5 0.594 1 95.25 64 PRO B O 1
ATOM 2794 N N . VAL B 1 65 ? -10.172 21.453 1.621 1 95.88 65 VAL B N 1
ATOM 2795 C CA . VAL B 1 65 ? -11.57 21.828 1.416 1 95.88 65 VAL B CA 1
ATOM 2796 C C . VAL B 1 65 ? -11.672 23.328 1.196 1 95.88 65 VAL B C 1
ATOM 2798 O O . VAL B 1 65 ? -10.93 24.109 1.797 1 95.88 65 VAL B O 1
ATOM 2801 N N . SER B 1 66 ? -12.531 23.672 0.332 1 94.88 66 SER B N 1
ATOM 2802 C CA . SER B 1 66 ? -12.789 25.078 0.073 1 94.88 66 SER B CA 1
ATOM 2803 C C . SER B 1 66 ? -14 25.578 0.858 1 94.88 66 SER B C 1
ATOM 2805 O O . SER B 1 66 ? -15.078 25 0.778 1 94.88 66 SER B O 1
ATOM 2807 N N . ILE B 1 67 ? -13.719 26.609 1.627 1 95.5 67 ILE B N 1
ATOM 2808 C CA . ILE B 1 67 ? -14.766 27.234 2.438 1 95.5 67 ILE B CA 1
ATOM 2809 C C . ILE B 1 67 ? -14.93 28.703 2.035 1 95.5 67 ILE B C 1
ATOM 2811 O O . ILE B 1 67 ? -14.148 29.547 2.451 1 95.5 67 ILE B O 1
ATOM 2815 N N . ARG B 1 68 ? -16 29.031 1.354 1 92.44 68 ARG B N 1
ATOM 2816 C CA . ARG B 1 68 ? -16.281 30.391 0.904 1 92.44 68 ARG B CA 1
ATOM 2817 C C . ARG B 1 68 ? -15.055 30.984 0.211 1 92.44 68 ARG B C 1
ATOM 2819 O O . ARG B 1 68 ? -14.648 32.125 0.516 1 92.44 68 ARG B O 1
ATOM 2826 N N . GLY B 1 69 ? -14.375 30.188 -0.63 1 91.56 69 GLY B N 1
ATOM 2827 C CA . GLY B 1 69 ? -13.266 30.656 -1.434 1 91.56 69 GLY B CA 1
ATOM 2828 C C . GLY B 1 69 ? -11.922 30.531 -0.729 1 91.56 69 GLY B C 1
ATOM 2829 O O . GLY B 1 69 ? -10.875 30.75 -1.338 1 91.56 69 GLY B O 1
ATOM 2830 N N . GLU B 1 70 ? -12.016 30.203 0.562 1 93.75 70 GLU B N 1
ATOM 2831 C CA . GLU B 1 70 ? -10.781 30.016 1.316 1 93.75 70 GLU B CA 1
ATOM 2832 C C . GLU B 1 70 ? -10.422 28.531 1.437 1 93.75 70 GLU B C 1
ATOM 2834 O O . GLU B 1 70 ? -11.312 27.672 1.41 1 93.75 70 GLU B O 1
ATOM 2839 N N . GLU B 1 71 ? -9.141 28.359 1.589 1 95.31 71 GLU B N 1
ATOM 2840 C CA . GLU B 1 71 ? -8.68 26.984 1.691 1 95.31 71 GLU B CA 1
ATOM 2841 C C . GLU B 1 71 ? -8.508 26.562 3.15 1 95.31 71 GLU B C 1
ATOM 2843 O O . GLU B 1 71 ? -8.055 27.359 3.98 1 95.31 71 GLU B O 1
ATOM 2848 N N . ALA B 1 72 ? -8.977 25.344 3.436 1 97.25 72 ALA B N 1
ATOM 2849 C CA . ALA B 1 72 ? -8.82 24.75 4.762 1 97.25 72 ALA B CA 1
ATOM 2850 C C . ALA B 1 72 ? -8.516 23.25 4.66 1 97.25 72 ALA B C 1
ATOM 2852 O O . ALA B 1 72 ? -8.5 22.688 3.564 1 97.25 72 ALA B O 1
ATOM 2853 N N . LEU B 1 73 ? -8.18 22.688 5.812 1 97.88 73 LEU B N 1
ATOM 2854 C CA . LEU B 1 73 ? -7.887 21.266 5.859 1 97.88 73 LEU B CA 1
ATOM 2855 C C . LEU B 1 73 ? -8.859 20.531 6.777 1 97.88 73 LEU B C 1
ATOM 2857 O O . LEU B 1 73 ? -9.312 21.094 7.781 1 97.88 73 LEU B O 1
ATOM 2861 N N . VAL B 1 74 ? -9.219 19.375 6.379 1 96.88 74 VAL B N 1
ATOM 2862 C CA . VAL B 1 74 ? -9.891 18.422 7.262 1 96.88 74 VAL B CA 1
ATOM 2863 C C . VAL B 1 74 ? -8.859 17.469 7.879 1 96.88 74 VAL B C 1
ATOM 2865 O O . VAL B 1 74 ? -8.211 16.703 7.168 1 96.88 74 VAL B O 1
ATOM 2868 N N . THR B 1 75 ? -8.656 17.547 9.195 1 96.31 75 THR B N 1
ATOM 2869 C CA . THR B 1 75 ? -7.676 16.734 9.898 1 96.31 75 THR B CA 1
ATOM 2870 C C . THR B 1 75 ? -8.258 16.219 11.211 1 96.31 75 THR B C 1
ATOM 2872 O O . THR B 1 75 ? -9.336 16.625 11.633 1 96.31 75 THR B O 1
ATOM 2875 N N . ARG B 1 76 ? -7.543 15.312 11.812 1 93.38 76 ARG B N 1
ATOM 2876 C CA . ARG B 1 76 ? -7.934 14.836 13.141 1 93.38 76 ARG B CA 1
ATOM 2877 C C . ARG B 1 76 ? -7.723 15.922 14.195 1 93.38 76 ARG B C 1
ATOM 2879 O O . ARG B 1 76 ? -8.258 15.828 15.297 1 93.38 76 ARG B O 1
ATOM 2886 N N . HIS B 1 77 ? -7.035 16.984 13.875 1 95.88 77 HIS B N 1
ATOM 2887 C CA . HIS B 1 77 ? -6.629 17.969 14.867 1 95.88 77 HIS B CA 1
ATOM 2888 C C . HIS B 1 77 ? -7.637 19.109 14.938 1 95.88 77 HIS B C 1
ATOM 2890 O O . HIS B 1 77 ? -7.594 19.922 15.867 1 95.88 77 HIS B O 1
ATOM 2896 N N . ASN B 1 78 ? -8.492 19.156 14.062 1 96.69 78 ASN B N 1
ATOM 2897 C CA . ASN B 1 78 ? -9.5 20.203 14.078 1 96.69 78 ASN B CA 1
ATOM 2898 C C . ASN B 1 78 ? -10.914 19.625 14.078 1 96.69 78 ASN B C 1
ATOM 2900 O O . ASN B 1 78 ? -11.867 20.312 13.688 1 96.69 78 ASN B O 1
ATOM 2904 N N . ASP B 1 79 ? -10.984 18.406 14.438 1 95.5 79 ASP B N 1
ATOM 2905 C CA . ASP B 1 79 ? -12.25 17.703 14.516 1 95.5 79 ASP B CA 1
ATOM 2906 C C . ASP B 1 79 ? -13.023 18.094 15.773 1 95.5 79 ASP B C 1
ATOM 2908 O O . ASP B 1 79 ? -12.523 17.938 16.891 1 95.5 79 ASP B O 1
ATOM 2912 N N . LEU B 1 80 ? -14.234 18.625 15.609 1 94.88 80 LEU B N 1
ATOM 2913 C CA . LEU B 1 80 ? -15.078 19.031 16.719 1 94.88 80 LEU B CA 1
ATOM 2914 C C . LEU B 1 80 ? -16.109 17.969 17.047 1 94.88 80 LEU B C 1
ATOM 2916 O O . LEU B 1 80 ? -16.922 18.141 17.953 1 94.88 80 LEU B O 1
ATOM 2920 N N . GLY B 1 81 ? -16.109 16.891 16.266 1 93.38 81 GLY B N 1
ATOM 2921 C CA . GLY B 1 81 ? -17.125 15.875 16.375 1 93.38 81 GLY B CA 1
ATOM 2922 C C . GLY B 1 81 ? -18.328 16.125 15.484 1 93.38 81 GLY B C 1
ATOM 2923 O O . GLY B 1 81 ? -18.562 17.266 15.062 1 93.38 81 GLY B O 1
ATOM 2924 N N . GLY B 1 82 ? -19.031 14.977 15.125 1 92.75 82 GLY B N 1
ATOM 2925 C CA . GLY B 1 82 ? -20.219 15.102 14.289 1 92.75 82 GLY B CA 1
ATOM 2926 C C . GLY B 1 82 ? -19.906 15.57 12.875 1 92.75 82 GLY B C 1
ATOM 2927 O O . GLY B 1 82 ? -20.672 16.344 12.289 1 92.75 82 GLY B O 1
ATOM 2928 N N . ASN B 1 83 ? -18.781 15.359 12.383 1 94.88 83 ASN B N 1
ATOM 2929 C CA . ASN B 1 83 ? -18.297 15.727 11.055 1 94.88 83 ASN B CA 1
ATOM 2930 C C . ASN B 1 83 ? -18.109 17.234 10.93 1 94.88 83 ASN B C 1
ATOM 2932 O O . ASN B 1 83 ? -18.219 17.797 9.836 1 94.88 83 ASN B O 1
ATOM 2936 N N . ARG B 1 84 ? -17.953 17.859 12.055 1 97.06 84 ARG B N 1
ATOM 2937 C CA . ARG B 1 84 ? -17.688 19.281 12.055 1 97.06 84 ARG B CA 1
ATOM 2938 C C . ARG B 1 84 ? -16.234 19.578 12.344 1 97.06 84 ARG B C 1
ATOM 2940 O O . ARG B 1 84 ? -15.625 18.938 13.211 1 97.06 84 ARG B O 1
ATOM 2947 N N . PHE B 1 85 ? -15.758 20.562 11.641 1 97.81 85 PHE B N 1
ATOM 2948 C CA . PHE B 1 85 ? -14.352 20.922 11.734 1 97.81 85 PHE B CA 1
ATOM 2949 C C . PHE B 1 85 ? -14.18 22.438 11.836 1 97.81 85 PHE B C 1
ATOM 2951 O O . PHE B 1 85 ? -15.086 23.188 11.492 1 97.81 85 PHE B O 1
ATOM 2958 N N . PHE B 1 86 ? -13.023 22.875 12.367 1 97.06 86 PHE B N 1
ATOM 2959 C CA . PHE B 1 86 ? -12.781 24.312 12.461 1 97.06 86 PHE B CA 1
ATOM 2960 C C . PHE B 1 86 ? -11.453 24.672 11.805 1 97.06 86 PHE B C 1
ATOM 2962 O O . PHE B 1 86 ? -10.602 23.812 11.594 1 97.06 86 PHE B O 1
ATOM 2969 N N . ASP B 1 87 ? -11.305 25.875 11.391 1 97.12 87 ASP B N 1
ATOM 2970 C CA . ASP B 1 87 ? -10.055 26.438 10.914 1 97.12 87 ASP B CA 1
ATOM 2971 C C . ASP B 1 87 ? -9.641 27.656 11.75 1 97.12 87 ASP B C 1
ATOM 2973 O O . ASP B 1 87 ? -10.32 28.672 11.75 1 97.12 87 ASP B O 1
ATOM 2977 N N . PRO B 1 88 ? -8.562 27.562 12.391 1 95.69 88 PRO B N 1
ATOM 2978 C CA . PRO B 1 88 ? -8.164 28.625 13.305 1 95.69 88 PRO B CA 1
ATOM 2979 C C . PRO B 1 88 ? -7.699 29.891 12.578 1 95.69 88 PRO B C 1
ATOM 2981 O O . PRO B 1 88 ? -7.625 30.969 13.172 1 95.69 88 PRO B O 1
ATOM 2984 N N . GLN B 1 89 ? -7.332 29.734 11.344 1 94.06 89 GLN B N 1
ATOM 2985 C CA . GLN B 1 89 ? -6.801 30.859 10.602 1 94.06 89 GLN B CA 1
ATOM 2986 C C . GLN B 1 89 ? -7.93 31.719 10.023 1 94.06 89 GLN B C 1
ATOM 2988 O O . GLN B 1 89 ? -7.871 32.969 10.086 1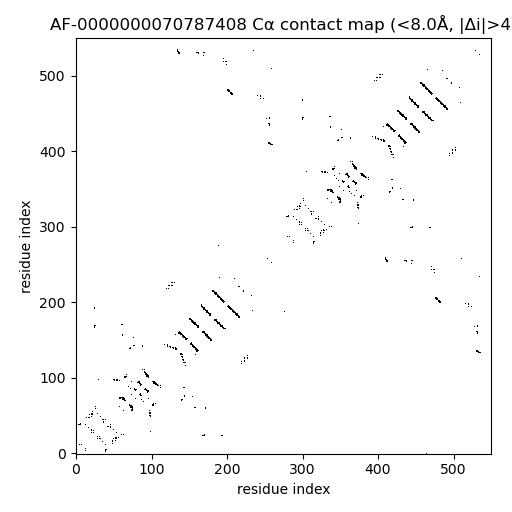 94.06 89 GLN B O 1
ATOM 2993 N N . ILE B 1 90 ? -8.922 31.031 9.5 1 94 90 ILE B N 1
ATOM 2994 C CA . ILE B 1 90 ? -10.016 31.797 8.906 1 94 90 ILE B CA 1
ATOM 2995 C C . ILE B 1 90 ? -11.148 31.953 9.922 1 94 90 ILE B C 1
ATOM 2997 O O . ILE B 1 90 ? -12.125 32.656 9.664 1 94 90 ILE B O 1
ATOM 3001 N N . LYS B 1 91 ? -11.031 31.328 11.039 1 93.94 91 LYS B N 1
ATOM 3002 C CA . LYS B 1 91 ? -11.93 31.453 12.18 1 93.94 91 LYS B CA 1
ATOM 3003 C C . LYS B 1 91 ? -13.352 31.031 11.812 1 93.94 91 LYS B C 1
ATOM 3005 O O . LYS B 1 91 ? -14.312 31.719 12.156 1 93.94 91 LYS B O 1
ATOM 3010 N N . LEU B 1 92 ? -13.43 29.938 11.07 1 96.25 92 LEU B N 1
ATOM 3011 C CA . LEU B 1 92 ? -14.711 29.359 10.68 1 96.25 92 LEU B CA 1
ATOM 3012 C C . LEU B 1 92 ? -14.766 27.875 11.055 1 96.25 92 LEU B C 1
ATOM 3014 O O . LEU B 1 92 ? -13.734 27.219 11.195 1 96.25 92 LEU B O 1
ATOM 3018 N N . SER B 1 93 ? -15.938 27.422 11.312 1 97.12 93 SER B N 1
ATOM 3019 C CA . SER B 1 93 ? -16.219 26 11.414 1 97.12 93 SER B CA 1
ATOM 3020 C C . SER B 1 93 ? -17.172 25.547 10.305 1 97.12 93 SER B C 1
ATOM 3022 O O . SER B 1 93 ? -17.875 26.375 9.711 1 97.12 93 SER B O 1
ATOM 3024 N N . PHE B 1 94 ? -17.141 24.266 9.992 1 98.12 94 PHE B N 1
ATOM 3025 C CA . PHE B 1 94 ? -17.938 23.75 8.883 1 98.12 94 PHE B CA 1
ATOM 3026 C C . PHE B 1 94 ? -18.219 22.266 9.062 1 98.12 94 PHE B C 1
ATOM 3028 O O . PHE B 1 94 ? -17.453 21.562 9.719 1 98.12 94 PHE B O 1
ATOM 3035 N N . ARG B 1 95 ? -19.297 21.859 8.562 1 97.75 95 ARG B N 1
ATOM 3036 C CA . ARG B 1 95 ? -19.578 20.438 8.422 1 97.75 95 ARG B CA 1
ATOM 3037 C C . ARG B 1 95 ? -18.969 19.891 7.137 1 97.75 95 ARG B C 1
ATOM 3039 O O . ARG B 1 95 ? -18.984 20.547 6.102 1 97.75 95 ARG B O 1
ATOM 3046 N N . PHE B 1 96 ? -18.438 18.656 7.195 1 96.44 96 PHE B N 1
ATOM 3047 C CA . PHE B 1 96 ? -17.766 18.047 6.043 1 96.44 96 PHE B CA 1
ATOM 3048 C C . PHE B 1 96 ? -18.359 16.688 5.727 1 96.44 96 PHE B C 1
ATOM 3050 O O . PHE B 1 96 ? -18.484 15.844 6.617 1 96.44 96 PHE B O 1
ATOM 3057 N N . ASP B 1 97 ? -18.719 16.562 4.477 1 92.88 97 ASP B N 1
ATOM 3058 C CA . ASP B 1 97 ? -19.125 15.25 3.98 1 92.88 97 ASP B CA 1
ATOM 3059 C C . ASP B 1 97 ? -17.938 14.469 3.42 1 92.88 97 ASP B C 1
ATOM 3061 O O . ASP B 1 97 ? -17.453 14.773 2.332 1 92.88 97 ASP B O 1
ATOM 3065 N N . HIS B 1 98 ? -17.625 13.422 4.059 1 89.69 98 HIS B N 1
ATOM 3066 C CA . HIS B 1 98 ? -16.391 12.688 3.748 1 89.69 98 HIS B CA 1
ATOM 3067 C C . HIS B 1 98 ? -16.516 11.961 2.414 1 89.69 98 HIS B C 1
ATOM 3069 O O . HIS B 1 98 ? -15.5 11.719 1.745 1 89.69 98 HIS B O 1
ATOM 3075 N N . LEU B 1 99 ? -17.609 11.602 2.035 1 82.31 99 LEU B N 1
ATOM 3076 C CA . LEU B 1 99 ? -17.781 10.867 0.788 1 82.31 99 LEU B CA 1
ATOM 3077 C C . LEU B 1 99 ? -17.766 11.812 -0.409 1 82.31 99 LEU B C 1
ATOM 3079 O O . LEU B 1 99 ? -17.094 11.547 -1.406 1 82.31 99 LEU B O 1
ATOM 3083 N N . SER B 1 100 ? -18.438 12.93 -0.239 1 84.38 100 SER B N 1
ATOM 3084 C CA . SER B 1 100 ? -18.516 13.852 -1.367 1 84.38 100 SER B CA 1
ATOM 3085 C C . SER B 1 100 ? -17.344 14.82 -1.372 1 84.38 100 SER B C 1
ATOM 3087 O O . SER B 1 100 ? -17.031 15.414 -2.402 1 84.38 100 SER B O 1
ATOM 3089 N N . GLY B 1 101 ? -16.828 15.078 -0.211 1 88.88 101 GLY B N 1
ATOM 3090 C CA . GLY B 1 101 ? -15.719 16.016 -0.1 1 88.88 101 GLY B CA 1
ATOM 3091 C C . GLY B 1 101 ? -16.156 17.469 -0.073 1 88.88 101 GLY B C 1
ATOM 3092 O O . GLY B 1 101 ? -15.383 18.359 -0.404 1 88.88 101 GLY B O 1
ATOM 3093 N N . ARG B 1 102 ? -17.406 17.672 0.314 1 91.62 102 ARG B N 1
ATOM 3094 C CA . ARG B 1 102 ? -17.938 19.031 0.29 1 91.62 102 ARG B CA 1
ATOM 3095 C C . ARG B 1 102 ? -18.219 19.547 1.702 1 91.62 102 ARG B C 1
ATOM 3097 O O . ARG B 1 102 ? -18.562 18.766 2.592 1 91.62 102 ARG B O 1
ATOM 3104 N N . ALA B 1 103 ? -18.031 20.812 1.86 1 96.12 103 ALA B N 1
ATOM 3105 C CA . ALA B 1 103 ? -18.328 21.469 3.131 1 96.12 103 ALA B CA 1
ATOM 3106 C C . ALA B 1 103 ? -19.672 22.188 3.078 1 96.12 103 ALA B C 1
ATOM 3108 O O . ALA B 1 103 ? -20.062 22.719 2.037 1 96.12 103 ALA B O 1
ATOM 3109 N N . ASP B 1 104 ? -20.344 22.109 4.215 1 95.94 104 ASP B N 1
ATOM 3110 C CA . ASP B 1 104 ? -21.578 22.875 4.363 1 95.94 104 ASP B CA 1
ATOM 3111 C C . ASP B 1 104 ? -21.75 23.359 5.805 1 95.94 104 ASP B C 1
ATOM 3113 O O . ASP B 1 104 ? -20.828 23.25 6.613 1 95.94 104 ASP B O 1
ATOM 3117 N N . LYS B 1 105 ? -22.812 24.188 6.086 1 96.88 105 LYS B N 1
ATOM 3118 C CA . LYS B 1 105 ? -23.125 24.719 7.402 1 96.88 105 LYS B CA 1
ATOM 3119 C C . LYS B 1 105 ? -21.922 25.453 8.008 1 96.88 105 LYS B C 1
ATOM 3121 O O . LYS B 1 105 ? -21.531 25.172 9.133 1 96.88 105 LYS B O 1
ATOM 3126 N N . ILE B 1 106 ? -21.5 26.359 7.258 1 97.06 106 ILE B N 1
ATOM 3127 C CA . ILE B 1 106 ? -20.344 27.141 7.652 1 97.06 106 ILE B CA 1
ATOM 3128 C C . ILE B 1 106 ? -20.75 28.172 8.711 1 97.06 106 ILE B C 1
ATOM 3130 O O . ILE B 1 106 ? -21.703 28.922 8.508 1 97.06 106 ILE B O 1
ATOM 3134 N N . LEU B 1 107 ? -20.078 28.188 9.875 1 96.06 107 LEU B N 1
ATOM 3135 C CA . LEU B 1 107 ? -20.359 29.078 10.984 1 96.06 107 LEU B CA 1
ATOM 3136 C C . LEU B 1 107 ? -19.094 29.734 11.5 1 96.06 107 LEU B C 1
ATOM 3138 O O . LEU B 1 107 ? -17.984 29.219 11.281 1 96.06 107 LEU B O 1
ATOM 3142 N N . ILE B 1 108 ? -19.25 30.844 12.133 1 94.62 108 ILE B N 1
ATOM 3143 C CA . ILE B 1 108 ? -18.125 31.484 12.805 1 94.62 108 ILE B CA 1
ATOM 3144 C C . ILE B 1 108 ? -17.672 30.609 13.977 1 94.62 108 ILE B C 1
ATOM 3146 O O . ILE B 1 108 ? -18.5 30.094 14.727 1 94.62 108 ILE B O 1
ATOM 3150 N N . TYR B 1 109 ? -16.438 30.344 13.992 1 92.88 109 TYR B N 1
ATOM 3151 C CA . TYR B 1 109 ? -15.867 29.578 15.102 1 92.88 109 TYR B CA 1
ATOM 3152 C C . TYR B 1 109 ? -15.461 30.5 16.234 1 92.88 109 TYR B C 1
ATOM 3154 O O . TYR B 1 109 ? -14.539 31.312 16.094 1 92.88 109 TYR B O 1
ATOM 3162 N N . HIS B 1 110 ? -16.031 30.359 17.438 1 86.88 110 HIS B N 1
ATOM 3163 C CA . HIS B 1 110 ? -15.867 31.328 18.516 1 86.88 110 HIS B CA 1
ATOM 3164 C C . HIS B 1 110 ? -14.945 30.781 19.594 1 86.88 110 HIS B C 1
ATOM 3166 O O . HIS B 1 110 ? -14.516 31.531 20.484 1 86.88 110 HIS B O 1
ATOM 3172 N N . ASP B 1 111 ? -14.664 29.562 19.531 1 81.69 111 ASP B N 1
ATOM 3173 C CA . ASP B 1 111 ? -13.938 28.938 20.641 1 81.69 111 ASP B CA 1
ATOM 3174 C C . ASP B 1 111 ? -12.43 29.062 20.453 1 81.69 111 ASP B C 1
ATOM 3176 O O . ASP B 1 111 ? -11.68 28.156 20.781 1 81.69 111 ASP B O 1
ATOM 3180 N N . PHE B 1 112 ? -12 30.234 19.953 1 78.81 112 PHE B N 1
ATOM 3181 C CA . PHE B 1 112 ? -10.562 30.422 19.844 1 78.81 112 PHE B CA 1
ATOM 3182 C C . PHE B 1 112 ? -10 31.078 21.094 1 78.81 112 PHE B C 1
ATOM 3184 O O . PHE B 1 112 ? -10.656 31.938 21.703 1 78.81 112 PHE B O 1
ATOM 3191 N N . LYS B 1 113 ? -8.922 30.5 21.531 1 75 113 LYS B N 1
ATOM 3192 C CA . LYS B 1 113 ? -8.219 31.109 22.656 1 75 113 LYS B CA 1
ATOM 3193 C C . LYS B 1 113 ? -7.453 32.344 22.219 1 75 113 LYS B C 1
ATOM 3195 O O . LYS B 1 113 ? -6.879 32.375 21.141 1 75 113 LYS B O 1
ATOM 3200 N N . ARG B 1 114 ? -7.582 33.438 22.922 1 81.44 114 ARG B N 1
ATOM 3201 C CA . ARG B 1 114 ? -6.82 34.625 22.641 1 81.44 114 ARG B CA 1
ATOM 3202 C C . ARG B 1 114 ? -5.672 34.812 23.641 1 81.44 114 ARG B C 1
ATOM 3204 O O . ARG B 1 114 ? -5.648 35.75 24.406 1 81.44 114 ARG B O 1
ATOM 3211 N N . ASP B 1 115 ? -4.84 33.812 23.547 1 87.88 115 ASP B N 1
ATOM 3212 C CA . ASP B 1 115 ? -3.686 33.812 24.438 1 87.88 115 ASP B CA 1
ATOM 3213 C C . ASP B 1 115 ? -2.385 34 23.656 1 87.88 115 ASP B C 1
ATOM 3215 O O . ASP B 1 115 ? -2.41 34.25 22.453 1 87.88 115 ASP B O 1
ATOM 3219 N N . THR B 1 116 ? -1.346 34.062 24.406 1 88.81 116 THR B N 1
ATOM 3220 C CA . THR B 1 116 ? -0.035 34.281 23.812 1 88.81 116 THR B CA 1
ATOM 3221 C C . THR B 1 116 ? 0.304 33.188 22.812 1 88.81 116 THR B C 1
ATOM 3223 O O . THR B 1 116 ? 0.948 33.438 21.797 1 88.81 116 THR B O 1
ATOM 3226 N N . ALA B 1 117 ? -0.12 32 23.078 1 91.81 117 ALA B N 1
ATOM 3227 C CA . ALA B 1 117 ? 0.151 30.875 22.188 1 91.81 117 ALA B CA 1
ATOM 3228 C C . ALA B 1 117 ? -0.472 31.078 20.812 1 91.81 117 ALA B C 1
ATOM 3230 O O . ALA B 1 117 ? 0.089 30.672 19.797 1 91.81 117 ALA B O 1
ATOM 3231 N N . GLU B 1 118 ? -1.576 31.75 20.797 1 93.62 118 GLU B N 1
ATOM 3232 C CA . GLU B 1 118 ? -2.26 32 19.531 1 93.62 118 GLU B CA 1
ATOM 3233 C C . GLU B 1 118 ? -1.444 32.938 18.656 1 93.62 118 GLU B C 1
ATOM 3235 O O . GLU B 1 118 ? -1.451 32.812 17.422 1 93.62 118 GLU B O 1
ATOM 3240 N N . LEU B 1 119 ? -0.782 33.875 19.25 1 93.94 119 LEU B N 1
ATOM 3241 C CA . LEU B 1 119 ? 0.085 34.781 18.484 1 93.94 119 LEU B CA 1
ATOM 3242 C C . LEU B 1 119 ? 1.227 34 17.844 1 93.94 119 LEU B C 1
ATOM 3244 O O . LEU B 1 119 ? 1.582 34.25 16.688 1 93.94 119 LEU B O 1
ATOM 3248 N N . TRP B 1 120 ? 1.736 33.062 18.609 1 95.5 120 TRP B N 1
ATOM 3249 C CA . TRP B 1 120 ? 2.779 32.188 18.062 1 95.5 120 TRP B CA 1
ATOM 3250 C C . TRP B 1 120 ? 2.24 31.344 16.922 1 95.5 120 TRP B C 1
ATOM 3252 O O . TRP B 1 120 ? 2.885 31.219 15.883 1 95.5 120 TRP B O 1
ATOM 3262 N N . ARG B 1 121 ? 1.121 30.797 17.094 1 96.5 121 ARG B N 1
ATOM 3263 C CA . ARG B 1 121 ? 0.49 29.938 16.094 1 96.5 121 ARG B CA 1
ATOM 3264 C C . ARG B 1 121 ? 0.278 30.703 14.789 1 96.5 121 ARG B C 1
ATOM 3266 O O . ARG B 1 121 ? 0.612 30.203 13.711 1 96.5 121 ARG B O 1
ATOM 3273 N N . GLU B 1 122 ? -0.323 31.875 14.906 1 95.88 122 GLU B N 1
ATOM 3274 C CA . GLU B 1 122 ? -0.626 32.688 13.734 1 95.88 122 GLU B CA 1
ATOM 3275 C C . GLU B 1 122 ? 0.644 33.062 12.969 1 95.88 122 GLU B C 1
ATOM 3277 O O . GLU B 1 122 ? 0.669 33 11.734 1 95.88 122 GLU B O 1
ATOM 3282 N N . THR B 1 123 ? 1.67 33.438 13.695 1 97.44 123 THR B N 1
ATOM 3283 C CA . THR B 1 123 ? 2.936 33.812 13.062 1 97.44 123 THR B CA 1
ATOM 3284 C C . THR B 1 123 ? 3.523 32.594 12.328 1 97.44 123 THR B C 1
ATOM 3286 O O . THR B 1 123 ? 3.98 32.719 11.188 1 97.44 123 THR B O 1
ATOM 3289 N N . LEU B 1 124 ? 3.439 31.5 12.977 1 97.94 124 LEU B N 1
ATOM 3290 C CA . LEU B 1 124 ? 3.934 30.281 12.375 1 97.94 124 LEU B CA 1
ATOM 3291 C C . LEU B 1 124 ? 3.119 29.906 11.141 1 97.94 124 LEU B C 1
ATOM 3293 O O . LEU B 1 124 ? 3.684 29.562 10.102 1 97.94 124 LEU B O 1
ATOM 3297 N N . ASN B 1 125 ? 1.864 30.047 11.242 1 98.12 125 ASN B N 1
ATOM 3298 C CA . ASN B 1 125 ? 0.974 29.719 10.141 1 98.12 125 ASN B CA 1
ATOM 3299 C C . ASN B 1 125 ? 1.272 30.578 8.906 1 98.12 125 ASN B C 1
ATOM 3301 O O . ASN B 1 125 ? 1.418 30.047 7.801 1 98.12 125 ASN B O 1
ATOM 3305 N N . VAL B 1 126 ? 1.396 31.844 9.109 1 97.81 126 VAL B N 1
ATOM 3306 C CA . VAL B 1 126 ? 1.621 32.781 8 1 97.81 126 VAL B CA 1
ATOM 3307 C C . VAL B 1 126 ? 2.967 32.469 7.344 1 97.81 126 VAL B C 1
ATOM 3309 O O . VAL B 1 126 ? 3.07 32.438 6.117 1 97.81 126 VAL B O 1
ATOM 3312 N N . THR B 1 127 ? 3.926 32.219 8.141 1 98.31 127 THR B N 1
ATOM 3313 C CA . THR B 1 127 ? 5.262 31.938 7.633 1 98.31 127 THR B CA 1
ATOM 3314 C C . THR B 1 127 ? 5.258 30.656 6.805 1 98.31 127 THR B C 1
ATOM 3316 O O . THR B 1 127 ? 5.816 30.625 5.703 1 98.31 127 THR B O 1
ATOM 3319 N N . LEU B 1 128 ? 4.582 29.688 7.266 1 98.25 128 LEU B N 1
ATOM 3320 C CA . LEU B 1 128 ? 4.598 28.391 6.602 1 98.25 128 LEU B CA 1
ATOM 3321 C C . LEU B 1 128 ? 3.691 28.391 5.375 1 98.25 128 LEU B C 1
ATOM 3323 O O . LEU B 1 128 ? 3.92 27.641 4.426 1 98.25 128 LEU B O 1
ATOM 3327 N N . GLU B 1 129 ? 2.678 29.188 5.422 1 97.5 129 GLU B N 1
ATOM 3328 C CA . GLU B 1 129 ? 1.87 29.344 4.215 1 97.5 129 GLU B CA 1
ATOM 3329 C C . GLU B 1 129 ? 2.711 29.875 3.055 1 97.5 129 GLU B C 1
ATOM 3331 O O . GLU B 1 129 ? 2.537 29.438 1.913 1 97.5 129 GLU B O 1
ATOM 3336 N N . SER B 1 130 ? 3.521 30.781 3.371 1 96.81 130 SER B N 1
ATOM 3337 C CA . SER B 1 130 ? 4.426 31.297 2.348 1 96.81 130 SER B CA 1
ATOM 3338 C C . SER B 1 130 ? 5.352 30.203 1.828 1 96.81 130 SER B C 1
ATOM 3340 O O . SER B 1 130 ? 5.605 30.109 0.625 1 96.81 130 SER B O 1
ATOM 3342 N N . TYR B 1 131 ? 5.82 29.406 2.707 1 97.5 131 TYR B N 1
ATOM 3343 C CA . TYR B 1 131 ? 6.656 28.281 2.328 1 97.5 131 TYR B CA 1
ATOM 3344 C C . TYR B 1 131 ? 5.922 27.359 1.358 1 97.5 131 TYR B C 1
ATOM 3346 O O . TYR B 1 131 ? 6.469 26.969 0.326 1 97.5 131 TYR B O 1
ATOM 3354 N N . VAL B 1 132 ? 4.711 27 1.692 1 97.88 132 VAL B N 1
ATOM 3355 C CA . VAL B 1 132 ? 3.928 26.062 0.895 1 97.88 132 VAL B CA 1
ATOM 3356 C C . VAL B 1 132 ? 3.66 26.656 -0.486 1 97.88 132 VAL B C 1
ATOM 3358 O O . VAL B 1 132 ? 3.791 25.969 -1.501 1 97.88 132 VAL B O 1
ATOM 3361 N N . LYS B 1 133 ? 3.361 27.906 -0.528 1 95.69 133 LYS B N 1
ATOM 3362 C CA . LYS B 1 133 ? 3.09 28.578 -1.797 1 95.69 133 LYS B CA 1
ATOM 3363 C C . LYS B 1 133 ? 4.324 28.578 -2.693 1 95.69 133 LYS B C 1
ATOM 3365 O O . LYS B 1 133 ? 4.207 28.484 -3.918 1 95.69 133 LYS B O 1
ATOM 3370 N N . LYS B 1 134 ? 5.445 28.609 -2.123 1 95.56 134 LYS B N 1
ATOM 3371 C CA . LYS B 1 134 ? 6.699 28.672 -2.863 1 95.56 134 LYS B CA 1
ATOM 3372 C C . LYS B 1 134 ? 7.105 27.297 -3.393 1 95.56 134 LYS B C 1
ATOM 3374 O O . LYS B 1 134 ? 7.695 27.203 -4.469 1 95.56 134 LYS B O 1
ATOM 3379 N N . HIS B 1 135 ? 6.746 26.25 -2.691 1 96.81 135 HIS B N 1
ATOM 3380 C CA . HIS B 1 135 ? 7.367 24.969 -2.986 1 96.81 135 HIS B CA 1
ATOM 3381 C C . HIS B 1 135 ? 6.355 23.984 -3.582 1 96.81 135 HIS B C 1
ATOM 3383 O O . HIS B 1 135 ? 6.738 23.031 -4.254 1 96.81 135 HIS B O 1
ATOM 3389 N N . PHE B 1 136 ? 5.121 24.234 -3.311 1 96.81 136 PHE B N 1
ATOM 3390 C CA . PHE B 1 136 ? 4.098 23.328 -3.82 1 96.81 136 PHE B CA 1
ATOM 3391 C C . PHE B 1 136 ? 3.186 24.047 -4.809 1 96.81 136 PHE B C 1
ATOM 3393 O O . PHE B 1 136 ? 2.752 25.172 -4.555 1 96.81 136 PHE B O 1
ATOM 3400 N N . LEU B 1 137 ? 2.947 23.438 -5.977 1 93.38 137 LEU B N 1
ATOM 3401 C CA . LEU B 1 137 ? 1.999 24 -6.934 1 93.38 137 LEU B CA 1
ATOM 3402 C C . LEU B 1 137 ? 0.594 24.047 -6.344 1 93.38 137 LEU B C 1
ATOM 3404 O O . LEU B 1 137 ? -0.13 25.031 -6.527 1 93.38 137 LEU B O 1
ATOM 3408 N N . SER B 1 138 ? 0.161 22.969 -5.723 1 94.25 138 SER B N 1
ATOM 3409 C CA . SER B 1 138 ? -1.082 22.875 -4.965 1 94.25 138 SER B CA 1
ATOM 3410 C C . SER B 1 138 ? -0.832 22.328 -3.561 1 94.25 138 SER B C 1
ATOM 3412 O O . SER B 1 138 ? -0.453 21.172 -3.396 1 94.25 138 SER B O 1
ATOM 3414 N N . GLY B 1 139 ? -0.993 23.203 -2.586 1 96.31 139 GLY B N 1
ATOM 3415 C CA . GLY B 1 139 ? -0.749 22.781 -1.215 1 96.31 139 GLY B CA 1
ATOM 3416 C C . GLY B 1 139 ? -1.364 23.719 -0.189 1 96.31 139 GLY B C 1
ATOM 3417 O O . GLY B 1 139 ? -1.737 24.844 -0.515 1 96.31 139 GLY B O 1
ATOM 3418 N N . ILE B 1 140 ? -1.585 23.203 0.963 1 97.44 140 ILE B N 1
ATOM 3419 C CA . ILE B 1 140 ? -2.16 23.953 2.07 1 97.44 140 ILE B CA 1
ATOM 3420 C C . ILE B 1 140 ? -1.403 23.641 3.359 1 97.44 140 ILE B C 1
ATOM 3422 O O . ILE B 1 140 ? -0.971 22.5 3.57 1 97.44 140 ILE B O 1
ATOM 3426 N N . CYS B 1 141 ? -1.216 24.609 4.16 1 97.88 141 CYS B N 1
ATOM 3427 C CA . CYS B 1 141 ? -0.68 24.422 5.504 1 97.88 141 CYS B CA 1
ATOM 3428 C C . CYS B 1 141 ? -1.62 25 6.551 1 97.88 141 CYS B C 1
ATOM 3430 O O . CYS B 1 141 ? -2.303 26 6.293 1 97.88 141 CYS B O 1
ATOM 3432 N N . ARG B 1 142 ? -1.659 24.359 7.66 1 98.5 142 ARG B N 1
ATOM 3433 C CA . ARG B 1 142 ? -2.4 24.906 8.797 1 98.5 142 ARG B CA 1
ATOM 3434 C C . ARG B 1 142 ? -1.755 24.484 10.117 1 98.5 142 ARG B C 1
ATOM 3436 O O . ARG B 1 142 ? -1.307 23.359 10.266 1 98.5 142 ARG B O 1
ATOM 3443 N N . VAL B 1 143 ? -1.72 25.453 11.008 1 98.31 143 VAL B N 1
ATOM 3444 C CA . VAL B 1 143 ? -1.189 25.203 12.344 1 98.31 143 VAL B CA 1
ATOM 3445 C C . VAL B 1 143 ? -2.334 25.172 13.352 1 98.31 143 VAL B C 1
ATOM 3447 O O . VAL B 1 143 ? -3.158 26.094 13.398 1 98.31 143 VAL B O 1
ATOM 3450 N N . TYR B 1 144 ? -2.367 24.125 14.117 1 97.19 144 TYR B N 1
ATOM 3451 C CA . TYR B 1 144 ? -3.389 23.969 15.148 1 97.19 144 TYR B CA 1
ATOM 3452 C C . TYR B 1 144 ? -2.768 24.016 16.547 1 97.19 144 TYR B C 1
ATOM 3454 O O . TYR B 1 144 ? -1.667 23.5 16.75 1 97.19 144 TYR B O 1
ATOM 3462 N N . GLN B 1 145 ? -3.455 24.672 17.406 1 95.81 145 GLN B N 1
ATOM 3463 C CA . GLN B 1 145 ? -3.092 24.641 18.828 1 95.81 145 GLN B CA 1
ATOM 3464 C C . GLN B 1 145 ? -3.926 23.609 19.578 1 95.81 145 GLN B C 1
ATOM 3466 O O . GLN B 1 145 ? -5.156 23.609 19.5 1 95.81 145 GLN B O 1
ATOM 3471 N N . LYS B 1 146 ? -3.252 22.703 20.234 1 93.81 146 LYS B N 1
ATOM 3472 C CA . LYS B 1 146 ? -3.895 21.688 21.062 1 93.81 146 LYS B CA 1
ATOM 3473 C C . LYS B 1 146 ? -3.338 21.703 22.484 1 93.81 146 LYS B C 1
ATOM 3475 O O . LYS B 1 146 ? -2.346 22.375 22.766 1 93.81 146 LYS B O 1
ATOM 3480 N N . THR B 1 147 ? -4.07 21.109 23.422 1 91.12 147 THR B N 1
ATOM 3481 C CA . THR B 1 147 ? -3.641 21.078 24.812 1 91.12 147 THR B CA 1
ATOM 3482 C C . THR B 1 147 ? -3.572 19.641 25.328 1 91.12 147 THR B C 1
ATOM 3484 O O . THR B 1 147 ? -4.477 18.844 25.062 1 91.12 147 THR B O 1
ATOM 3487 N N . LEU B 1 148 ? -2.473 19.234 25.859 1 87.62 148 LEU B N 1
ATOM 3488 C CA . LEU B 1 148 ? -2.301 17.969 26.531 1 87.62 148 LEU B CA 1
ATOM 3489 C C . LEU B 1 148 ? -1.938 18.172 28 1 87.62 148 LEU B C 1
ATOM 3491 O O . LEU B 1 148 ? -0.896 18.75 28.312 1 87.62 148 LEU B O 1
ATOM 3495 N N . ARG B 1 149 ? -2.719 17.703 28.859 1 88.62 149 ARG B N 1
ATOM 3496 C CA . ARG B 1 149 ? -2.516 17.859 30.297 1 88.62 149 ARG B CA 1
ATOM 3497 C C . ARG B 1 149 ? -2.248 19.312 30.672 1 88.62 149 ARG B C 1
ATOM 3499 O O . ARG B 1 149 ? -1.29 19.609 31.391 1 88.62 149 ARG B O 1
ATOM 3506 N N . GLY B 1 150 ? -2.916 20.219 30.094 1 86.75 150 GLY B N 1
ATOM 3507 C CA . GLY B 1 150 ? -2.854 21.641 30.422 1 86.75 150 GLY B CA 1
ATOM 3508 C C . GLY B 1 150 ? -1.743 22.375 29.688 1 86.75 150 GLY B C 1
ATOM 3509 O O . GLY B 1 150 ? -1.646 23.594 29.766 1 86.75 150 GLY B O 1
ATOM 3510 N N . SER B 1 151 ? -0.948 21.641 29.016 1 89.81 151 SER B N 1
ATOM 3511 C CA . SER B 1 151 ? 0.151 22.266 28.297 1 89.81 151 SER B CA 1
ATOM 3512 C C . SER B 1 151 ? -0.154 22.375 26.812 1 89.81 151 SER B C 1
ATOM 3514 O O . SER B 1 151 ? -0.545 21.375 26.188 1 89.81 151 SER B O 1
ATOM 3516 N N . PRO B 1 152 ? 0.08 23.562 26.297 1 92.75 152 PRO B N 1
ATOM 3517 C CA . PRO B 1 152 ? -0.211 23.734 24.875 1 92.75 152 PRO B CA 1
ATOM 3518 C C . PRO B 1 152 ? 0.866 23.125 23.969 1 92.75 152 PRO B C 1
ATOM 3520 O O . PRO B 1 152 ? 2.045 23.109 24.344 1 92.75 152 PRO B O 1
ATOM 3523 N N . PHE B 1 153 ? 0.448 22.609 22.828 1 96.31 153 PHE B N 1
ATOM 3524 C CA . PHE B 1 153 ? 1.375 22.203 21.781 1 96.31 153 PHE B CA 1
ATOM 3525 C C . PHE B 1 153 ? 0.798 22.516 20.406 1 96.31 153 PHE B C 1
ATOM 3527 O O . PHE B 1 153 ? -0.415 22.672 20.25 1 96.31 153 PHE B O 1
ATOM 3534 N N . PHE B 1 154 ? 1.665 22.719 19.438 1 97.81 154 PHE B N 1
ATOM 3535 C CA . PHE B 1 154 ? 1.245 22.984 18.078 1 97.81 154 PHE B CA 1
ATOM 3536 C C . PHE B 1 154 ? 1.323 21.719 17.219 1 97.81 154 PHE B C 1
ATOM 3538 O O . PHE B 1 154 ? 2.182 20.859 17.453 1 97.81 154 PHE B O 1
ATOM 3545 N N . VAL B 1 155 ? 0.386 21.594 16.312 1 98.25 155 VAL B N 1
ATOM 3546 C CA . VAL B 1 155 ? 0.452 20.625 15.227 1 98.25 155 VAL B CA 1
ATOM 3547 C C . VAL B 1 155 ? 0.445 21.344 13.883 1 98.25 155 VAL B C 1
ATOM 3549 O O . VAL B 1 155 ? -0.505 22.062 13.562 1 98.25 155 VAL B O 1
ATOM 3552 N N . VAL B 1 156 ? 1.514 21.172 13.203 1 98.69 156 VAL B N 1
ATOM 3553 C CA . VAL B 1 156 ? 1.617 21.75 11.867 1 98.69 156 VAL B CA 1
ATOM 3554 C C . VAL B 1 156 ? 1.28 20.688 10.82 1 98.69 156 VAL B C 1
ATOM 3556 O O . VAL B 1 156 ? 1.892 19.625 10.781 1 98.69 156 VAL B O 1
ATOM 3559 N N . CYS B 1 157 ? 0.293 20.969 10 1 98.56 157 CYS B N 1
ATOM 3560 C CA . CYS B 1 157 ? -0.097 20.094 8.914 1 98.56 157 CYS B CA 1
ATOM 3561 C C . CYS B 1 157 ? 0.196 20.734 7.559 1 98.56 157 CYS B C 1
ATOM 3563 O O . CYS B 1 157 ? -0.291 21.828 7.266 1 98.56 157 CYS B O 1
ATOM 3565 N N . ILE B 1 158 ? 1.014 20.094 6.793 1 98.44 158 ILE B N 1
ATOM 3566 C CA . ILE B 1 158 ? 1.29 20.531 5.434 1 98.44 158 ILE B CA 1
ATOM 3567 C C . ILE B 1 158 ? 0.85 19.469 4.438 1 98.44 158 ILE B C 1
ATOM 3569 O O . ILE B 1 158 ? 1.207 18.297 4.582 1 98.44 158 ILE B O 1
ATOM 3573 N N . GLU B 1 159 ? 0.085 19.844 3.479 1 97 159 GLU B N 1
ATOM 3574 C CA . GLU B 1 159 ? -0.417 18.938 2.449 1 97 159 GLU B CA 1
ATOM 3575 C C . GLU B 1 159 ? -0.151 19.5 1.052 1 97 159 GLU B C 1
ATOM 3577 O O . GLU B 1 159 ? -0.347 20.688 0.802 1 97 159 GLU B O 1
ATOM 3582 N N . GLY B 1 160 ? 0.403 18.719 0.194 1 96.06 160 GLY B N 1
ATOM 3583 C CA . GLY B 1 160 ? 0.548 19 -1.225 1 96.06 160 GLY B CA 1
ATOM 3584 C C . GLY B 1 160 ? 0.027 17.891 -2.113 1 96.06 160 GLY B C 1
ATOM 3585 O O . GLY B 1 160 ? 0.098 16.703 -1.748 1 96.06 160 GLY B O 1
ATOM 3586 N N . HIS B 1 161 ? -0.588 18.297 -3.273 1 94.56 161 HIS B N 1
ATOM 3587 C CA . HIS B 1 161 ? -1.11 17.266 -4.152 1 94.56 161 HIS B CA 1
ATOM 3588 C C . HIS B 1 161 ? -1.059 17.703 -5.613 1 94.56 161 HIS B C 1
ATOM 3590 O O . HIS B 1 161 ? -1.057 18.891 -5.906 1 94.56 161 HIS B O 1
ATOM 3596 N N . GLN B 1 162 ? -0.924 16.766 -6.445 1 93.38 162 GLN B N 1
ATOM 3597 C CA . GLN B 1 162 ? -1.08 16.922 -7.887 1 93.38 162 GLN B CA 1
ATOM 3598 C C . GLN B 1 162 ? -1.886 15.781 -8.492 1 93.38 162 GLN B C 1
ATOM 3600 O O . GLN B 1 162 ? -1.567 14.609 -8.273 1 93.38 162 GLN B O 1
ATOM 3605 N N . TYR B 1 163 ? -2.982 16.109 -9.195 1 90.19 163 TYR B N 1
ATOM 3606 C CA . TYR B 1 163 ? -3.789 15.133 -9.93 1 90.19 163 TYR B CA 1
ATOM 3607 C C . TYR B 1 163 ? -3.654 15.328 -11.43 1 90.19 163 TYR B C 1
ATOM 3609 O O . TYR B 1 163 ? -4.086 16.344 -11.969 1 90.19 163 TYR B O 1
ATOM 3617 N N . LYS B 1 164 ? -2.977 14.398 -12.062 1 90.31 164 LYS B N 1
ATOM 3618 C CA . LYS B 1 164 ? -2.73 14.477 -13.5 1 90.31 164 LYS B CA 1
ATOM 3619 C C . LYS B 1 164 ? -3.398 13.32 -14.234 1 90.31 164 LYS B C 1
ATOM 3621 O O . LYS B 1 164 ? -4.055 12.477 -13.617 1 90.31 164 LYS B O 1
ATOM 3626 N N . LYS B 1 165 ? -3.365 13.273 -15.562 1 89.31 165 LYS B N 1
ATOM 3627 C CA . LYS B 1 165 ? -4.07 12.312 -16.406 1 89.31 165 LYS B CA 1
ATOM 3628 C C . LYS B 1 165 ? -3.623 10.883 -16.109 1 89.31 165 LYS B C 1
ATOM 3630 O O . LYS B 1 165 ? -4.438 9.961 -16.109 1 89.31 165 LYS B O 1
ATOM 3635 N N . PHE B 1 166 ? -2.322 10.688 -15.805 1 91.06 166 PHE B N 1
ATOM 3636 C CA . PHE B 1 166 ? -1.844 9.312 -15.688 1 91.06 166 PHE B CA 1
ATOM 3637 C C . PHE B 1 166 ? -1.19 9.086 -14.328 1 91.06 166 PHE B C 1
ATOM 3639 O O . PHE B 1 166 ? -0.604 8.023 -14.094 1 91.06 166 PHE B O 1
ATOM 3646 N N . TRP B 1 167 ? -1.254 10.148 -13.531 1 90.81 167 TRP B N 1
ATOM 3647 C CA . TRP B 1 167 ? -0.683 9.898 -12.211 1 90.81 167 TRP B CA 1
ATOM 3648 C C . TRP B 1 167 ? -1.237 10.883 -11.188 1 90.81 167 TRP B C 1
ATOM 3650 O O . TRP B 1 167 ? -1.655 11.992 -11.539 1 90.81 167 TRP B O 1
ATOM 3660 N N . ASN B 1 168 ? -1.319 10.438 -9.938 1 92.06 168 ASN B N 1
ATOM 3661 C CA . ASN B 1 168 ? -1.659 11.227 -8.758 1 92.06 168 ASN B CA 1
ATOM 3662 C C . ASN B 1 168 ? -0.559 11.156 -7.707 1 92.06 168 ASN B C 1
ATOM 3664 O O . ASN B 1 168 ? 0.036 10.102 -7.488 1 92.06 168 ASN B O 1
ATOM 3668 N N . ALA B 1 169 ? -0.254 12.297 -7.156 1 93.75 169 ALA B N 1
ATOM 3669 C CA . ALA B 1 169 ? 0.765 12.344 -6.113 1 93.75 169 ALA B CA 1
ATOM 3670 C C . ALA B 1 169 ? 0.286 13.164 -4.918 1 93.75 169 ALA B C 1
ATOM 3672 O O . ALA B 1 169 ? -0.411 14.172 -5.086 1 93.75 169 ALA B O 1
ATOM 3673 N N . PHE B 1 170 ? 0.659 12.695 -3.805 1 94.19 170 PHE B N 1
ATOM 3674 C CA . PHE B 1 170 ? 0.244 13.289 -2.537 1 94.19 170 PHE B CA 1
ATOM 3675 C C . PHE B 1 170 ? 1.42 13.383 -1.572 1 94.19 170 PHE B C 1
ATOM 3677 O O . PHE B 1 170 ? 2.197 12.43 -1.438 1 94.19 170 PHE B O 1
ATOM 3684 N N . TRP B 1 171 ? 1.586 14.602 -1 1 96 171 TRP B N 1
ATOM 3685 C CA . TRP B 1 171 ? 2.6 14.891 0.01 1 96 171 TRP B CA 1
ATOM 3686 C C . TRP B 1 171 ? 1.954 15.359 1.31 1 96 171 TRP B C 1
ATOM 3688 O O . TRP B 1 171 ? 1.085 16.234 1.299 1 96 171 TRP B O 1
ATOM 3698 N N . LYS B 1 172 ? 2.354 14.742 2.385 1 96.19 172 LYS B N 1
ATOM 3699 C CA . LYS B 1 172 ? 1.869 15.203 3.684 1 96.19 172 LYS B CA 1
ATOM 3700 C C . LYS B 1 172 ? 2.996 15.227 4.711 1 96.19 172 LYS B C 1
ATOM 3702 O O . LYS B 1 172 ? 3.85 14.336 4.73 1 96.19 172 LYS B O 1
ATOM 3707 N N . SER B 1 173 ? 3.045 16.234 5.445 1 97.94 173 SER B N 1
ATOM 3708 C CA . SER B 1 173 ? 3.969 16.281 6.574 1 97.94 173 SER B CA 1
ATOM 3709 C C . SER B 1 173 ? 3.289 16.844 7.82 1 97.94 173 SER B C 1
ATOM 3711 O O . SER B 1 173 ? 2.457 17.75 7.727 1 97.94 173 SER B O 1
ATOM 3713 N N . GLU B 1 174 ? 3.576 16.234 8.906 1 98.06 174 GLU B N 1
ATOM 3714 C CA . GLU B 1 174 ? 3.033 16.594 10.211 1 98.06 174 GLU B CA 1
ATOM 3715 C C . GLU B 1 174 ? 4.148 16.859 11.211 1 98.06 174 GLU B C 1
ATOM 3717 O O . GLU B 1 174 ? 5.117 16.109 11.297 1 98.06 174 GLU B O 1
ATOM 3722 N N . TRP B 1 175 ? 3.988 18 11.906 1 98.38 175 TRP B N 1
ATOM 3723 C CA . TRP B 1 175 ? 4.98 18.406 12.898 1 98.38 175 TRP B CA 1
ATOM 3724 C C . TRP B 1 175 ? 4.32 18.734 14.234 1 98.38 175 TRP B C 1
ATOM 3726 O O . TRP B 1 175 ? 3.342 19.484 14.281 1 98.38 175 TRP B O 1
ATOM 3736 N N . ILE B 1 176 ? 4.863 18.141 15.266 1 97.88 176 ILE B N 1
ATOM 3737 C CA . ILE B 1 176 ? 4.32 18.344 16.609 1 97.88 176 ILE B CA 1
ATOM 3738 C C . ILE B 1 176 ? 5.387 18.953 17.516 1 97.88 176 ILE B C 1
ATOM 3740 O O . ILE B 1 176 ? 6.516 18.469 17.562 1 97.88 176 ILE B O 1
ATOM 3744 N N . LEU B 1 177 ? 5 20.016 18.188 1 97.06 177 LEU B N 1
ATOM 3745 C CA . LEU B 1 177 ? 5.973 20.656 19.062 1 97.06 177 LEU B CA 1
ATOM 3746 C C . LEU B 1 177 ? 5.289 21.281 20.266 1 97.06 177 LEU B C 1
ATOM 3748 O O . LEU B 1 177 ? 4.332 22.047 20.125 1 97.06 177 LEU B O 1
ATOM 3752 N N . PRO B 1 178 ? 5.738 20.969 21.484 1 95.75 178 PRO B N 1
ATOM 3753 C CA . PRO B 1 178 ? 5.277 21.672 22.688 1 95.75 178 PRO B CA 1
ATOM 3754 C C . PRO B 1 178 ? 5.629 23.156 22.688 1 95.75 178 PRO B C 1
ATOM 3756 O O . PRO B 1 178 ? 6.66 23.547 22.125 1 95.75 178 PRO B O 1
ATOM 3759 N N . VAL B 1 179 ? 4.723 23.891 23.266 1 93.56 179 VAL B N 1
ATOM 3760 C CA . VAL B 1 179 ? 4.961 25.328 23.391 1 93.56 179 VAL B CA 1
ATOM 3761 C C . VAL B 1 179 ? 5.41 25.641 24.828 1 93.56 179 VAL B C 1
ATOM 3763 O O . VAL B 1 179 ? 4.648 26.203 25.609 1 93.56 179 VAL B O 1
ATOM 3766 N N . THR B 1 180 ? 6.605 25.266 25.172 1 90 180 THR B N 1
ATOM 3767 C CA . THR B 1 180 ? 7.188 25.5 26.5 1 90 180 THR B CA 1
ATOM 3768 C C . THR B 1 180 ? 8.57 26.125 26.375 1 90 180 THR B C 1
ATOM 3770 O O . THR B 1 180 ? 9.578 25.406 26.297 1 90 180 THR B O 1
ATOM 3773 N N . PRO B 1 181 ? 8.555 27.406 26.531 1 88.81 181 PRO B N 1
ATOM 3774 C CA . PRO B 1 181 ? 9.852 28.078 26.453 1 88.81 181 PRO B CA 1
ATOM 3775 C C . PRO B 1 181 ? 10.812 27.641 27.562 1 88.81 181 PRO B C 1
ATOM 3777 O O . PRO B 1 181 ? 10.375 27.188 28.609 1 88.81 181 PRO B O 1
ATOM 3780 N N . PRO B 1 182 ? 12.164 27.688 27.219 1 93.25 182 PRO B N 1
ATOM 3781 C CA . PRO B 1 182 ? 12.805 28.391 26.094 1 93.25 182 PRO B CA 1
ATOM 3782 C C . PRO B 1 182 ? 13.156 27.453 24.938 1 93.25 182 PRO B C 1
ATOM 3784 O O . PRO B 1 182 ? 13.695 27.891 23.922 1 93.25 182 PRO B O 1
ATOM 3787 N N 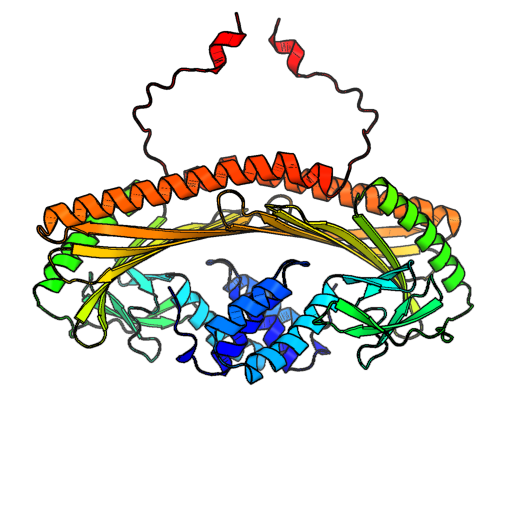. SER B 1 183 ? 12.961 26.172 25.156 1 94.62 183 SER B N 1
ATOM 3788 C CA . SER B 1 183 ? 13.281 25.203 24.109 1 94.62 183 SER B CA 1
ATOM 3789 C C . SER B 1 183 ? 12.117 24.25 23.859 1 94.62 183 SER B C 1
ATOM 3791 O O . SER B 1 183 ? 11.203 24.156 24.672 1 94.62 183 SER B O 1
ATOM 3793 N N . THR B 1 184 ? 12.148 23.625 22.688 1 96.19 184 THR B N 1
ATOM 3794 C CA . THR B 1 184 ? 11.102 22.656 22.328 1 96.19 184 THR B CA 1
ATOM 3795 C C . THR B 1 184 ? 11.672 21.516 21.5 1 96.19 184 THR B C 1
ATOM 3797 O O . THR B 1 184 ? 12.695 21.672 20.828 1 96.19 184 THR B O 1
ATOM 3800 N N . GLN B 1 185 ? 11.078 20.391 21.672 1 96.81 185 GLN B N 1
ATOM 3801 C CA . GLN B 1 185 ? 11.383 19.25 20.828 1 96.81 185 GLN B CA 1
ATOM 3802 C C . GLN B 1 185 ? 10.352 19.078 19.719 1 96.81 185 GLN B C 1
ATOM 3804 O O . GLN B 1 185 ? 9.156 18.953 19.984 1 96.81 185 GLN B O 1
ATOM 3809 N N . VAL B 1 186 ? 10.891 19.078 18.531 1 97.81 186 VAL B N 1
ATOM 3810 C CA . VAL B 1 186 ? 10.008 18.984 17.359 1 97.81 186 VAL B CA 1
ATOM 3811 C C . VAL B 1 186 ? 10.039 17.562 16.797 1 97.81 186 VAL B C 1
ATOM 3813 O O . VAL B 1 186 ? 11.109 17.031 16.516 1 97.81 186 VAL B O 1
ATOM 3816 N N . ALA B 1 187 ? 8.891 16.938 16.719 1 97.56 187 ALA B N 1
ATOM 3817 C CA . ALA B 1 187 ? 8.742 15.656 16.031 1 97.56 187 ALA B CA 1
ATOM 3818 C C . ALA B 1 187 ? 8.055 15.836 14.68 1 97.56 187 ALA B C 1
ATOM 3820 O O . ALA B 1 187 ? 6.977 16.422 14.602 1 97.56 187 ALA B O 1
ATOM 3821 N N . GLY B 1 188 ? 8.703 15.328 13.641 1 97.69 188 GLY B N 1
ATOM 3822 C CA . GLY B 1 188 ? 8.156 15.477 12.305 1 97.69 188 GLY B CA 1
ATOM 3823 C C . GLY B 1 188 ? 7.996 14.156 11.57 1 97.69 188 GLY B C 1
ATOM 3824 O O . GLY B 1 188 ? 8.781 13.227 11.781 1 97.69 188 GLY B O 1
ATOM 3825 N N . SER B 1 189 ? 6.977 14.055 10.75 1 96.75 189 SER B N 1
ATOM 3826 C CA . SER B 1 189 ? 6.746 12.914 9.867 1 96.75 189 SER B CA 1
ATOM 3827 C C . SER B 1 189 ? 6.391 13.367 8.461 1 96.75 189 SER B C 1
ATOM 3829 O O . SER B 1 189 ? 5.648 14.336 8.281 1 96.75 189 SER B O 1
ATOM 3831 N N . ILE B 1 190 ? 6.992 12.719 7.477 1 97 190 ILE B N 1
ATOM 3832 C CA . ILE B 1 190 ? 6.746 13.039 6.074 1 97 190 ILE B CA 1
ATOM 3833 C C . ILE B 1 190 ? 6.27 11.789 5.34 1 97 190 ILE B C 1
ATOM 3835 O O . ILE B 1 190 ? 6.828 10.703 5.516 1 97 190 ILE B O 1
ATOM 3839 N N . VAL B 1 191 ? 5.211 11.898 4.559 1 94.62 191 VAL B N 1
ATOM 3840 C CA . VAL B 1 191 ? 4.664 10.805 3.764 1 94.62 191 VAL B CA 1
ATOM 3841 C C . VAL B 1 191 ? 4.426 11.273 2.33 1 94.62 191 VAL B C 1
ATOM 3843 O O . VAL B 1 191 ? 3.895 12.367 2.109 1 94.62 191 VAL B O 1
ATOM 3846 N N . VAL B 1 192 ? 4.871 10.523 1.396 1 95.06 192 VAL B N 1
ATOM 3847 C CA . VAL B 1 192 ? 4.547 10.742 -0.01 1 95.06 192 VAL B CA 1
ATOM 3848 C C . VAL B 1 192 ? 3.857 9.508 -0.583 1 95.06 192 VAL B C 1
ATOM 3850 O O . VAL B 1 192 ? 4.242 8.375 -0.277 1 95.06 192 VAL B O 1
ATOM 3853 N N . GLN B 1 193 ? 2.795 9.703 -1.279 1 92.81 193 GLN B N 1
ATOM 3854 C CA . GLN B 1 193 ? 2.09 8.641 -1.985 1 92.81 193 GLN B CA 1
ATOM 3855 C C . GLN B 1 193 ? 1.904 8.992 -3.459 1 92.81 193 GLN B C 1
ATOM 3857 O O . GLN B 1 193 ? 1.478 10.094 -3.793 1 92.81 193 GLN B O 1
ATOM 3862 N N . ILE B 1 194 ? 2.23 8.047 -4.328 1 92.62 194 ILE B N 1
ATOM 3863 C CA . ILE B 1 194 ? 2.09 8.258 -5.762 1 92.62 194 ILE B CA 1
ATOM 3864 C C . ILE B 1 194 ? 1.367 7.07 -6.391 1 92.62 194 ILE B C 1
ATOM 3866 O O . ILE B 1 194 ? 1.657 5.918 -6.066 1 92.62 194 ILE B O 1
ATOM 3870 N N . HIS B 1 195 ? 0.363 7.293 -7.145 1 91.12 195 HIS B N 1
ATOM 3871 C CA . HIS B 1 195 ? -0.267 6.344 -8.055 1 91.12 195 HIS B CA 1
ATOM 3872 C C . HIS B 1 195 ? 0.04 6.688 -9.508 1 91.12 195 HIS B C 1
ATOM 3874 O O . HIS B 1 195 ? -0.385 7.73 -10.008 1 91.12 195 HIS B O 1
ATOM 3880 N N . TYR B 1 196 ? 0.84 5.902 -10.188 1 91.56 196 TYR B N 1
ATOM 3881 C CA . TYR B 1 196 ? 1.253 6.086 -11.578 1 91.56 196 TYR B CA 1
ATOM 3882 C C . TYR B 1 196 ? 0.694 4.977 -12.461 1 91.56 196 TYR B C 1
ATOM 3884 O O . TYR B 1 196 ? 0.925 3.793 -12.211 1 91.56 196 TYR B O 1
ATOM 3892 N N . PHE B 1 197 ? -0.065 5.262 -13.547 1 88.5 197 PHE B N 1
ATOM 3893 C CA . PHE B 1 197 ? -0.808 4.223 -14.25 1 88.5 197 PHE B CA 1
ATOM 3894 C C . PHE B 1 197 ? -0.771 4.449 -15.758 1 88.5 197 PHE B C 1
ATOM 3896 O O . PHE B 1 197 ? -1.752 4.18 -16.453 1 88.5 197 PHE B O 1
ATOM 3903 N N . LYS B 1 198 ? 0.364 4.941 -16.219 1 86.94 198 LYS B N 1
ATOM 3904 C CA . LYS B 1 198 ? 0.55 5.125 -17.656 1 86.94 198 LYS B CA 1
ATOM 3905 C C . LYS B 1 198 ? 0.793 3.791 -18.359 1 86.94 198 LYS B C 1
ATOM 3907 O O . LYS B 1 198 ? 0.155 3.486 -19.359 1 86.94 198 LYS B O 1
ATOM 3912 N N . LYS B 1 199 ? 1.683 2.943 -17.875 1 83.88 199 LYS B N 1
ATOM 3913 C CA . LYS B 1 199 ? 2.023 1.656 -18.469 1 83.88 199 LYS B CA 1
ATOM 3914 C C . LYS B 1 199 ? 1.645 0.503 -17.547 1 83.88 199 LYS B C 1
ATOM 3916 O O . LYS B 1 199 ? 1.199 -0.55 -18 1 83.88 199 LYS B O 1
ATOM 3921 N N . ALA B 1 200 ? 1.87 0.65 -16.328 1 83.06 200 ALA B N 1
ATOM 3922 C CA . ALA B 1 200 ? 1.5 -0.29 -15.266 1 83.06 200 ALA B CA 1
ATOM 3923 C C . ALA B 1 200 ? 0.856 0.435 -14.094 1 83.06 200 ALA B C 1
ATOM 3925 O O . ALA B 1 200 ? 1.009 1.649 -13.945 1 83.06 200 ALA B O 1
ATOM 3926 N N . ASN B 1 201 ? 0.032 -0.329 -13.391 1 87.19 201 ASN B N 1
ATOM 3927 C CA . ASN B 1 201 ? -0.556 0.251 -12.195 1 87.19 201 ASN B CA 1
ATOM 3928 C C . ASN B 1 201 ? 0.423 0.227 -11.023 1 87.19 201 ASN B C 1
ATOM 3930 O O . ASN B 1 201 ? 0.593 -0.805 -10.367 1 87.19 201 ASN B O 1
ATOM 3934 N N . LEU B 1 202 ? 1.004 1.35 -10.828 1 90.88 202 LEU B N 1
ATOM 3935 C CA . LEU B 1 202 ? 2.09 1.441 -9.859 1 90.88 202 LEU B CA 1
ATOM 3936 C C . LEU B 1 202 ? 1.684 2.303 -8.664 1 90.88 202 LEU B C 1
ATOM 3938 O O . LEU B 1 202 ? 1.223 3.432 -8.836 1 90.88 202 LEU B O 1
ATOM 3942 N N . HIS B 1 203 ? 1.802 1.727 -7.461 1 88.06 203 HIS B N 1
ATOM 3943 C CA . HIS B 1 203 ? 1.6 2.457 -6.215 1 88.06 203 HIS B CA 1
ATOM 3944 C C . HIS B 1 203 ? 2.898 2.57 -5.426 1 88.06 203 HIS B C 1
ATOM 3946 O O . HIS B 1 203 ? 3.6 1.576 -5.23 1 88.06 203 HIS B O 1
ATOM 3952 N N . PHE B 1 204 ? 3.117 3.781 -5.035 1 89.69 204 PHE B N 1
ATOM 3953 C CA . PHE B 1 204 ? 4.359 4.109 -4.344 1 89.69 204 PHE B CA 1
ATOM 3954 C C . PHE B 1 204 ? 4.074 4.895 -3.066 1 89.69 204 PHE B C 1
ATOM 3956 O O . PHE B 1 204 ? 3.322 5.871 -3.086 1 89.69 204 PHE B O 1
ATOM 3963 N N . THR B 1 205 ? 4.617 4.391 -1.932 1 90.44 205 THR B N 1
ATOM 3964 C CA . THR B 1 205 ? 4.531 5.125 -0.674 1 90.44 205 THR B CA 1
ATOM 3965 C C . THR B 1 205 ? 5.902 5.219 -0.008 1 90.44 205 THR B C 1
ATOM 3967 O O . THR B 1 205 ? 6.629 4.227 0.069 1 90.44 205 THR B O 1
ATOM 3970 N N . ALA B 1 206 ? 6.23 6.371 0.454 1 92.56 206 ALA B N 1
ATOM 3971 C CA . ALA B 1 206 ? 7.484 6.59 1.176 1 92.56 206 ALA B CA 1
ATOM 3972 C C . ALA B 1 206 ? 7.25 7.41 2.441 1 92.56 206 ALA B C 1
ATOM 3974 O O . ALA B 1 206 ? 6.449 8.352 2.439 1 92.56 206 ALA B O 1
ATOM 3975 N N . THR B 1 207 ? 7.93 7.035 3.502 1 93.19 207 THR B N 1
ATOM 3976 C CA . THR B 1 207 ? 7.777 7.734 4.77 1 93.19 207 THR B CA 1
ATOM 3977 C C . THR B 1 207 ? 9.141 7.996 5.414 1 93.19 207 THR B C 1
ATOM 3979 O O . THR B 1 207 ? 10.109 7.289 5.133 1 93.19 207 THR B O 1
ATOM 3982 N N . ASP B 1 208 ? 9.195 9.055 6.195 1 92.94 208 ASP B N 1
ATOM 3983 C CA . ASP B 1 208 ? 10.344 9.367 7.035 1 92.94 208 ASP B CA 1
ATOM 3984 C C . ASP B 1 208 ? 9.914 10.078 8.312 1 92.94 208 ASP B C 1
ATOM 3986 O O . ASP B 1 208 ? 8.859 10.719 8.352 1 92.94 208 ASP B O 1
ATOM 3990 N N . SER B 1 209 ? 10.672 9.883 9.398 1 93.56 209 SER B N 1
ATOM 3991 C CA . SER B 1 209 ? 10.453 10.547 10.68 1 93.56 209 SER B CA 1
ATOM 3992 C C . SER B 1 209 ? 11.719 11.234 11.172 1 93.56 209 SER B C 1
ATOM 3994 O O . SER B 1 209 ? 12.82 10.688 11.031 1 93.56 209 SER B O 1
ATOM 3996 N N . VAL B 1 210 ? 11.477 12.453 11.727 1 95.5 210 VAL B N 1
ATOM 3997 C CA . VAL B 1 210 ? 12.641 13.227 12.156 1 95.5 210 VAL B CA 1
ATOM 3998 C C . VAL B 1 210 ? 12.359 13.867 13.516 1 95.5 210 VAL B C 1
ATOM 4000 O O . VAL B 1 210 ? 11.203 13.984 13.922 1 95.5 210 VAL B O 1
ATOM 4003 N N . GLY B 1 211 ? 13.43 14.164 14.195 1 97 211 GLY B N 1
ATOM 4004 C CA . GLY B 1 211 ? 13.367 14.852 15.477 1 97 211 GLY B CA 1
ATOM 4005 C C . GLY B 1 211 ? 14.445 15.906 15.633 1 97 211 GLY B C 1
ATOM 4006 O O . GLY B 1 211 ? 15.594 15.695 15.242 1 97 211 GLY B O 1
ATOM 4007 N N . HIS B 1 212 ? 14 17.078 16.156 1 97.5 212 HIS B N 1
ATOM 4008 C CA . HIS B 1 212 ? 14.945 18.172 16.328 1 97.5 212 HIS B CA 1
ATOM 4009 C C . HIS B 1 212 ? 14.641 18.969 17.594 1 97.5 212 HIS B C 1
ATOM 4011 O O . HIS B 1 212 ? 13.492 19.016 18.047 1 97.5 212 HIS B O 1
ATOM 4017 N N . SER B 1 213 ? 15.664 19.531 18.062 1 97.31 213 SER B N 1
ATOM 4018 C CA . SER B 1 213 ? 15.516 20.516 19.141 1 97.31 213 SER B CA 1
ATOM 4019 C C . SER B 1 213 ? 15.625 21.938 18.609 1 97.31 213 SER B C 1
ATOM 4021 O O . SER B 1 213 ? 16.469 22.234 17.766 1 97.31 213 SER B O 1
ATOM 4023 N N . MET B 1 214 ? 14.734 22.844 19.156 1 97.44 214 MET B N 1
ATOM 4024 C CA . MET B 1 214 ? 14.75 24.234 18.703 1 97.44 214 MET B CA 1
ATOM 4025 C C . MET B 1 214 ? 14.555 25.172 19.891 1 97.44 214 MET B C 1
ATOM 4027 O O . MET B 1 214 ? 14.055 24.781 20.938 1 97.44 214 MET B O 1
ATOM 4031 N N . TYR B 1 215 ? 14.898 26.438 19.625 1 95.81 215 TYR B N 1
ATOM 4032 C CA . TYR B 1 215 ? 14.711 27.469 20.641 1 95.81 215 TYR B CA 1
ATOM 4033 C C . TYR B 1 215 ? 13.383 28.203 20.438 1 95.81 215 TYR B C 1
ATOM 4035 O O . TYR B 1 215 ? 13.023 28.547 19.312 1 95.81 215 TYR B O 1
ATOM 4043 N N . LEU B 1 216 ? 12.711 28.312 21.531 1 94.44 216 LEU B N 1
ATOM 4044 C CA . LEU B 1 216 ? 11.43 29.016 21.562 1 94.44 216 LEU B CA 1
ATOM 4045 C C . LEU B 1 216 ? 11.531 30.297 22.391 1 94.44 216 LEU B C 1
ATOM 4047 O O . LEU B 1 216 ? 10.953 30.375 2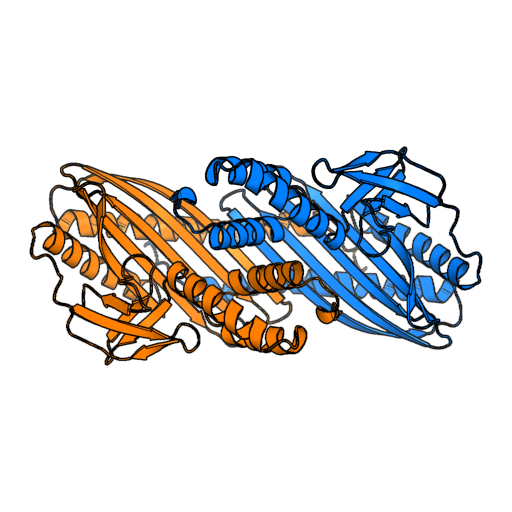3.484 1 94.44 216 LEU B O 1
ATOM 4051 N N . ILE B 1 217 ? 12.133 31.297 21.859 1 92.19 217 ILE B N 1
ATOM 4052 C CA . ILE B 1 217 ? 12.43 32.531 22.594 1 92.19 217 ILE B CA 1
ATOM 4053 C C . ILE B 1 217 ? 11.758 33.719 21.922 1 92.19 217 ILE B C 1
ATOM 4055 O O . ILE B 1 217 ? 11 34.469 22.562 1 92.19 217 ILE B O 1
ATOM 4059 N N . ASN B 1 218 ? 12.031 33.906 20.625 1 94.5 218 ASN B N 1
ATOM 4060 C CA . ASN B 1 218 ? 11.43 34.969 19.812 1 94.5 218 ASN B CA 1
ATOM 4061 C C . ASN B 1 218 ? 10.484 34.375 18.75 1 94.5 218 ASN B C 1
ATOM 4063 O O . ASN B 1 218 ? 10.891 33.531 17.938 1 94.5 218 ASN B O 1
ATOM 4067 N N . ARG B 1 219 ? 9.328 34.938 18.766 1 94.5 219 ARG B N 1
ATOM 4068 C CA . ARG B 1 219 ? 8.258 34.375 17.938 1 94.5 219 ARG B CA 1
ATOM 4069 C C . ARG B 1 219 ? 8.617 34.469 16.453 1 94.5 219 ARG B C 1
ATOM 4071 O O . ARG B 1 219 ? 8.523 33.469 15.742 1 94.5 219 ARG B O 1
ATOM 4078 N N . ALA B 1 220 ? 8.977 35.656 16.031 1 96.44 220 ALA B N 1
ATOM 4079 C CA . ALA B 1 220 ? 9.305 35.844 14.617 1 96.44 220 ALA B CA 1
ATOM 4080 C C . ALA B 1 220 ? 10.508 35 14.195 1 96.44 220 ALA B C 1
ATOM 4082 O O . ALA B 1 220 ? 10.484 34.375 13.148 1 96.44 220 ALA B O 1
ATOM 4083 N N . GLN B 1 221 ? 11.5 34.969 15.031 1 97.06 221 GLN B N 1
ATOM 4084 C CA . GLN B 1 221 ? 12.711 34.188 14.727 1 97.06 221 GLN B CA 1
ATOM 4085 C C . GLN B 1 221 ? 12.422 32.688 14.727 1 97.06 221 GLN B C 1
ATOM 4087 O O . GLN B 1 221 ? 12.961 31.953 13.906 1 97.06 221 GLN B O 1
ATOM 4092 N N . PHE B 1 222 ? 11.633 32.312 15.656 1 97.25 222 PHE B N 1
ATOM 4093 C CA . PHE B 1 222 ? 11.266 30.891 15.719 1 97.25 222 PHE B CA 1
ATOM 4094 C C . PHE B 1 222 ? 10.578 30.453 14.43 1 97.25 222 PHE B C 1
ATOM 4096 O O . PHE B 1 222 ? 10.883 29.391 13.883 1 97.25 222 PHE B O 1
ATOM 4103 N N . ALA B 1 223 ? 9.602 31.234 13.969 1 98.25 223 ALA B N 1
ATOM 4104 C CA . ALA B 1 223 ? 8.859 30.906 12.758 1 98.25 223 ALA B CA 1
ATOM 4105 C C . ALA B 1 223 ? 9.797 30.75 11.562 1 98.25 223 ALA B C 1
ATOM 4107 O O . ALA B 1 223 ? 9.656 29.812 10.766 1 98.25 223 ALA B O 1
ATOM 4108 N N . LEU B 1 224 ? 10.734 31.625 11.492 1 98.06 224 LEU B N 1
ATOM 4109 C CA . LEU B 1 224 ? 11.688 31.578 10.391 1 98.06 224 LEU B CA 1
ATOM 4110 C C . LEU B 1 224 ? 12.594 30.359 10.5 1 98.06 224 LEU B C 1
ATOM 4112 O O . LEU B 1 224 ? 12.844 29.672 9.5 1 98.06 224 LEU B O 1
ATOM 4116 N N . ASP B 1 225 ? 13.086 30.094 11.688 1 98.12 225 ASP B N 1
ATOM 4117 C CA . ASP B 1 225 ? 13.938 28.922 11.898 1 98.12 225 ASP B CA 1
ATOM 4118 C C . ASP B 1 225 ? 13.172 27.625 11.609 1 98.12 225 ASP B C 1
ATOM 4120 O O . ASP B 1 225 ? 13.742 26.672 11.07 1 98.12 225 ASP B O 1
ATOM 4124 N N . PHE B 1 226 ? 11.938 27.578 12.016 1 98.44 226 PHE B N 1
ATOM 4125 C CA . PHE B 1 226 ? 11.102 26.406 11.781 1 98.44 226 PHE B CA 1
ATOM 4126 C C . PHE B 1 226 ? 10.867 26.188 10.289 1 98.44 226 PHE B C 1
ATOM 4128 O O . PHE B 1 226 ? 10.891 25.062 9.805 1 98.44 226 PHE B O 1
ATOM 4135 N N . GLU B 1 227 ? 10.578 27.234 9.586 1 98.19 227 GLU B N 1
ATOM 4136 C CA . GLU B 1 227 ? 10.445 27.141 8.141 1 98.19 227 GLU B CA 1
ATOM 4137 C C . GLU B 1 227 ? 11.688 26.547 7.5 1 98.19 227 GLU B C 1
ATOM 4139 O O . GLU B 1 227 ? 11.594 25.688 6.621 1 98.19 227 GLU B O 1
ATOM 4144 N N . LYS B 1 228 ? 12.867 27 7.918 1 97.81 228 LYS B N 1
ATOM 4145 C CA . LYS B 1 228 ? 14.133 26.484 7.402 1 97.81 228 LYS B CA 1
ATOM 4146 C C . LYS B 1 228 ? 14.289 25 7.711 1 97.81 228 LYS B C 1
ATOM 4148 O O . LYS B 1 228 ? 14.797 24.234 6.887 1 97.81 228 LYS B O 1
ATOM 4153 N N . LEU B 1 229 ? 13.922 24.656 8.906 1 98.25 229 LEU B N 1
ATOM 4154 C CA . LEU B 1 229 ? 13.977 23.25 9.289 1 98.25 229 LEU B CA 1
ATOM 4155 C C . LEU B 1 229 ? 13.117 22.391 8.367 1 98.25 229 LEU B C 1
ATOM 4157 O O . LEU B 1 229 ? 13.57 21.375 7.867 1 98.25 229 LEU B O 1
ATOM 4161 N N . ILE B 1 230 ? 11.844 22.797 8.109 1 98.19 230 ILE B N 1
ATOM 4162 C CA . ILE B 1 230 ? 10.906 22.062 7.266 1 98.19 230 ILE B CA 1
ATOM 4163 C C . ILE B 1 230 ? 11.469 21.953 5.848 1 98.19 230 ILE B C 1
ATOM 4165 O O . ILE B 1 230 ? 11.461 20.875 5.25 1 98.19 230 ILE B O 1
ATOM 4169 N N . GLU B 1 231 ? 11.945 23.062 5.355 1 97.56 231 GLU B N 1
ATOM 4170 C CA . GLU B 1 231 ? 12.508 23.062 4.004 1 97.56 231 GLU B CA 1
ATOM 4171 C C . GLU B 1 231 ? 13.672 22.094 3.885 1 97.56 231 GLU B C 1
ATOM 4173 O O . GLU B 1 231 ? 13.758 21.344 2.91 1 97.56 231 GLU B O 1
ATOM 4178 N N . ARG B 1 232 ? 14.531 22.125 4.836 1 97.56 232 ARG B N 1
ATOM 4179 C CA . ARG B 1 232 ? 15.695 21.25 4.828 1 97.56 232 ARG B CA 1
ATOM 4180 C C . ARG B 1 232 ? 15.266 19.781 4.867 1 97.56 232 ARG B C 1
ATOM 4182 O O . ARG B 1 232 ? 15.742 18.969 4.066 1 97.56 232 ARG B O 1
ATOM 4189 N N . GLU B 1 233 ? 14.383 19.422 5.793 1 97.56 233 GLU B N 1
ATOM 4190 C CA . GLU B 1 233 ? 13.961 18.047 5.945 1 97.56 233 GLU B CA 1
ATOM 4191 C C . GLU B 1 233 ? 13.156 17.578 4.738 1 97.56 233 GLU B C 1
ATOM 4193 O O . GLU B 1 233 ? 13.281 16.422 4.309 1 97.56 233 GLU B O 1
ATOM 4198 N N . HIS B 1 234 ? 12.242 18.453 4.195 1 97.31 234 HIS B N 1
ATOM 4199 C CA . HIS B 1 234 ? 11.523 18.125 2.971 1 97.31 234 HIS B CA 1
ATOM 4200 C C . HIS B 1 234 ? 12.484 17.859 1.818 1 97.31 234 HIS B C 1
ATOM 4202 O O . HIS B 1 234 ? 12.305 16.891 1.07 1 97.31 234 HIS B O 1
ATOM 4208 N N . SER B 1 235 ? 13.5 18.688 1.704 1 95.94 235 SER B N 1
ATOM 4209 C CA . SER B 1 235 ? 14.461 18.547 0.618 1 95.94 235 SER B CA 1
ATOM 4210 C C . SER B 1 235 ? 15.297 17.281 0.781 1 95.94 235 SER B C 1
ATOM 4212 O O . SER B 1 235 ? 15.555 16.562 -0.194 1 95.94 235 SER B O 1
ATOM 4214 N N . LYS B 1 236 ? 15.75 17.047 1.963 1 95.81 236 LYS B N 1
ATOM 4215 C CA . LYS B 1 236 ? 16.516 15.828 2.244 1 95.81 236 LYS B CA 1
ATOM 4216 C C . LYS B 1 236 ? 15.695 14.586 1.911 1 95.81 236 LYS B C 1
ATOM 4218 O O . LYS B 1 236 ? 16.203 13.648 1.286 1 95.81 236 LYS B O 1
ATOM 4223 N N . PHE B 1 237 ? 14.477 14.57 2.316 1 95.94 237 PHE B N 1
ATOM 4224 C CA . PHE B 1 237 ? 13.586 13.453 2.061 1 95.94 237 PHE B CA 1
ATOM 4225 C C . PHE B 1 237 ? 13.383 13.25 0.563 1 95.94 237 PHE B C 1
ATOM 4227 O O . PHE B 1 237 ? 13.492 12.133 0.059 1 95.94 237 PHE B O 1
ATOM 4234 N N . GLN B 1 238 ? 13.078 14.289 -0.114 1 93.38 238 GLN B N 1
ATOM 4235 C CA . GLN B 1 238 ? 12.844 14.242 -1.554 1 93.38 238 GLN B CA 1
ATOM 4236 C C . GLN B 1 238 ? 14.07 13.719 -2.293 1 93.38 238 GLN B C 1
ATOM 4238 O O . GLN B 1 238 ? 13.961 12.844 -3.152 1 93.38 238 GLN B O 1
ATOM 4243 N N . THR B 1 239 ? 15.219 14.281 -1.992 1 92.06 239 THR B N 1
ATOM 4244 C CA . THR B 1 239 ? 16.469 13.852 -2.611 1 92.06 239 THR B CA 1
ATOM 4245 C C . THR B 1 239 ? 16.719 12.375 -2.324 1 92.06 239 THR B C 1
ATOM 4247 O O . THR B 1 239 ? 17.094 11.617 -3.225 1 92.06 239 THR B O 1
ATOM 4250 N N . GLY B 1 240 ? 16.547 12 -1.058 1 91.19 240 GLY B N 1
ATOM 4251 C CA . GLY B 1 240 ? 16.703 10.602 -0.688 1 91.19 240 GLY B CA 1
ATOM 4252 C C . GLY B 1 240 ? 15.789 9.672 -1.463 1 91.19 240 GLY B C 1
ATOM 4253 O O . GLY B 1 240 ? 16.188 8.562 -1.816 1 91.19 240 GLY B O 1
ATOM 4254 N N . LEU B 1 241 ? 14.617 10.094 -1.719 1 90.44 241 LEU B N 1
ATOM 4255 C CA . LEU B 1 241 ? 13.641 9.305 -2.457 1 90.44 241 LEU B CA 1
ATOM 4256 C C . LEU B 1 241 ? 14.086 9.094 -3.9 1 90.44 241 LEU B C 1
ATOM 4258 O O . LEU B 1 241 ? 14.039 7.977 -4.414 1 90.44 241 LEU B O 1
ATOM 4262 N N . VAL B 1 242 ? 14.477 10.18 -4.52 1 88.31 242 VAL B N 1
ATOM 4263 C CA . VAL B 1 242 ? 14.93 10.109 -5.906 1 88.31 242 VAL B CA 1
ATOM 4264 C C . VAL B 1 242 ? 16.125 9.172 -6.02 1 88.31 242 VAL B C 1
ATOM 4266 O O . VAL B 1 242 ? 16.172 8.328 -6.914 1 88.31 242 VAL B O 1
ATOM 4269 N N . GLU B 1 243 ? 17.031 9.266 -5.133 1 89.88 243 GLU B N 1
ATOM 4270 C CA . GLU B 1 243 ? 18.203 8.398 -5.125 1 89.88 243 GLU B CA 1
ATOM 4271 C C . GLU B 1 243 ? 17.812 6.941 -4.895 1 89.88 243 GLU B C 1
ATOM 4273 O O . GLU B 1 243 ? 18.375 6.035 -5.504 1 89.88 243 GLU B O 1
ATOM 4278 N N . SER B 1 244 ? 16.891 6.719 -4.008 1 89.38 244 SER B N 1
ATOM 4279 C CA . SER B 1 244 ? 16.422 5.367 -3.715 1 89.38 244 SER B CA 1
ATOM 4280 C C . SER B 1 244 ? 15.781 4.727 -4.938 1 89.38 244 SER B C 1
ATOM 4282 O O . SER B 1 244 ? 15.953 3.529 -5.18 1 89.38 244 SER B O 1
ATOM 4284 N N . LEU B 1 245 ? 15.039 5.496 -5.629 1 87.25 245 LEU B N 1
ATOM 4285 C CA . LEU B 1 245 ? 14.398 4.984 -6.832 1 87.25 245 LEU B CA 1
ATOM 4286 C C . LEU B 1 245 ? 15.438 4.562 -7.867 1 87.25 245 LEU B C 1
ATOM 4288 O O . LEU B 1 245 ? 15.273 3.535 -8.531 1 87.25 245 LEU B O 1
ATOM 4292 N N . GLN B 1 246 ? 16.422 5.352 -7.984 1 86.25 246 GLN B N 1
ATOM 4293 C CA . GLN B 1 246 ? 17.5 5.004 -8.898 1 86.25 246 GLN B CA 1
ATOM 4294 C C . GLN B 1 246 ? 18.219 3.74 -8.438 1 86.25 246 GLN B C 1
ATOM 4296 O O . GLN B 1 246 ? 18.469 2.832 -9.234 1 86.25 246 GLN B O 1
ATOM 4301 N N . ASP B 1 247 ? 18.547 3.67 -7.176 1 88.75 247 ASP B N 1
ATOM 4302 C CA . ASP B 1 247 ? 19.234 2.51 -6.613 1 88.75 247 ASP B CA 1
ATOM 4303 C C . ASP B 1 247 ? 18.391 1.243 -6.789 1 88.75 247 ASP B C 1
ATOM 4305 O O . ASP B 1 247 ? 18.922 0.184 -7.129 1 88.75 247 ASP B O 1
ATOM 4309 N N . LEU B 1 248 ? 17.172 1.373 -6.496 1 87.88 248 LEU B N 1
ATOM 4310 C CA . LEU B 1 248 ? 16.25 0.244 -6.625 1 87.88 248 LEU B CA 1
ATOM 4311 C C . LEU B 1 248 ? 16.234 -0.284 -8.055 1 87.88 248 LEU B C 1
ATOM 4313 O O . LEU B 1 248 ? 16.297 -1.495 -8.273 1 87.88 248 LEU B O 1
ATOM 4317 N N . SER B 1 249 ? 16.125 0.59 -8.953 1 83.62 249 SER B N 1
ATOM 4318 C CA . SER B 1 249 ? 16.109 0.192 -10.352 1 83.62 249 SER B CA 1
ATOM 4319 C C . SER B 1 249 ? 17.391 -0.546 -10.734 1 83.62 249 SER B C 1
ATOM 4321 O O . SER B 1 249 ? 17.344 -1.507 -11.508 1 83.62 249 SER B O 1
ATOM 4323 N N . ASP B 1 250 ? 18.469 -0.229 -10.188 1 83.94 250 ASP B N 1
ATOM 4324 C CA . ASP B 1 250 ? 19.766 -0.811 -10.516 1 83.94 250 ASP B CA 1
ATOM 4325 C C . ASP B 1 250 ? 19.969 -2.145 -9.797 1 83.94 250 ASP B C 1
ATOM 4327 O O . ASP B 1 250 ? 20.641 -3.041 -10.312 1 83.94 250 ASP B O 1
ATOM 4331 N N . GLU B 1 251 ? 19.344 -2.287 -8.688 1 88.62 251 GLU B N 1
ATOM 4332 C CA . GLU B 1 251 ? 19.719 -3.389 -7.809 1 88.62 251 GLU B CA 1
ATOM 4333 C C . GLU B 1 251 ? 18.656 -4.484 -7.812 1 88.62 251 GLU B C 1
ATOM 4335 O O . GLU B 1 251 ? 18.984 -5.668 -7.656 1 88.62 251 GLU B O 1
ATOM 4340 N N . VAL B 1 252 ? 17.453 -4.156 -7.973 1 89.44 252 VAL B N 1
ATOM 4341 C CA . VAL B 1 252 ? 16.391 -5.078 -7.594 1 89.44 252 VAL B CA 1
ATOM 4342 C C . VAL B 1 252 ? 15.969 -5.91 -8.805 1 89.44 252 VAL B C 1
ATOM 4344 O O . VAL B 1 252 ? 15.898 -7.137 -8.727 1 89.44 252 VAL B O 1
ATOM 4347 N N . TRP B 1 253 ? 15.812 -5.32 -9.969 1 87.06 253 TRP B N 1
ATOM 4348 C CA . TRP B 1 253 ? 15.117 -5.973 -11.07 1 87.06 253 TRP B CA 1
ATOM 4349 C C . TRP B 1 253 ? 15.938 -7.137 -11.617 1 87.06 253 TRP B C 1
ATOM 4351 O O . TRP B 1 253 ? 15.406 -8.227 -11.836 1 87.06 253 TRP B O 1
ATOM 4361 N N . GLN B 1 254 ? 17.234 -6.91 -11.773 1 84.69 254 GLN B N 1
ATOM 4362 C CA . GLN B 1 254 ? 18.062 -7.984 -12.305 1 84.69 254 GLN B CA 1
ATOM 4363 C C . GLN B 1 254 ? 18.219 -9.117 -11.297 1 84.69 254 GLN B C 1
ATOM 4365 O O . GLN B 1 254 ? 18.406 -10.273 -11.68 1 84.69 254 GLN B O 1
ATOM 4370 N N . THR B 1 255 ? 18.094 -8.773 -10.094 1 89.12 255 THR B N 1
ATOM 4371 C CA . THR B 1 255 ? 18.219 -9.766 -9.039 1 89.12 255 THR B CA 1
ATOM 4372 C C . THR B 1 255 ? 16.906 -10.523 -8.844 1 89.12 255 THR B C 1
ATOM 4374 O O . THR B 1 255 ? 16.906 -11.727 -8.586 1 89.12 255 THR B O 1
ATOM 4377 N N . LEU B 1 256 ? 15.797 -9.82 -9.039 1 92.44 256 LEU B N 1
ATOM 4378 C CA . LEU B 1 256 ? 14.484 -10.438 -8.836 1 92.44 256 LEU B CA 1
ATOM 4379 C C . LEU B 1 256 ? 14.133 -11.352 -10 1 92.44 256 LEU B C 1
ATOM 4381 O O . LEU B 1 256 ? 13.758 -12.516 -9.789 1 92.44 256 LEU B O 1
ATOM 4385 N N . ARG B 1 257 ? 14.32 -10.906 -11.172 1 93.75 257 ARG B N 1
ATOM 4386 C CA . ARG B 1 257 ? 14.047 -11.695 -12.375 1 93.75 257 ARG B CA 1
ATOM 4387 C C . ARG B 1 257 ? 15.023 -11.344 -13.492 1 93.75 257 ARG B C 1
ATOM 4389 O O . ARG B 1 257 ? 15.023 -10.219 -13.992 1 93.75 257 ARG B O 1
ATOM 4396 N N . ARG B 1 258 ? 15.719 -12.312 -13.938 1 91.25 258 ARG B N 1
ATOM 4397 C CA . ARG B 1 258 ? 16.688 -12.141 -15.023 1 91.25 258 ARG B CA 1
ATOM 4398 C C . ARG B 1 258 ? 16.016 -12.25 -16.391 1 91.25 258 ARG B C 1
ATOM 4400 O O . ARG B 1 258 ? 15.242 -13.18 -16.625 1 91.25 258 ARG B O 1
ATOM 4407 N N . GLN B 1 259 ? 16.25 -11.141 -17.156 1 85.12 259 GLN B N 1
ATOM 4408 C CA . GLN B 1 259 ? 15.789 -11.227 -18.531 1 85.12 259 GLN B CA 1
ATOM 4409 C C . GLN B 1 259 ? 16.875 -11.812 -19.438 1 85.12 259 GLN B C 1
ATOM 4411 O O . GLN B 1 259 ? 18.047 -11.453 -19.312 1 85.12 259 GLN B O 1
ATOM 4416 N N . LEU B 1 260 ? 16.672 -12.914 -19.969 1 72.75 260 LEU B N 1
ATOM 4417 C CA . LEU B 1 260 ? 17.672 -13.516 -20.844 1 72.75 260 LEU B CA 1
ATOM 4418 C C . LEU B 1 260 ? 17.922 -12.648 -22.078 1 72.75 260 LEU B C 1
ATOM 4420 O O . LEU B 1 260 ? 16.984 -12.008 -22.578 1 72.75 260 LEU B O 1
ATOM 4424 N N . PRO B 1 261 ? 19.344 -12.172 -22.281 1 61.28 261 PRO B N 1
ATOM 4425 C CA . PRO B 1 261 ? 19.719 -11.297 -23.406 1 61.28 261 PRO B CA 1
ATOM 4426 C C . PRO B 1 261 ? 19.016 -11.695 -24.703 1 61.28 261 PRO B C 1
ATOM 4428 O O . PRO B 1 261 ? 18.875 -12.883 -25 1 61.28 261 PRO B O 1
ATOM 4431 N N . VAL B 1 262 ? 18.078 -10.953 -25.062 1 51.66 262 VAL B N 1
ATOM 4432 C CA . VAL B 1 262 ? 17.734 -11.141 -26.469 1 51.66 262 VAL B CA 1
ATOM 4433 C C . VAL B 1 262 ? 18.953 -10.906 -27.344 1 51.66 262 VAL B C 1
ATOM 4435 O O . VAL B 1 262 ? 19.797 -10.062 -27.031 1 51.66 262 VAL B O 1
ATOM 4438 N N . THR B 1 263 ? 19.484 -11.875 -28.109 1 39.16 263 THR B N 1
ATOM 4439 C CA . THR B 1 263 ? 20.469 -11.516 -29.125 1 39.16 263 THR B CA 1
ATOM 4440 C C . THR B 1 263 ? 20.141 -10.156 -29.734 1 39.16 263 THR B C 1
ATOM 4442 O O . THR B 1 263 ? 19.312 -10.062 -30.641 1 39.16 263 THR B O 1
ATOM 4445 N N . ARG B 1 264 ? 19.875 -9.211 -29.031 1 37 264 ARG B N 1
ATOM 4446 C CA . ARG B 1 264 ? 19.812 -7.922 -29.703 1 3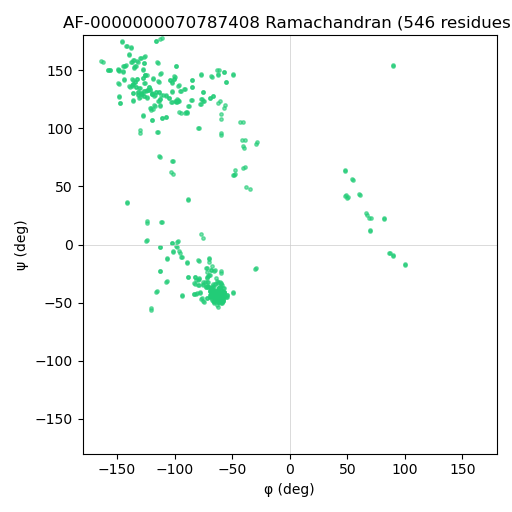7 264 ARG B CA 1
ATOM 4447 C C . ARG B 1 264 ? 21.141 -7.574 -30.359 1 37 264 ARG B C 1
ATOM 4449 O O . ARG B 1 264 ? 22.203 -7.863 -29.812 1 37 264 ARG B O 1
ATOM 4456 N N . THR B 1 265 ? 21.141 -7.551 -31.641 1 32.31 265 THR B N 1
ATOM 4457 C CA . THR B 1 265 ? 22.047 -6.605 -32.281 1 32.31 265 THR B CA 1
ATOM 4458 C C . THR B 1 265 ? 21.922 -5.223 -31.641 1 32.31 265 THR B C 1
ATOM 4460 O O . THR B 1 265 ? 20.906 -4.555 -31.797 1 32.31 265 THR B O 1
ATOM 4463 N N . ALA B 1 266 ? 22.141 -5.047 -30.531 1 33.75 266 ALA B N 1
ATOM 4464 C CA . ALA B 1 266 ? 22.219 -3.74 -29.875 1 33.75 266 ALA B CA 1
ATOM 4465 C C . ALA B 1 266 ? 22.969 -2.742 -30.75 1 33.75 266 ALA B C 1
ATOM 4467 O O . ALA B 1 266 ? 24.156 -2.932 -31.047 1 33.75 266 ALA B O 1
ATOM 4468 N N . ILE B 1 267 ? 22.25 -2.02 -31.625 1 27.31 267 ILE B N 1
ATOM 4469 C CA . ILE B 1 267 ? 22.828 -0.798 -32.188 1 27.31 267 ILE B CA 1
ATOM 4470 C C . ILE B 1 267 ? 23.156 0.176 -31.047 1 27.31 267 ILE B C 1
ATOM 4472 O O . ILE B 1 267 ? 22.297 0.484 -30.219 1 27.31 267 ILE B O 1
ATOM 4476 N N . ARG B 1 268 ? 24.344 0.2 -30.594 1 33.94 268 ARG B N 1
ATOM 4477 C CA . ARG B 1 268 ? 25 1.147 -29.703 1 33.94 268 ARG B CA 1
ATOM 4478 C C . ARG B 1 268 ? 24.594 2.58 -30.016 1 33.94 268 ARG B C 1
ATOM 4480 O O . ARG B 1 268 ? 24.969 3.119 -31.062 1 33.94 268 ARG B O 1
ATOM 4487 N N . TRP B 1 269 ? 23.484 3.109 -29.547 1 25.45 269 TRP B N 1
ATOM 4488 C CA . TRP B 1 269 ? 23.25 4.535 -29.75 1 25.45 269 TRP B CA 1
ATOM 4489 C C . TRP B 1 269 ? 24.359 5.363 -29.094 1 25.45 269 TRP B C 1
ATOM 4491 O O . TRP B 1 269 ? 24.438 6.574 -29.312 1 25.45 269 TRP B O 1
ATOM 4501 N N . ASN B 1 270 ? 25.016 4.852 -28.125 1 28.62 270 ASN B N 1
ATOM 4502 C CA . ASN B 1 270 ? 25.922 5.852 -27.562 1 28.62 270 ASN B CA 1
ATOM 4503 C C . ASN B 1 270 ? 26.891 6.395 -28.609 1 28.62 270 ASN B C 1
ATOM 4505 O O . ASN B 1 270 ? 27.438 7.484 -28.453 1 28.62 270 ASN B O 1
ATOM 4509 N N . LYS B 1 271 ? 27.484 5.57 -29.422 1 30.64 271 LYS B N 1
ATOM 4510 C CA . LYS B 1 271 ? 28.734 6.051 -30 1 30.64 271 LYS B CA 1
ATOM 4511 C C . LYS B 1 271 ? 28.5 7.211 -30.953 1 30.64 271 LYS B C 1
ATOM 4513 O O . LYS B 1 271 ? 29.438 7.738 -31.562 1 30.64 271 LYS B O 1
ATOM 4518 N N . LEU B 1 272 ? 27.219 7.375 -31.422 1 29.03 272 LEU B N 1
ATOM 4519 C CA . LEU B 1 272 ? 27.359 8.352 -32.5 1 29.03 272 LEU B CA 1
ATOM 4520 C C . LEU B 1 272 ? 27.656 9.734 -31.938 1 29.03 272 LEU B C 1
ATOM 4522 O O . LEU B 1 272 ? 28.125 10.609 -32.656 1 29.03 272 LEU B O 1
ATOM 4526 N N . LEU B 1 273 ? 27.281 10.008 -30.641 1 24.73 273 LEU B N 1
ATOM 4527 C CA . LEU B 1 273 ? 27.562 11.438 -30.531 1 24.73 273 LEU B CA 1
ATOM 4528 C C . LEU B 1 273 ? 29.047 11.68 -30.312 1 24.73 273 LEU B C 1
ATOM 4530 O O . LEU B 1 273 ? 29.484 12.828 -30.219 1 24.73 273 LEU B O 1
ATOM 4534 N N . THR B 1 274 ? 29.828 10.664 -29.969 1 24.75 274 THR B N 1
ATOM 4535 C CA . THR B 1 274 ? 31.188 11.164 -29.766 1 24.75 274 THR B CA 1
ATOM 4536 C C . THR B 1 274 ? 31.875 11.445 -31.094 1 24.75 274 THR B C 1
ATOM 4538 O O . THR B 1 274 ? 33 11.961 -31.125 1 24.75 274 THR B O 1
ATOM 4541 N N . TYR B 1 275 ? 31.172 11.336 -32.281 1 24.3 275 TYR B N 1
ATOM 4542 C CA . TYR B 1 275 ? 32.062 12.016 -33.188 1 24.3 275 TYR B CA 1
ATOM 4543 C C . TYR B 1 275 ? 31.922 13.531 -33.094 1 24.3 275 TYR B C 1
ATOM 4545 O O . TYR B 1 275 ? 30.812 14.039 -32.875 1 24.3 275 TYR B O 1
#

Sequence (550 aa):
MMLEADELPEEEKISFICGLLLQVPPGEFRNVFEDLRILIGDDHLMRQEAAQVSAYHTRNNFTPVSIRGEEALVTRHNDLGGNRFFDPQIKLSFRFDHLSGRADKILIYHDFKRDTAELWRETLNVTLESYVKKHFLSGICRVYQKTLRGSPFFVVCIEGHQYKKFWNAFWKSEWILPVTPPSTQVAGSIVVQIHYFKKANLHFTATDSVGHSMYLINRAQFALDFEKLIEREHSKFQTGLVESLQDLSDEVWQTLRRQLPVTRTAIRWNKLLTYMMLEADELPEEEKISFICGLLLQVPPGEFRNVFEDLRILIGDDHLMRQEAAQVSAYHTRNNFTPVSIRGEEALVTRHNDLGGNRFFDPQIKLSFRFDHLSGRADKILIYHDFKRDTAELWRETLNVTLESYVKKHFLSGICRVYQKTLRGSPFFVVCIEGHQYKKFWNAFWKSEWILPVTPPSTQVAGSIVVQIHYFKKANLHFTATDSVGHSMYLINRAQFALDFEKLIEREHSKFQTGLVESLQDLSDEVWQTLRRQLPVTRTAIRWNKLLTY

Radius of gyration: 26.71 Å; Cα contacts (8 Å, |Δi|>4): 955; chains: 2; bounding box: 65×76×64 Å

Solvent-accessible surface area (backbone atoms only — not comparable to full-atom values): 29881 Å² total; per-residue (Å²): 131,76,67,64,46,69,75,42,56,67,70,54,42,48,51,50,50,48,35,55,59,70,66,45,54,87,91,40,51,63,61,53,46,55,54,46,45,64,59,52,67,44,65,67,62,42,49,56,50,45,53,56,48,30,42,52,46,37,28,73,60,44,34,73,38,69,55,95,89,36,84,46,61,40,32,73,85,36,56,72,57,93,51,23,34,46,38,82,86,79,38,32,24,30,32,50,40,57,83,79,60,46,66,43,80,71,41,80,44,76,87,66,71,91,48,73,66,45,56,46,42,52,51,35,33,56,50,42,38,53,51,36,64,70,27,18,81,39,52,53,60,49,52,39,82,47,72,58,94,88,40,49,28,39,39,36,41,38,30,29,48,44,86,54,96,44,35,37,39,39,38,38,36,42,35,39,30,53,68,48,71,58,46,30,58,36,41,37,38,39,40,38,38,34,43,38,53,77,80,40,46,33,40,38,38,36,42,51,77,49,74,47,77,49,63,46,79,47,64,71,58,34,32,53,52,48,47,51,50,50,52,51,53,54,48,50,48,52,52,36,47,57,51,47,54,54,49,44,64,71,57,43,49,65,58,46,44,43,76,77,80,66,90,60,81,71,78,69,70,68,63,64,69,76,104,130,78,65,63,47,69,75,44,56,67,70,53,42,49,51,51,51,48,38,54,58,70,66,44,54,86,91,40,51,63,61,52,46,55,52,47,43,66,59,53,67,42,66,66,62,43,51,57,49,45,52,54,49,30,43,52,47,37,28,73,59,43,34,73,37,69,56,96,89,37,83,46,60,40,33,72,85,35,56,72,55,94,51,24,34,48,38,81,86,80,38,32,24,30,31,51,40,58,84,80,62,46,66,44,79,70,40,80,45,76,89,67,72,91,48,72,65,44,56,46,42,52,52,36,33,56,51,42,39,53,51,36,63,71,26,20,81,41,52,51,59,49,52,41,82,47,69,57,95,86,39,49,28,39,39,37,41,37,31,29,48,44,84,55,97,46,35,36,38,39,37,39,36,42,35,40,32,54,68,49,73,57,45,30,56,35,42,36,39,39,39,38,39,36,43,39,53,77,80,38,48,32,39,38,38,37,41,51,77,49,76,47,78,47,65,48,78,48,62,72,59,32,31,53,52,50,47,51,50,52,52,50,52,53,49,50,49,51,53,38,47,55,51,46,53,54,50,44,62,71,55,42,50,62,57,45,44,45,76,76,79,66,89,59,82,71,76,69,70,68,64,63,69,76,106